Protein AF-A0AA40C5S6-F1 (afdb_monomer)

pLDDT: mean 87.58, std 15.37, range [23.02, 98.88]

Solvent-accessible surface area (backbone atoms only — not comparable to full-atom values): 35603 Å² total; per-residue (Å²): 128,85,75,77,73,53,66,53,82,68,33,88,48,23,55,78,62,57,83,29,47,26,41,39,60,29,72,79,60,17,42,54,42,47,41,54,40,22,45,73,26,55,28,63,34,33,28,29,28,65,39,46,26,80,72,51,50,84,42,46,85,42,76,38,86,86,54,61,26,40,32,32,28,31,64,81,44,90,84,51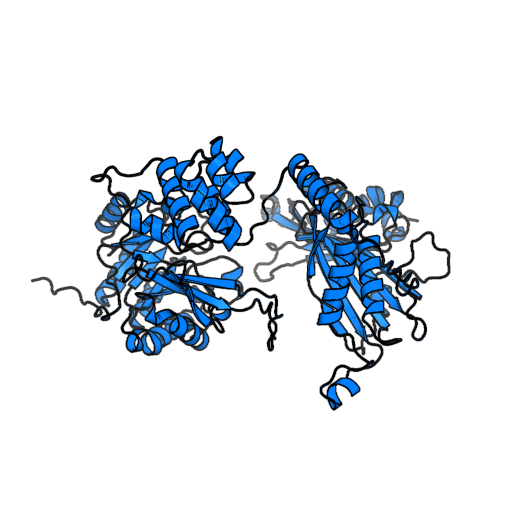,91,81,64,74,77,56,94,85,61,67,62,43,74,75,45,63,42,48,65,75,85,40,54,73,27,30,29,43,28,35,29,48,63,48,37,68,56,37,40,58,28,48,59,74,50,45,89,79,38,12,24,43,28,40,41,29,42,44,71,50,66,89,35,33,77,63,43,9,9,37,44,28,69,79,38,58,65,60,45,39,48,30,46,32,40,32,28,63,67,39,18,62,71,57,25,22,30,32,31,38,35,34,44,40,49,95,46,69,65,58,34,39,54,51,47,60,53,49,52,70,38,60,41,47,34,41,35,38,30,24,44,38,72,87,61,54,91,88,55,80,51,55,58,78,64,48,47,66,44,37,52,55,24,39,72,56,16,25,32,30,27,46,27,57,88,37,62,31,39,61,54,24,51,50,49,20,65,76,59,65,37,30,15,23,34,30,44,72,39,39,56,41,40,34,31,25,32,26,38,63,93,80,66,26,68,61,59,54,69,60,57,50,51,55,37,50,52,43,32,51,59,57,64,52,58,63,75,52,54,55,52,44,48,63,46,36,37,58,81,86,41,71,59,36,63,44,50,70,71,40,85,49,48,42,55,34,30,62,57,70,66,41,70,92,45,40,70,56,20,46,55,35,28,60,73,70,63,52,80,75,84,66,50,81,64,51,50,50,48,54,54,46,52,53,49,62,63,50,66,79,67,82,87,79,90,79,81,78,80,84,77,76,80,44,24,49,68,79,59,90,82,72,61,93,84,53,49,77,34,48,59,69,58,42,59,74,65,46,68,86,86,40,44,70,48,75,47,80,58,52,73,48,78,39,51,51,41,35,35,51,82,64,45,72,85,67,70,39,56,35,34,38,25,38,38,36,30,22,61,42,60,59,65,69,29,65,73,69,80,42,93,48,62,41,54,60,60,65,73,58,34,53,52,39,30,50,49,48,58,48,49,52,69,72,78,42,99,63,71,37,48,55,64,54,54,50,26,40,40,35,27,24,44,54,72,55,34,37,86,35,16,51,36,34,36,37,40,36,48,31,23,53,59,21,30,91,54,28,71,19,20,31,36,37,36,40,40,32,34,35,58,78,75,37,38,59,51,28,36,20,37,31,30,31,38,38,48,29,58,42,67,26,38,52,36,81,50,76,75,36,64,73,50,67,42,59,33,31,40,28,44,35,35,24,51,48,26,79,91,40,48,50,47,45,35,59,54,49,53,54,46,48,61,52,49,60,78,38,78,44,44,47,70,66,63,46,50,51,52,45,49,47,49,45,40,67,75,39,33,62,78,58,17,67,90,28,35,40,39,42,35,45,27,32,42,80,77,41,95,92,38,80,61,48,64,52,75,51,77,46,45,55,49,80,67,70,70,109

Mean predicted aligned error: 16.97 Å

Foldseek 3Di:
DPDDFDAQDAFPLADALFPFEEADADALLQADLLQLLLVVLAGQAYEYHAAELVLQQQWDWDQDPQLRKTFGWDFPQVPPPDDDHDPPTDTDGRGIGNQPSNRLHYEYEYWYQAQVSLLNRCQNCLLRGNEYEAAQADLDPVRVVRNTHVNVLVPLVRVLRNLLSCCVRRCVVSRHFYEYEHEAAPDLVSRLVSLLSNLVSSGQEYEYEQDHSPDDLPDFRPLQSCLSSQVSCSNSNHAYEYETPQQAQVSFVVSCVVSVGRTYYDYLNSLQASSSDNDVVNVGGDDLLVSLLSSLVSCLSNLNDPVSNLVSCCNSDPCVDPLNVQSVPDQFQLSNCVSSVVVVCNVSRVVSCVVNVRDDPDPPVVVVVVVVVVCVVCVVDDDDDDDDDDDDQFQADDAPPNDDQAAEDWPVRLVVVPPPPFDKDKDWFPKDWAQEFAFLVRDNQDIAIKGKIKMFTWPDHCPVCVVVVHDDLQDFDPVQLSVLLVCLRVVVVVPDSDHYYLSNSVRSSRVSRVVRHHQQGTAKMKMWTWGCRRADQFRTWAKIKIFGADRGRNHTRYMKMKTKTWFRWAFAQEAQDPVSNPGTATKGKMKIKIQFHPQCRRVVSVLNVQLRVLRNPDNYHDVVVSQLSSVLSCLVPPCVPRNDFIKMKMKMWGCPPDPPDRTDIDIDIGTSCRRVVD

Radius of gyration: 29.79 Å; Cα contacts (8 Å, |Δi|>4): 1397; chains: 1; bounding box: 87×66×72 Å

Nearest PDB structures (foldseek):
  6eza-assembly2_B  TM=9.393E-01  e=1.534E-30  Homo sapiens
  6ezb-assembly1_A  TM=9.345E-01  e=1.920E-30  Homo sapiens
  6ezc-assembly1_A  TM=9.376E-01  e=1.908E-28  Homo sapiens
  4xp7-assembly1_A  TM=9.208E-01  e=1.705E-28  Homo sapiens
  4wfs-assembly1_A  TM=9.172E-01  e=5.537E-28  Homo sapiens

Secondary structure (DSSP, 8-state):
-PPPPP-PPPPTTS---TTEEEEPP-TTTTSHHHHHHHHHTT-SEEEPPPEEHHHHTT-EEEE-TTT--EEEEE---TT-TT----TTPPPEEEEEE-TTTSTTTEEEEEE-SSHHHHHHHHHHHGGGSSEEEEEE---SHHHHTTT-GGGGGG-HHHHHHHHHHIIIIIIHHHT-EEEEEEE--SSHHHHHHHHHHHGGGT-SEEEEESS-TT--TTSPP-GGGHHHHHHHHHHTT-EEEEESS--SHHHHHHHHHHH--SEEEE-HHHHH-GGGGS-GGGT-SPPHHHHHHHHHHHHHHTT--HHHHHHHHHHHS-TTSHHHHHHHH--SHHHHHHHHT-GGGHHHHHHHHHHHT------HHHHHHHHHHHHHHGGG------PPP----TTPPPPTTS-TTSEEPPHHHHHHHS-TTS-EEEEEEEEEEESBS--TTS-SSS-EEEEEEEEEEESS-THHHHHTTS--TTS--HHHHHHHHHHHHHHHHHH--PPBPHHHHHHHHHHHHHHHSPTT-EEEEEEEEEETTS-SSSSEEEEEEEEEE-TTT--EEEEEEEEEEEEEEEEE---SSGGGGSS-EEEEEEEEEET--TTTTTTHHHHHHHHHHHHHT---SSHHHHHHHHHHHHIIIIIHHHSTT-EEEEEEE-TTSSTT-S--EEEEEE-HHHHHT-

InterPro domains:
  IPR006157 Dihydroneopterin aldolase/epimerase domain [PF02152] (564-668)
  IPR006157 Dihydroneopterin aldolase/epimerase domain [SM00905] (563-670)
  IPR013785 Aldolase-type TIM barrel [G3DSA:3.20.20.70] (15-284)
  IPR018517 tRNA-dihydrouridine synthase, conserved site [PS01136] (132-150)
  IPR035587 DUS-like, FMN-binding domain [PF01207] (91-291)
  IPR035587 DUS-like, FMN-binding domain [cd02801] (20-279)
  IPR043133 GTP cyclohydrolase I, C-terminal/NADPH-dependent 7-cyano-7-deazaguanine reductase [G3DSA:3.30.1130.10] (414-547)
  IPR043133 GTP cyclohydrolase I, C-terminal/NADPH-dependent 7-cyano-7-deazaguanine reductase [G3DSA:3.30.1130.10] (558-674)
  IPR052582 tRNA-dihydrouridine synthase-like [PTHR45936] (8-391)

Structure (mmCIF, N/CA/C/O backbone):
data_AF-A0AA40C5S6-F1
#
_entry.id   AF-A0AA40C5S6-F1
#
loop_
_atom_site.group_PDB
_atom_site.id
_atom_site.type_symbol
_atom_site.label_atom_id
_atom_site.label_alt_id
_atom_site.label_comp_id
_atom_site.label_asym_id
_atom_site.label_entity_id
_atom_site.label_seq_id
_atom_site.pdbx_PDB_ins_code
_atom_site.Cartn_x
_atom_site.Cartn_y
_atom_site.Cartn_z
_atom_site.occupancy
_atom_site.B_iso_or_equiv
_atom_site.auth_seq_id
_atom_site.auth_comp_id
_atom_site.auth_asym_id
_atom_site.auth_atom_id
_atom_site.pdbx_PDB_model_num
ATOM 1 N N . MET A 1 1 ? -45.324 -9.366 22.712 1.00 40.06 1 MET A N 1
ATOM 2 C CA . MET A 1 1 ? -44.163 -9.899 21.968 1.00 40.06 1 MET A CA 1
ATOM 3 C C . MET A 1 1 ? -43.219 -8.736 21.725 1.00 40.06 1 MET A C 1
ATOM 5 O O . MET A 1 1 ? -43.732 -7.704 21.302 1.00 40.06 1 MET A O 1
ATOM 9 N N . PRO A 1 2 ? -41.917 -8.823 22.041 1.00 43.56 2 PRO A N 1
ATOM 10 C CA . PRO A 1 2 ? -40.985 -7.783 21.617 1.00 43.56 2 PRO A CA 1
ATOM 11 C C . PRO A 1 2 ? -41.088 -7.652 20.093 1.00 43.56 2 PRO A C 1
ATOM 13 O O . PRO A 1 2 ? -41.062 -8.657 19.382 1.00 43.56 2 PRO A O 1
ATOM 16 N N . SER A 1 3 ? -41.325 -6.429 19.618 1.00 51.06 3 SER A N 1
ATOM 17 C CA . SER A 1 3 ? -41.355 -6.112 18.189 1.00 51.06 3 SER A CA 1
ATOM 18 C C . SER A 1 3 ? -40.042 -6.603 17.567 1.00 51.06 3 SER A C 1
ATOM 20 O O . SER A 1 3 ? -38.972 -6.401 18.144 1.00 51.06 3 SER A O 1
ATOM 22 N N . ALA A 1 4 ? -40.124 -7.336 16.453 1.00 67.56 4 ALA A N 1
ATOM 23 C CA . ALA A 1 4 ? -38.930 -7.798 15.759 1.00 67.56 4 ALA A CA 1
ATOM 24 C C . ALA A 1 4 ? -38.089 -6.572 15.377 1.00 67.56 4 ALA A C 1
ATOM 26 O O . ALA A 1 4 ? -38.625 -5.634 14.788 1.00 67.56 4 ALA A O 1
ATOM 27 N N . LEU A 1 5 ? -36.798 -6.578 15.733 1.00 70.75 5 LEU A N 1
ATOM 28 C CA . LEU A 1 5 ? -35.884 -5.482 15.403 1.00 70.75 5 LEU A CA 1
ATOM 29 C C . LEU A 1 5 ? -36.018 -5.118 13.914 1.00 70.75 5 LEU A C 1
ATOM 31 O O . LEU A 1 5 ? -36.069 -6.036 13.082 1.00 70.75 5 LEU A O 1
ATOM 35 N N . PRO A 1 6 ? -36.073 -3.818 13.567 1.00 77.25 6 PRO A N 1
ATOM 36 C CA . PRO A 1 6 ? -36.136 -3.399 12.177 1.00 77.25 6 PRO A CA 1
ATOM 37 C C . PRO A 1 6 ? -34.932 -3.963 11.415 1.00 77.25 6 PRO A C 1
ATOM 39 O O . PRO A 1 6 ? -33.853 -4.172 11.969 1.00 77.25 6 PRO A O 1
ATOM 42 N N . ARG A 1 7 ? -35.122 -4.276 10.132 1.00 82.88 7 ARG A N 1
ATOM 43 C CA . ARG A 1 7 ? -34.068 -4.826 9.274 1.00 82.88 7 ARG A CA 1
ATOM 44 C C . ARG A 1 7 ? -34.058 -4.096 7.946 1.00 82.88 7 ARG A C 1
ATOM 46 O O . ARG A 1 7 ? -35.069 -4.092 7.247 1.00 82.88 7 ARG A O 1
ATOM 53 N N . VAL A 1 8 ? -32.902 -3.546 7.579 1.00 87.00 8 VAL A N 1
ATOM 54 C CA . VAL A 1 8 ? -32.657 -3.127 6.198 1.00 87.00 8 VAL A CA 1
ATOM 55 C C . VAL A 1 8 ? -32.760 -4.377 5.313 1.00 87.00 8 VAL A C 1
ATOM 57 O O . VAL A 1 8 ? -32.122 -5.387 5.634 1.00 87.00 8 VAL A O 1
ATOM 60 N N . PRO A 1 9 ? -33.568 -4.356 4.236 1.00 87.88 9 PRO A N 1
ATOM 61 C CA . PRO A 1 9 ? -33.663 -5.476 3.311 1.00 87.88 9 PRO A CA 1
ATOM 62 C C . PRO A 1 9 ? -32.291 -5.821 2.738 1.00 87.88 9 PRO A C 1
ATOM 64 O O . PRO A 1 9 ? -31.572 -4.941 2.266 1.00 87.88 9 PRO A O 1
ATOM 67 N N . ILE A 1 10 ? -31.934 -7.104 2.764 1.00 92.25 10 ILE A N 1
ATOM 68 C CA . ILE A 1 10 ? -30.704 -7.573 2.129 1.00 92.25 10 ILE A CA 1
ATOM 69 C C . ILE A 1 10 ? -30.934 -7.608 0.615 1.00 92.25 10 ILE A C 1
ATOM 71 O O . ILE A 1 10 ? -31.874 -8.274 0.170 1.00 92.25 10 ILE A O 1
ATOM 75 N N . PRO A 1 11 ? -30.121 -6.896 -0.183 1.00 93.44 11 PRO A N 1
ATOM 76 C CA . PRO A 1 11 ? -30.257 -6.904 -1.634 1.00 93.44 11 PRO A CA 1
ATOM 77 C C . PRO A 1 11 ? -30.085 -8.311 -2.220 1.00 93.44 11 PRO A C 1
ATOM 79 O O . PRO A 1 11 ? -29.355 -9.133 -1.670 1.00 93.44 11 PRO A O 1
ATOM 82 N N . LYS A 1 12 ? -30.736 -8.588 -3.354 1.00 96.19 12 LYS A N 1
ATOM 83 C CA . LYS A 1 12 ? -30.817 -9.928 -3.961 1.00 96.19 12 LYS A CA 1
ATOM 84 C C . LYS A 1 12 ? -29.457 -10.578 -4.246 1.00 96.19 12 LYS A C 1
ATOM 86 O O . LYS A 1 12 ? -29.313 -11.782 -4.053 1.00 96.19 12 LYS A O 1
ATOM 91 N N . ASN A 1 13 ? -28.483 -9.798 -4.709 1.00 96.69 13 ASN A N 1
ATOM 92 C CA . ASN A 1 13 ? -27.113 -10.244 -4.982 1.00 96.69 13 ASN A CA 1
ATOM 93 C C . ASN A 1 13 ? -26.155 -9.909 -3.820 1.00 96.69 13 ASN A C 1
ATOM 95 O O . ASN A 1 13 ? -24.950 -10.135 -3.928 1.00 96.69 13 ASN A O 1
ATOM 99 N N . GLY A 1 14 ? -26.681 -9.342 -2.730 1.00 95.31 14 GLY A N 1
ATOM 100 C CA . GLY A 1 14 ? -25.942 -8.933 -1.545 1.00 95.31 14 GLY A CA 1
ATOM 101 C C . GLY A 1 14 ? -25.736 -10.055 -0.526 1.00 95.31 14 GLY A C 1
ATOM 102 O O . GLY A 1 14 ? -26.081 -11.215 -0.750 1.00 95.31 14 GLY A O 1
ATOM 103 N N . VAL A 1 15 ? -25.193 -9.686 0.636 1.00 96.00 15 VAL A N 1
ATOM 104 C CA . VAL A 1 15 ? -24.984 -10.596 1.772 1.00 96.00 15 VAL A CA 1
ATOM 105 C C . VAL A 1 15 ? -25.630 -10.060 3.043 1.00 96.00 15 VAL A C 1
ATOM 107 O O . VAL A 1 15 ? -25.708 -8.850 3.250 1.00 96.00 15 VAL A O 1
ATOM 110 N N . ASP A 1 16 ? -26.051 -10.970 3.922 1.00 95.75 16 ASP A N 1
ATOM 111 C CA . ASP A 1 16 ? -26.372 -10.628 5.307 1.00 95.75 16 ASP A CA 1
ATOM 112 C C . ASP A 1 16 ? -25.110 -10.761 6.163 1.00 95.75 16 ASP A C 1
ATOM 114 O O . ASP A 1 16 ? -24.505 -11.835 6.239 1.00 95.75 16 ASP A O 1
ATOM 118 N N . TYR A 1 17 ? -24.717 -9.666 6.810 1.00 96.75 17 TYR A N 1
ATOM 119 C CA . TYR A 1 17 ? -23.551 -9.633 7.691 1.00 96.75 17 TYR A CA 1
ATOM 120 C C . TYR A 1 17 ? -23.839 -10.207 9.087 1.00 96.75 17 TYR A C 1
ATOM 122 O O . TYR A 1 17 ? -22.914 -10.367 9.882 1.00 96.75 17 TYR A O 1
ATOM 130 N N . ARG A 1 18 ? -25.102 -10.517 9.401 1.00 96.25 18 ARG A N 1
ATOM 131 C CA . ARG A 1 18 ? -25.502 -11.052 10.705 1.00 96.25 18 ARG A CA 1
ATOM 132 C C . ARG A 1 18 ? -25.129 -12.514 10.882 1.00 96.25 18 ARG A C 1
ATOM 134 O O . ARG A 1 18 ? -25.304 -13.339 9.985 1.00 96.25 18 ARG A O 1
ATOM 141 N N . ASN A 1 19 ? -24.706 -12.838 12.095 1.00 96.81 19 ASN A N 1
ATOM 142 C CA . ASN A 1 19 ? -24.196 -14.134 12.515 1.00 96.81 19 ASN A CA 1
ATOM 143 C C . ASN A 1 19 ? -23.003 -14.593 11.663 1.00 96.81 19 ASN A C 1
ATOM 145 O O . ASN A 1 19 ? -22.970 -15.737 11.209 1.00 96.81 19 ASN A O 1
ATOM 149 N N . LYS A 1 20 ? -22.058 -13.681 11.394 1.00 97.94 20 LYS A N 1
ATOM 150 C CA . LYS A 1 20 ? -20.893 -13.934 10.532 1.00 97.94 20 LYS A CA 1
ATOM 151 C C . LYS A 1 20 ? -19.577 -13.680 11.257 1.00 97.94 20 LYS A C 1
ATOM 153 O O . LYS A 1 20 ? -19.405 -12.649 11.911 1.00 97.94 20 LYS A O 1
ATOM 158 N N . ILE A 1 21 ? -18.621 -14.579 11.046 1.00 98.62 21 ILE A N 1
ATOM 159 C CA . ILE A 1 21 ? -17.207 -14.379 11.352 1.00 98.62 21 ILE A CA 1
ATOM 160 C C . ILE A 1 21 ? -16.456 -14.177 10.041 1.00 98.62 21 ILE A C 1
ATOM 162 O O . ILE A 1 21 ? -16.468 -15.031 9.152 1.00 98.62 21 ILE A O 1
ATOM 166 N N . VAL A 1 22 ? -15.799 -13.028 9.906 1.00 98.75 22 VAL A N 1
ATOM 167 C CA . VAL A 1 22 ? -15.336 -12.555 8.597 1.00 98.75 22 VAL A CA 1
ATOM 168 C C . VAL A 1 22 ? -13.856 -12.191 8.571 1.00 98.75 22 VAL A C 1
ATOM 170 O O . VAL A 1 22 ? -13.276 -11.782 9.582 1.00 98.75 22 VAL A O 1
ATOM 173 N N . LEU A 1 23 ? -13.238 -12.301 7.394 1.00 98.81 23 LEU A N 1
ATOM 174 C CA . LEU A 1 23 ? -11.871 -11.832 7.161 1.00 98.81 23 LEU A CA 1
ATOM 175 C C . LEU A 1 23 ? -11.844 -10.320 6.936 1.00 98.81 23 LEU A C 1
ATOM 177 O O . LEU A 1 23 ? -12.551 -9.799 6.077 1.00 98.81 23 LEU A O 1
ATOM 181 N N . ALA A 1 24 ? -10.968 -9.633 7.667 1.00 98.69 24 ALA A N 1
ATOM 182 C CA . ALA A 1 24 ? -10.755 -8.201 7.524 1.00 98.69 24 ALA A CA 1
ATOM 183 C C . ALA A 1 24 ? -9.995 -7.821 6.241 1.00 98.69 24 ALA A C 1
ATOM 185 O O . ALA A 1 24 ? -9.092 -8.550 5.819 1.00 98.69 24 ALA A O 1
ATOM 186 N N . PRO A 1 25 ? -10.240 -6.616 5.700 1.00 98.06 25 PRO A N 1
ATOM 187 C CA . PRO A 1 25 ? -9.426 -6.062 4.629 1.00 98.06 25 PRO A CA 1
ATOM 188 C C . PRO A 1 25 ? -8.016 -5.751 5.142 1.00 98.06 25 PRO A C 1
ATOM 190 O O . PRO A 1 25 ? -7.834 -5.064 6.152 1.00 98.06 25 PRO A O 1
ATOM 193 N N . MET A 1 26 ? -6.997 -6.244 4.437 1.00 96.62 26 MET A N 1
ATOM 194 C CA . MET A 1 26 ? -5.588 -6.031 4.777 1.00 96.62 26 MET A CA 1
ATOM 195 C C . MET A 1 26 ? -4.785 -5.742 3.510 1.00 96.62 26 MET A C 1
ATOM 197 O O . MET A 1 26 ? -4.699 -6.576 2.614 1.00 96.62 26 MET A O 1
ATOM 201 N N . VAL A 1 27 ? -4.177 -4.558 3.419 1.00 91.81 27 VAL A N 1
ATOM 202 C CA . VAL A 1 27 ? -3.348 -4.178 2.262 1.00 91.81 27 VAL A CA 1
ATOM 203 C C . VAL A 1 27 ? -2.190 -5.165 2.105 1.00 91.81 27 VAL A C 1
ATOM 205 O O . VAL A 1 27 ? -1.486 -5.441 3.074 1.00 91.81 27 VAL A O 1
ATOM 208 N N . ARG A 1 28 ? -1.981 -5.672 0.883 1.00 87.44 28 ARG A N 1
ATOM 209 C CA . ARG A 1 28 ? -1.086 -6.793 0.518 1.00 87.44 28 ARG A CA 1
ATOM 210 C C . ARG A 1 28 ? -1.517 -8.162 1.052 1.00 87.44 28 ARG A C 1
ATOM 212 O O . ARG A 1 28 ? -1.443 -9.124 0.302 1.00 87.44 28 ARG A O 1
ATOM 219 N N . SER A 1 29 ? -1.938 -8.282 2.308 1.00 93.12 29 SER A N 1
ATOM 220 C CA . SER A 1 29 ? -2.253 -9.596 2.891 1.00 93.12 29 SER A CA 1
ATOM 221 C C . SER A 1 29 ? -3.622 -10.140 2.486 1.00 93.12 29 SER A C 1
ATOM 223 O O . SER A 1 29 ? -3.815 -11.345 2.531 1.00 93.12 29 SER A O 1
ATOM 225 N N . GLY A 1 30 ? -4.564 -9.292 2.071 1.00 94.12 30 GLY A N 1
ATOM 226 C CA . GLY A 1 30 ? -5.931 -9.661 1.678 1.00 94.12 30 GLY A CA 1
ATOM 227 C C . GLY A 1 30 ? -6.102 -10.065 0.210 1.00 94.12 30 GLY A C 1
ATOM 228 O O . GLY A 1 30 ? -7.230 -10.125 -0.279 1.00 94.12 30 GLY A O 1
ATOM 229 N N . GLU A 1 31 ? -5.008 -10.297 -0.521 1.00 96.94 31 GLU A N 1
ATOM 230 C CA . GLU A 1 31 ? -5.061 -10.756 -1.916 1.00 96.94 31 GLU A C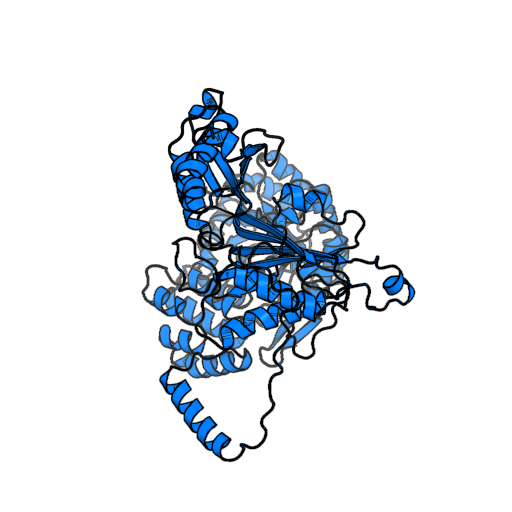A 1
ATOM 231 C C . GLU A 1 31 ? -5.770 -12.114 -2.049 1.00 96.94 31 GLU A C 1
ATOM 233 O O . GLU A 1 31 ? -5.963 -12.834 -1.066 1.00 96.94 31 GLU A O 1
ATOM 238 N N . LEU A 1 32 ? -6.153 -12.472 -3.281 1.00 98.38 32 LEU A N 1
ATOM 239 C CA . LEU A 1 32 ? -7.009 -13.630 -3.563 1.00 98.38 32 LEU A CA 1
ATOM 240 C C . LEU A 1 32 ? -6.596 -14.922 -2.824 1.00 98.38 32 LEU A C 1
ATOM 242 O O . LEU A 1 32 ? -7.467 -15.520 -2.191 1.00 98.38 32 LEU A O 1
ATOM 246 N N . PRO A 1 33 ? -5.319 -15.361 -2.808 1.00 98.31 33 PRO A N 1
ATOM 247 C CA . PRO A 1 33 ? -4.967 -16.613 -2.137 1.00 98.31 33 PRO A CA 1
ATOM 248 C C . PRO A 1 33 ? -5.290 -16.630 -0.640 1.00 98.31 33 PRO A C 1
ATOM 250 O O . PRO A 1 33 ? -5.691 -17.665 -0.117 1.00 98.31 33 PRO A O 1
ATOM 253 N N . SER A 1 34 ? -5.167 -15.495 0.049 1.00 98.25 34 SER A N 1
ATOM 254 C CA . SER A 1 34 ? -5.493 -15.381 1.474 1.00 98.25 34 SER A CA 1
ATOM 255 C C . SER A 1 34 ? -6.989 -15.444 1.726 1.00 98.25 34 SER A C 1
ATOM 257 O O . SER A 1 34 ? -7.426 -16.023 2.716 1.00 98.25 34 SER A O 1
ATOM 259 N N . ARG A 1 35 ? -7.786 -14.865 0.823 1.00 98.75 35 ARG A N 1
ATOM 260 C CA . ARG A 1 35 ? -9.249 -14.924 0.904 1.00 98.75 35 ARG A CA 1
ATOM 261 C C . ARG A 1 35 ? -9.739 -16.346 0.678 1.00 98.75 35 ARG A C 1
ATOM 263 O O . ARG A 1 35 ? -10.527 -16.845 1.474 1.00 98.75 35 ARG A O 1
ATOM 270 N N . LEU A 1 36 ? -9.188 -17.037 -0.321 1.00 98.75 36 LEU A N 1
ATOM 271 C CA . LEU A 1 36 ? -9.448 -18.462 -0.540 1.00 98.75 36 LEU A CA 1
ATOM 272 C C . LEU A 1 36 ? -9.034 -19.309 0.665 1.00 98.75 36 LEU A C 1
ATOM 274 O O . LEU A 1 36 ? -9.776 -20.202 1.059 1.00 98.75 36 LEU A O 1
ATOM 278 N N . LEU A 1 37 ? -7.891 -19.005 1.282 1.00 98.56 37 LEU A N 1
ATOM 279 C CA . LEU A 1 37 ? -7.425 -19.700 2.479 1.00 98.56 37 LEU A CA 1
ATOM 280 C C . LEU A 1 37 ? -8.340 -19.463 3.688 1.00 98.56 37 LEU A C 1
ATOM 282 O O . LEU A 1 37 ? -8.632 -20.397 4.427 1.00 98.56 37 LEU A O 1
ATOM 286 N N . ALA A 1 38 ? -8.831 -18.240 3.886 1.00 98.75 38 ALA A N 1
ATOM 287 C CA . ALA A 1 38 ? -9.795 -17.942 4.940 1.00 98.75 38 ALA A CA 1
ATOM 288 C C . ALA A 1 38 ? -11.131 -18.668 4.712 1.00 98.75 38 ALA A C 1
ATOM 290 O O . ALA A 1 38 ? -11.650 -19.285 5.640 1.00 98.75 38 ALA A O 1
ATOM 291 N N . LEU A 1 39 ? -11.651 -18.661 3.478 1.00 98.75 39 LEU A N 1
ATOM 292 C CA . LEU A 1 39 ? -12.859 -19.406 3.102 1.00 98.75 39 LEU A CA 1
ATOM 293 C C . LEU A 1 39 ? -12.682 -20.917 3.290 1.00 98.75 39 LEU A C 1
ATOM 295 O O . LEU A 1 39 ? -13.585 -21.577 3.794 1.00 98.75 39 LEU A O 1
ATOM 299 N N . HIS A 1 40 ? -11.515 -21.455 2.925 1.00 98.38 40 HIS A N 1
ATOM 300 C CA . HIS A 1 40 ? -11.162 -22.861 3.129 1.00 98.38 40 HIS A CA 1
ATOM 301 C C . HIS A 1 40 ? -11.275 -23.270 4.600 1.00 98.38 40 HIS A C 1
ATOM 303 O O . HIS A 1 40 ? -11.760 -24.355 4.902 1.00 98.38 40 HIS A O 1
ATOM 309 N N . TYR A 1 41 ? -10.870 -22.385 5.512 1.00 98.50 41 TYR A N 1
ATOM 310 C CA . TYR A 1 41 ? -10.949 -22.625 6.949 1.00 98.50 41 TYR A CA 1
ATOM 311 C C . TYR A 1 41 ? -12.267 -22.181 7.595 1.00 98.50 41 TYR A C 1
ATOM 313 O O . TYR A 1 41 ? -12.387 -22.292 8.808 1.00 98.50 41 TYR A O 1
ATOM 321 N N . GLY A 1 42 ? -13.263 -21.729 6.829 1.00 98.00 42 GLY A N 1
ATOM 322 C CA . GLY A 1 42 ? -14.610 -21.470 7.348 1.00 98.00 42 GLY A CA 1
ATOM 323 C C . GLY A 1 42 ? -14.945 -20.008 7.642 1.00 98.00 42 GLY A C 1
ATOM 324 O O . GLY A 1 42 ? -15.910 -19.752 8.356 1.00 98.00 42 GLY A O 1
ATOM 325 N N . ALA A 1 43 ? -14.196 -19.039 7.101 1.00 98.62 43 ALA A N 1
ATOM 326 C CA . ALA A 1 43 ? -14.654 -17.649 7.107 1.00 98.62 43 ALA A CA 1
ATOM 327 C C . ALA A 1 43 ? -15.989 -17.545 6.355 1.00 98.62 43 ALA A C 1
ATOM 329 O O . ALA A 1 43 ? -16.120 -18.064 5.244 1.00 98.62 43 ALA A O 1
ATOM 330 N N . ASP A 1 44 ? -16.968 -16.852 6.933 1.00 98.62 44 ASP A N 1
ATOM 331 C CA . ASP A 1 44 ? -18.285 -16.724 6.312 1.00 98.62 44 ASP A CA 1
ATOM 332 C C .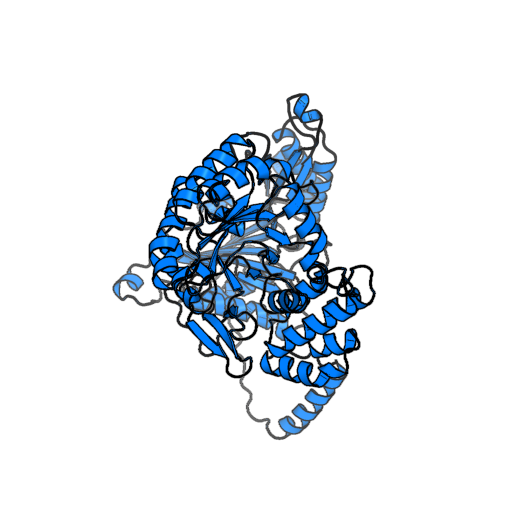 ASP A 1 44 ? -18.261 -15.763 5.114 1.00 98.62 44 ASP A C 1
ATOM 334 O O . ASP A 1 44 ? -18.894 -16.013 4.088 1.00 98.62 44 ASP A O 1
ATOM 338 N N . LEU A 1 45 ? -17.515 -14.664 5.254 1.00 98.75 45 LEU A N 1
ATOM 339 C CA . LEU A 1 45 ? -17.320 -13.617 4.251 1.00 98.75 45 LEU A CA 1
ATOM 340 C C . LEU A 1 45 ? -15.862 -13.148 4.275 1.00 98.75 45 LEU A C 1
ATOM 342 O O . LEU A 1 45 ? -15.180 -13.222 5.305 1.00 98.75 45 LEU A O 1
ATOM 346 N N . VAL A 1 46 ? -15.388 -12.621 3.149 1.00 98.81 46 VAL A N 1
ATOM 347 C CA . VAL A 1 46 ? -14.006 -12.161 2.991 1.00 98.81 46 VAL A CA 1
ATOM 348 C C . VAL A 1 46 ? -13.940 -10.786 2.350 1.00 98.81 46 VAL A C 1
ATOM 350 O O . VAL A 1 46 ? -14.564 -10.536 1.323 1.00 98.81 46 VAL A O 1
ATOM 353 N N . TRP A 1 47 ? -13.146 -9.896 2.942 1.00 98.69 47 TRP A N 1
ATOM 354 C CA . TRP A 1 47 ? -12.862 -8.591 2.360 1.00 98.69 47 TRP A CA 1
ATOM 355 C C . TRP A 1 47 ? -11.587 -8.636 1.515 1.00 98.69 47 TRP A C 1
ATOM 357 O O . TRP A 1 47 ? -10.573 -9.218 1.911 1.00 98.69 47 TRP A O 1
ATOM 367 N N . GLY A 1 48 ? -11.626 -7.967 0.363 1.00 97.62 48 GLY A N 1
ATOM 368 C CA . GLY A 1 48 ? -10.437 -7.617 -0.417 1.00 97.62 48 GLY A CA 1
ATOM 369 C C . GLY A 1 48 ? -9.473 -6.687 0.322 1.00 97.62 48 GLY A C 1
ATOM 370 O O . GLY A 1 48 ? -9.860 -6.063 1.311 1.00 97.62 48 GLY A O 1
ATOM 371 N N . PRO A 1 49 ? -8.227 -6.517 -0.160 1.00 96.75 49 PRO A N 1
ATOM 372 C CA . PRO A 1 49 ? -7.410 -5.400 0.293 1.00 96.75 49 PRO A CA 1
ATOM 373 C C . PRO A 1 49 ? -8.102 -4.078 -0.065 1.00 96.75 49 PRO A C 1
ATOM 375 O O . PRO A 1 49 ? -8.814 -3.995 -1.068 1.00 96.75 49 PRO A O 1
ATOM 378 N N . GLU A 1 50 ? -7.834 -3.033 0.720 1.00 96.81 50 GLU A N 1
ATOM 379 C CA . GLU A 1 50 ? -8.193 -1.668 0.334 1.00 96.81 50 GLU A CA 1
ATOM 380 C C . GLU A 1 50 ? -7.608 -1.361 -1.049 1.00 96.81 50 GLU A C 1
ATOM 382 O O . GLU A 1 50 ? -6.386 -1.352 -1.232 1.00 96.81 50 GLU A O 1
ATOM 387 N N . THR A 1 51 ? -8.491 -1.118 -2.013 1.00 95.88 51 THR A N 1
ATOM 388 C CA . THR A 1 51 ? -8.127 -0.761 -3.381 1.00 95.88 51 THR A CA 1
ATOM 389 C C . THR A 1 51 ? -8.512 0.689 -3.619 1.00 95.88 51 THR A C 1
ATOM 391 O O . THR A 1 51 ? -9.662 1.072 -3.428 1.00 95.88 51 THR A O 1
ATOM 394 N N . ILE A 1 52 ? -7.538 1.510 -4.010 1.00 95.12 52 ILE A N 1
ATOM 395 C CA . ILE A 1 52 ? -7.759 2.936 -4.269 1.00 95.12 52 ILE A CA 1
ATOM 396 C C . ILE A 1 52 ? -8.571 3.086 -5.557 1.00 95.12 52 ILE A C 1
ATOM 398 O O . ILE A 1 52 ? -8.215 2.500 -6.582 1.00 95.12 52 ILE A O 1
ATOM 402 N N . ASP A 1 53 ? -9.613 3.911 -5.532 1.00 94.62 53 ASP A N 1
ATOM 403 C CA . ASP A 1 53 ? -10.473 4.207 -6.681 1.00 94.62 53 ASP A CA 1
ATOM 404 C C . ASP A 1 53 ? -9.689 4.537 -7.964 1.00 94.62 53 ASP A C 1
ATOM 406 O O . ASP A 1 53 ? -9.886 3.899 -8.996 1.00 94.62 53 ASP A O 1
ATOM 410 N N . LYS A 1 54 ? -8.705 5.436 -7.893 1.00 91.38 54 LYS A N 1
ATOM 411 C CA . LYS A 1 54 ? -7.834 5.841 -9.009 1.00 91.38 54 LYS A CA 1
ATOM 412 C C . LYS A 1 54 ? -6.954 4.715 -9.549 1.00 91.38 54 LYS A C 1
ATOM 414 O O . LYS A 1 54 ? -6.462 4.813 -10.675 1.00 91.38 54 LYS A O 1
ATOM 419 N N . ALA A 1 55 ? -6.697 3.669 -8.762 1.00 89.56 55 ALA A N 1
ATOM 420 C CA . ALA A 1 55 ? -5.991 2.485 -9.243 1.00 89.56 55 ALA A CA 1
ATOM 421 C C . ALA A 1 55 ? -6.914 1.611 -10.109 1.00 89.56 55 ALA A C 1
ATOM 423 O O . ALA A 1 55 ? -6.457 1.045 -11.104 1.00 89.56 55 ALA A O 1
ATOM 424 N N . LEU A 1 56 ? -8.201 1.550 -9.758 1.00 92.62 56 LEU A N 1
ATOM 425 C CA . LEU A 1 56 ? -9.214 0.740 -10.428 1.00 92.62 56 LEU A CA 1
ATOM 426 C C . LEU A 1 56 ? -9.831 1.439 -11.649 1.00 92.62 56 LEU A C 1
ATOM 428 O O . LEU A 1 56 ? -10.083 0.790 -12.664 1.00 92.62 56 LEU A O 1
ATOM 432 N N . ILE A 1 57 ? -10.043 2.754 -11.588 1.00 92.00 57 ILE A N 1
ATOM 433 C CA . ILE A 1 57 ? -10.543 3.546 -12.718 1.00 92.00 57 ILE A CA 1
ATOM 434 C C . ILE A 1 57 ? -9.562 3.426 -13.893 1.00 92.00 57 ILE A C 1
ATOM 436 O O . ILE A 1 57 ? -8.353 3.613 -13.741 1.00 92.00 57 ILE A O 1
ATOM 440 N N . GLY A 1 58 ? -10.092 3.080 -15.068 1.00 86.75 58 GLY A N 1
ATOM 441 C CA . GLY A 1 58 ? -9.304 2.804 -16.274 1.00 86.75 58 GLY A CA 1
ATOM 442 C C . GLY A 1 58 ? -8.800 1.362 -16.393 1.00 86.75 58 GLY A C 1
ATOM 443 O O . GLY A 1 58 ? -8.058 1.055 -17.323 1.00 86.75 58 GLY A O 1
ATOM 444 N N . THR A 1 59 ? -9.182 0.466 -15.477 1.00 92.81 59 THR A N 1
ATOM 445 C CA . THR A 1 59 ? -8.938 -0.970 -15.653 1.00 92.81 59 THR A CA 1
ATOM 446 C C . THR A 1 59 ? -9.931 -1.601 -16.624 1.00 92.81 59 THR A C 1
ATOM 448 O O . THR A 1 59 ? -11.070 -1.160 -16.773 1.00 92.81 59 THR A O 1
ATOM 451 N N . ARG A 1 60 ? -9.496 -2.682 -17.268 1.00 93.06 60 ARG A N 1
ATOM 452 C CA . ARG A 1 60 ? -10.324 -3.581 -18.062 1.00 93.06 60 ARG A CA 1
ATOM 453 C C . ARG A 1 60 ? -10.567 -4.864 -17.283 1.00 93.06 60 ARG A C 1
ATOM 455 O O . ARG A 1 60 ? -9.631 -5.457 -16.746 1.00 93.06 60 ARG A O 1
ATOM 462 N N . ARG A 1 61 ? -11.821 -5.310 -17.280 1.00 96.31 61 ARG A N 1
ATOM 463 C CA . ARG A 1 61 ? -12.229 -6.613 -16.754 1.00 96.31 61 ARG A CA 1
ATOM 464 C C . ARG A 1 61 ? -11.873 -7.711 -17.757 1.00 96.31 61 ARG A C 1
ATOM 466 O O . ARG A 1 61 ? -12.322 -7.676 -18.901 1.00 96.31 61 ARG A O 1
ATOM 473 N N . ILE A 1 62 ? -11.088 -8.694 -17.330 1.00 95.62 62 ILE A N 1
ATOM 474 C CA . ILE A 1 62 ? -10.609 -9.808 -18.156 1.00 95.62 62 ILE A CA 1
ATOM 475 C C . ILE A 1 62 ? -10.894 -11.113 -17.424 1.00 95.62 62 ILE A C 1
ATOM 477 O O . ILE A 1 62 ? -10.523 -11.266 -16.266 1.00 95.62 62 ILE A O 1
ATOM 481 N N . VAL A 1 63 ? -11.512 -12.078 -18.101 1.00 96.38 63 VAL A N 1
ATOM 482 C CA . VAL A 1 63 ? -11.595 -13.452 -17.592 1.00 96.38 63 VAL A CA 1
ATOM 483 C C . VAL A 1 63 ? -10.349 -14.194 -18.060 1.00 96.38 63 VAL A C 1
ATOM 485 O O . VAL A 1 63 ? -10.123 -14.328 -19.262 1.00 96.38 63 VAL A O 1
ATOM 488 N N . ASN A 1 64 ? -9.517 -14.644 -17.126 1.00 93.38 64 ASN A N 1
ATOM 489 C CA . ASN A 1 64 ? -8.316 -15.406 -17.437 1.00 93.38 64 ASN A CA 1
ATOM 490 C C . ASN A 1 64 ? -8.703 -16.878 -17.691 1.00 93.38 64 ASN A C 1
ATOM 492 O O . ASN A 1 64 ? -9.149 -17.546 -16.758 1.00 93.38 64 ASN A O 1
ATOM 496 N N . PRO A 1 65 ? -8.537 -17.414 -18.915 1.00 91.88 65 PRO A N 1
ATOM 497 C CA . PRO A 1 65 ? -8.978 -18.771 -19.240 1.00 91.88 65 PRO A CA 1
ATOM 498 C C . PRO A 1 65 ? -8.159 -19.861 -18.534 1.00 91.88 65 PRO A C 1
ATOM 500 O O . PRO A 1 65 ? -8.649 -20.974 -18.370 1.00 91.88 65 PRO A O 1
ATOM 503 N N . GLN A 1 66 ? -6.928 -19.557 -18.111 1.00 89.69 66 GLN A N 1
ATOM 504 C CA . GLN A 1 66 ? -6.039 -20.525 -17.463 1.00 89.69 66 GLN A CA 1
ATOM 505 C C . GLN A 1 66 ? -6.366 -20.671 -15.978 1.00 89.69 66 GLN A C 1
ATOM 507 O O . GLN A 1 66 ? -6.606 -21.774 -15.496 1.00 89.69 66 GLN A O 1
ATOM 512 N N . THR A 1 67 ? -6.411 -19.552 -15.257 1.00 94.50 67 THR A N 1
ATOM 513 C CA . THR A 1 67 ? -6.669 -19.533 -13.808 1.00 94.50 67 THR A CA 1
ATOM 514 C C . THR A 1 67 ? -8.160 -19.506 -13.473 1.00 94.50 67 THR A C 1
ATOM 516 O O . THR A 1 67 ? -8.520 -19.654 -12.309 1.00 94.50 67 THR A O 1
ATOM 519 N N . LYS A 1 68 ? -9.028 -19.284 -14.473 1.00 96.44 68 LYS A N 1
ATOM 520 C CA . LYS A 1 68 ? -10.480 -19.057 -14.337 1.00 96.44 68 LYS A CA 1
ATOM 521 C C . LYS A 1 68 ? -10.845 -17.863 -13.444 1.00 96.44 68 LYS A C 1
ATOM 523 O O . LYS A 1 68 ? -11.990 -17.726 -13.024 1.00 96.44 68 LYS A O 1
ATOM 528 N N . THR A 1 69 ? -9.889 -16.975 -13.174 1.00 97.94 69 THR A N 1
ATOM 529 C CA . THR A 1 69 ? -10.106 -15.777 -12.357 1.00 97.94 69 THR A CA 1
ATOM 530 C C . THR A 1 69 ? -10.571 -14.601 -13.204 1.00 97.94 69 THR A C 1
ATOM 532 O O . THR A 1 69 ? -10.181 -14.464 -14.365 1.00 97.94 69 THR A O 1
ATOM 535 N N . ILE A 1 70 ? -11.336 -13.699 -12.599 1.00 98.38 70 ILE A N 1
ATOM 536 C CA . ILE A 1 70 ? -11.613 -12.376 -13.158 1.00 98.38 70 ILE A CA 1
ATOM 537 C C . ILE A 1 70 ? -10.514 -11.429 -12.685 1.00 98.38 70 ILE A C 1
ATOM 539 O O . ILE A 1 70 ? -10.184 -11.381 -11.501 1.00 98.38 70 ILE A O 1
ATOM 543 N N . GLU A 1 71 ? -9.930 -10.683 -13.611 1.00 97.25 71 GLU A N 1
ATOM 544 C CA . GLU A 1 71 ? -8.820 -9.778 -13.358 1.00 97.25 71 GLU A CA 1
ATOM 545 C C . GLU A 1 71 ? -9.131 -8.383 -13.887 1.00 97.25 71 GLU A C 1
ATOM 547 O O . GLU A 1 71 ? -9.493 -8.201 -15.048 1.00 97.25 71 GLU A O 1
ATOM 552 N N . TYR A 1 72 ? -8.939 -7.396 -13.022 1.00 96.50 72 TYR A N 1
ATOM 553 C CA . TYR A 1 72 ? -9.008 -5.983 -13.355 1.00 96.50 72 TYR A CA 1
ATOM 554 C C . TYR A 1 72 ? -7.600 -5.517 -13.673 1.00 96.50 72 TYR A C 1
ATOM 556 O O . TYR A 1 72 ? -6.759 -5.383 -12.778 1.00 96.50 72 TYR A O 1
ATOM 564 N N . ARG A 1 73 ? -7.319 -5.336 -14.962 1.00 92.75 73 ARG A N 1
ATOM 565 C CA . ARG A 1 73 ? -5.976 -5.048 -15.461 1.00 92.75 73 ARG A CA 1
ATOM 566 C C . ARG A 1 73 ? -5.877 -3.654 -16.048 1.00 92.75 73 ARG A C 1
ATOM 568 O O . ARG A 1 73 ? -6.826 -3.156 -16.640 1.00 92.75 73 ARG A O 1
ATOM 575 N N . ARG A 1 74 ? -4.706 -3.041 -15.931 1.00 86.50 74 ARG A N 1
ATOM 576 C CA . ARG A 1 74 ? -4.361 -1.808 -16.648 1.00 86.50 74 ARG A CA 1
ATOM 577 C C . ARG A 1 74 ? -2.892 -1.803 -17.003 1.00 86.50 74 ARG A C 1
ATOM 579 O O . ARG A 1 74 ? -2.076 -2.374 -16.278 1.00 86.50 74 ARG A O 1
ATOM 586 N N . PHE A 1 75 ? -2.536 -1.094 -18.060 1.00 79.69 75 PHE A N 1
ATOM 587 C CA . PHE A 1 75 ? -1.141 -0.752 -18.280 1.00 79.69 75 PHE A CA 1
ATOM 588 C C . PHE A 1 75 ? -0.656 0.185 -17.173 1.00 79.69 75 PHE A C 1
ATOM 590 O O . PHE A 1 75 ? -1.399 1.030 -16.655 1.00 79.69 75 PHE A O 1
ATOM 597 N N . ALA A 1 76 ? 0.588 -0.016 -16.750 1.00 64.75 76 ALA A N 1
ATOM 598 C CA . ALA A 1 76 ? 1.214 0.858 -15.775 1.00 64.75 76 ALA A CA 1
ATOM 599 C C . ALA A 1 76 ? 1.420 2.235 -16.418 1.00 64.75 76 ALA A C 1
ATOM 601 O O . ALA A 1 76 ? 2.374 2.451 -17.153 1.00 64.75 76 ALA A O 1
ATOM 602 N N . ASN A 1 77 ? 0.510 3.167 -16.151 1.00 55.75 77 ASN A N 1
ATOM 603 C CA . ASN A 1 77 ? 0.583 4.502 -16.735 1.00 55.75 77 ASN A CA 1
ATOM 604 C C . ASN A 1 77 ? 1.537 5.442 -15.981 1.00 55.75 77 ASN A C 1
ATOM 606 O O . ASN A 1 77 ? 1.753 6.549 -16.451 1.00 55.75 77 ASN A O 1
ATOM 610 N N . ASN A 1 78 ? 2.075 5.042 -14.817 1.00 51.28 78 ASN A N 1
ATOM 611 C CA . ASN A 1 78 ? 2.981 5.832 -13.966 1.00 51.28 78 ASN A CA 1
ATOM 612 C C . ASN A 1 78 ? 2.584 7.324 -13.815 1.00 51.28 78 ASN A C 1
ATOM 614 O O . ASN A 1 78 ? 3.448 8.181 -13.673 1.00 51.28 78 ASN A O 1
ATOM 618 N N . GLY A 1 79 ? 1.281 7.643 -13.854 1.00 46.03 79 GLY A N 1
ATOM 619 C CA . GLY A 1 79 ? 0.766 9.018 -13.758 1.00 46.03 79 GLY A CA 1
ATOM 620 C C . GLY A 1 79 ? 0.618 9.799 -15.077 1.00 46.03 79 GLY A C 1
ATOM 621 O O . GLY A 1 79 ? 0.188 10.948 -15.044 1.00 46.03 79 GLY A O 1
ATOM 622 N N . GLN A 1 80 ? 0.911 9.206 -16.236 1.00 40.78 80 GLN A N 1
ATOM 623 C CA . GLN A 1 80 ? 0.696 9.810 -17.557 1.00 40.78 80 GLN A CA 1
ATOM 624 C C . GLN A 1 80 ? -0.803 9.873 -17.908 1.00 40.78 80 GLN A C 1
ATOM 626 O O . GLN A 1 80 ? -1.504 8.863 -17.816 1.00 40.78 80 GLN A O 1
ATOM 631 N N . LYS A 1 81 ? -1.296 11.046 -18.341 1.00 35.75 81 LYS A N 1
ATOM 632 C CA . LYS A 1 81 ? -2.708 11.258 -18.730 1.00 35.75 81 LYS A CA 1
ATOM 633 C C . LYS A 1 81 ? -3.082 10.591 -20.066 1.00 35.75 81 LYS A C 1
ATOM 635 O O . LYS A 1 81 ? -4.195 10.096 -20.177 1.00 35.75 81 LYS A O 1
ATOM 640 N N . ASN A 1 82 ? -2.137 10.496 -21.008 1.00 43.97 82 ASN A N 1
ATOM 641 C CA . ASN A 1 82 ? -2.316 9.907 -22.346 1.00 43.97 82 ASN A CA 1
ATOM 642 C C . ASN A 1 82 ? -1.300 8.778 -22.582 1.00 43.97 82 ASN A C 1
ATOM 644 O O . ASN A 1 82 ? -0.467 8.833 -23.482 1.00 43.97 82 ASN A O 1
ATOM 648 N N . HIS A 1 83 ? -1.309 7.784 -21.696 1.00 53.31 83 HIS A N 1
ATOM 649 C CA . HIS A 1 83 ? -0.397 6.650 -21.781 1.00 53.31 83 HIS A CA 1
ATOM 650 C C . HIS A 1 83 ? -0.715 5.786 -23.009 1.00 53.31 83 HIS A C 1
ATOM 652 O O . HIS A 1 83 ? -1.753 5.126 -23.043 1.00 53.31 83 HIS A O 1
ATOM 658 N N . VAL A 1 84 ? 0.191 5.768 -23.988 1.00 58.38 84 VAL A N 1
ATOM 659 C CA . VAL A 1 84 ? 0.207 4.751 -25.045 1.00 58.38 84 VAL A CA 1
ATOM 660 C C . VAL A 1 84 ? 1.036 3.578 -24.517 1.00 58.38 84 VAL A C 1
ATOM 662 O O . VAL A 1 84 ? 2.226 3.772 -24.252 1.00 58.38 84 VAL A O 1
ATOM 665 N N . PRO A 1 85 ? 0.436 2.394 -24.305 1.00 54.28 85 PRO A N 1
ATOM 666 C CA . PRO A 1 85 ? 1.174 1.231 -23.836 1.00 54.28 85 PRO A CA 1
ATOM 667 C C . PRO A 1 85 ? 2.289 0.864 -24.813 1.00 54.28 85 PRO A C 1
ATOM 669 O O . PRO A 1 85 ? 2.057 0.793 -26.020 1.00 54.28 85 PRO A O 1
ATOM 672 N N . ASP A 1 86 ? 3.489 0.618 -24.296 1.00 59.41 86 ASP A N 1
ATOM 673 C CA . ASP A 1 86 ? 4.567 0.023 -25.091 1.00 59.41 86 ASP A CA 1
ATOM 674 C C . ASP A 1 86 ? 4.124 -1.391 -25.547 1.00 59.41 86 ASP A C 1
ATOM 676 O O . ASP A 1 86 ? 3.497 -2.099 -24.749 1.00 59.41 86 ASP A O 1
ATOM 680 N N . PRO A 1 87 ? 4.395 -1.814 -26.801 1.00 53.56 87 PRO A N 1
ATOM 681 C CA . PRO A 1 87 ? 4.042 -3.146 -27.303 1.00 53.56 87 PRO A CA 1
ATOM 682 C C . PRO A 1 87 ? 4.441 -4.311 -26.383 1.00 53.56 87 PRO A C 1
ATOM 684 O O . PRO A 1 87 ? 3.723 -5.310 -26.319 1.00 53.56 87 PRO A O 1
ATOM 687 N N . ASP A 1 88 ? 5.541 -4.174 -25.636 1.00 62.19 88 ASP A N 1
ATOM 688 C CA . ASP A 1 88 ? 6.047 -5.195 -24.711 1.00 62.19 88 ASP A CA 1
ATOM 689 C C . ASP A 1 88 ? 5.605 -4.976 -23.250 1.00 62.19 88 ASP A C 1
ATOM 691 O O . ASP A 1 88 ? 5.892 -5.790 -22.357 1.00 62.19 88 ASP A O 1
ATOM 695 N N . GLN A 1 89 ? 4.888 -3.884 -22.970 1.00 66.56 89 GLN A N 1
ATOM 696 C CA . GLN A 1 89 ? 4.419 -3.560 -21.632 1.00 66.56 89 GLN A CA 1
ATOM 697 C C . GLN A 1 89 ? 3.334 -4.531 -21.190 1.00 66.56 89 GLN A C 1
ATOM 699 O O . GLN A 1 89 ? 2.278 -4.671 -21.800 1.00 66.56 89 GLN A O 1
ATOM 704 N N . ARG A 1 90 ? 3.558 -5.174 -20.044 1.00 72.94 90 ARG A N 1
ATOM 705 C CA . ARG A 1 90 ? 2.544 -6.043 -19.450 1.00 72.94 90 ARG A CA 1
ATOM 706 C C . ARG A 1 90 ? 1.542 -5.223 -18.660 1.00 72.94 90 ARG A C 1
ATOM 708 O O . ARG A 1 90 ? 1.912 -4.383 -17.836 1.00 72.94 90 ARG A O 1
ATOM 715 N N . GLU A 1 91 ? 0.267 -5.527 -18.859 1.00 82.38 91 GLU A N 1
ATOM 716 C CA . GLU A 1 91 ? -0.772 -5.038 -17.968 1.00 82.38 91 GLU A CA 1
ATOM 717 C C . GLU A 1 91 ? -0.513 -5.543 -16.538 1.00 82.38 91 GLU A C 1
ATOM 719 O O . GLU A 1 91 ? -0.188 -6.709 -16.302 1.00 82.38 91 GLU A O 1
ATOM 724 N N . SER A 1 92 ? -0.670 -4.652 -15.567 1.00 86.31 92 SER A N 1
ATOM 725 C CA . SER A 1 92 ? -0.661 -4.990 -14.151 1.00 86.31 92 SER A CA 1
ATOM 726 C C . SER A 1 92 ? -2.059 -5.403 -13.712 1.00 86.31 92 SER A C 1
ATOM 728 O O . SER A 1 92 ? -3.036 -4.717 -14.013 1.00 86.31 92 SER A O 1
ATOM 730 N N . VAL A 1 93 ? -2.146 -6.504 -12.967 1.00 91.12 93 VAL A N 1
ATOM 731 C CA . VAL A 1 93 ? -3.376 -6.921 -12.284 1.00 91.12 93 VAL A CA 1
ATOM 732 C C . VAL A 1 93 ? -3.534 -6.062 -11.031 1.00 91.12 93 VAL A C 1
ATOM 734 O O . VAL A 1 93 ? -2.702 -6.133 -10.129 1.00 91.12 93 VAL A O 1
ATOM 737 N N . ILE A 1 94 ? -4.573 -5.230 -11.001 1.00 93.62 94 ILE A N 1
ATOM 738 C CA . ILE A 1 94 ? -4.910 -4.360 -9.865 1.00 93.62 94 ILE A CA 1
ATOM 739 C C . ILE A 1 94 ? -5.743 -5.118 -8.841 1.00 93.62 94 ILE A C 1
ATOM 741 O O . ILE A 1 94 ? -5.538 -4.961 -7.643 1.00 93.62 94 ILE A O 1
ATOM 745 N N . TYR A 1 95 ? -6.669 -5.945 -9.321 1.00 97.19 95 TYR A N 1
ATOM 746 C CA . TYR A 1 95 ? -7.525 -6.757 -8.474 1.00 97.19 95 TYR A CA 1
ATOM 747 C C . TYR A 1 95 ? -7.865 -8.073 -9.169 1.00 97.19 95 TYR A C 1
ATOM 749 O O . TYR A 1 95 ? -8.041 -8.110 -10.391 1.00 97.19 95 TYR A O 1
ATOM 757 N N . ARG A 1 96 ? -7.952 -9.155 -8.396 1.00 97.75 96 ARG A N 1
ATOM 758 C CA . ARG A 1 96 ? -8.246 -10.504 -8.890 1.00 97.75 96 ARG A CA 1
ATOM 759 C C . ARG A 1 96 ? -9.318 -11.161 -8.027 1.00 97.75 96 ARG A C 1
ATOM 761 O O . ARG A 1 96 ? -9.237 -11.107 -6.798 1.00 97.75 96 ARG A O 1
ATOM 768 N N . ILE A 1 97 ? -10.278 -11.798 -8.688 1.00 98.50 97 ILE A N 1
ATOM 769 C CA . ILE A 1 97 ? -11.437 -12.472 -8.095 1.00 98.50 97 ILE A CA 1
ATOM 770 C C . ILE A 1 97 ? -11.483 -13.904 -8.606 1.00 98.50 97 ILE A C 1
ATOM 772 O O . ILE A 1 97 ? -11.276 -14.147 -9.797 1.00 98.50 97 ILE A O 1
ATOM 776 N N . ASP A 1 98 ? -11.789 -14.844 -7.722 1.00 98.38 98 ASP A N 1
ATOM 777 C CA . ASP A 1 98 ? -12.207 -16.181 -8.127 1.00 98.38 98 ASP A CA 1
ATOM 778 C C . ASP A 1 98 ? -13.743 -16.272 -8.110 1.00 98.38 98 ASP A C 1
ATOM 780 O O . ASP A 1 98 ? -14.340 -16.382 -7.034 1.00 98.38 98 ASP A O 1
ATOM 784 N N . PRO A 1 99 ? -14.406 -16.210 -9.281 1.00 97.25 99 PRO A N 1
ATOM 785 C CA . PRO A 1 99 ? -15.862 -16.105 -9.354 1.00 97.25 99 PRO A CA 1
ATOM 786 C C . PRO A 1 99 ? -16.601 -17.368 -8.909 1.00 97.25 99 PRO A C 1
ATOM 788 O O . PRO A 1 99 ? -17.815 -17.317 -8.725 1.00 97.25 99 PRO A O 1
ATOM 791 N N . GLU A 1 100 ? -15.914 -18.502 -8.769 1.00 96.88 100 GLU A N 1
ATOM 792 C CA . GLU A 1 100 ? -16.513 -19.753 -8.313 1.00 96.88 100 GLU A CA 1
ATOM 793 C C . GLU A 1 100 ? -16.387 -19.871 -6.794 1.00 96.88 100 GLU A C 1
ATOM 795 O O . GLU A 1 100 ? -17.381 -20.033 -6.083 1.00 96.88 100 GLU A O 1
ATOM 800 N N . ARG A 1 101 ? -15.164 -19.733 -6.279 1.00 97.62 101 ARG A N 1
ATOM 801 C CA . ARG A 1 101 ? -14.866 -19.978 -4.865 1.00 97.62 101 ARG A CA 1
ATOM 802 C C . ARG A 1 101 ? -15.312 -18.831 -3.966 1.00 97.62 101 ARG A C 1
ATOM 804 O O . ARG A 1 101 ? -15.757 -19.086 -2.847 1.00 97.62 101 ARG A O 1
ATOM 811 N N . GLU A 1 102 ? -15.264 -17.591 -4.448 1.00 98.00 102 GLU A N 1
ATOM 812 C CA . GLU A 1 102 ? -15.655 -16.405 -3.675 1.00 98.00 102 GLU A CA 1
ATOM 813 C C . GLU A 1 102 ? -17.105 -15.956 -3.909 1.00 98.00 102 GLU A C 1
ATOM 815 O O . GLU A 1 102 ? -17.555 -14.972 -3.311 1.00 98.00 102 GLU A O 1
ATOM 820 N N . LYS A 1 103 ? -17.852 -16.670 -4.762 1.00 96.62 103 LYS A N 1
ATOM 821 C CA . LYS A 1 103 ? -19.231 -16.328 -5.120 1.00 96.62 103 LYS A CA 1
ATOM 822 C C . LYS A 1 103 ? -20.092 -16.109 -3.878 1.00 96.62 103 LYS A C 1
ATOM 824 O O . LYS A 1 103 ? -20.141 -16.964 -2.993 1.00 96.62 103 LYS A O 1
ATOM 829 N N . GLY A 1 104 ? -20.772 -14.962 -3.831 1.00 97.62 104 GLY A N 1
ATOM 830 C CA . GLY A 1 104 ? -21.657 -14.587 -2.725 1.00 97.62 104 GLY A CA 1
ATOM 831 C C . GLY A 1 104 ? -20.946 -14.331 -1.391 1.00 97.62 104 GLY A C 1
ATOM 832 O O . GLY A 1 104 ? -21.614 -14.276 -0.365 1.00 97.62 104 GLY A O 1
ATOM 833 N N . ARG A 1 105 ? -19.607 -14.229 -1.373 1.00 98.50 105 ARG A N 1
ATOM 834 C CA . ARG A 1 105 ? -18.812 -14.104 -0.137 1.00 98.50 105 ARG A CA 1
ATOM 835 C C . ARG A 1 105 ? -17.765 -12.991 -0.158 1.00 98.50 105 ARG A C 1
ATOM 837 O O . ARG A 1 105 ? -17.281 -12.609 0.906 1.00 98.50 105 ARG A O 1
ATOM 844 N N . LEU A 1 106 ? -17.412 -12.474 -1.337 1.00 98.75 106 LEU A N 1
ATOM 845 C CA . LEU A 1 106 ? -16.433 -11.398 -1.489 1.00 98.75 106 LEU A CA 1
ATOM 846 C C . LEU A 1 106 ? -17.052 -10.013 -1.302 1.00 98.75 106 LEU A C 1
ATOM 848 O O . LEU A 1 106 ? -17.957 -9.633 -2.045 1.00 98.75 106 LEU A O 1
ATOM 852 N N . ILE A 1 107 ? -16.473 -9.234 -0.392 1.00 98.88 107 ILE A N 1
ATOM 853 C CA . ILE A 1 107 ? -16.744 -7.806 -0.221 1.00 98.88 107 ILE A CA 1
ATOM 854 C C . ILE A 1 107 ? -15.535 -7.010 -0.711 1.00 98.88 107 ILE A C 1
ATOM 856 O O . ILE A 1 107 ? -14.401 -7.210 -0.262 1.00 98.88 107 ILE A O 1
ATOM 860 N N . PHE A 1 108 ? -15.755 -6.107 -1.661 1.00 98.81 108 PHE A N 1
ATOM 861 C CA . PHE A 1 108 ? -14.693 -5.273 -2.213 1.00 98.81 108 PHE A CA 1
ATOM 862 C C . PHE A 1 108 ? -14.527 -4.007 -1.378 1.00 98.81 108 PHE A C 1
ATOM 864 O O . PHE A 1 108 ? -15.454 -3.204 -1.304 1.00 98.81 108 PHE A O 1
ATOM 871 N N . GLN A 1 109 ? -13.349 -3.803 -0.778 1.00 98.75 109 GLN A N 1
ATOM 872 C CA . GLN A 1 109 ? -13.081 -2.580 -0.025 1.00 98.75 109 GLN A CA 1
ATOM 873 C C . GLN A 1 109 ? -12.443 -1.495 -0.899 1.00 98.75 109 GLN A C 1
ATOM 875 O O . GLN A 1 109 ? -11.331 -1.655 -1.410 1.00 98.75 109 GLN A O 1
ATOM 880 N N . LEU A 1 110 ? -13.122 -0.356 -0.984 1.00 98.31 110 LEU A N 1
ATOM 881 C CA . LEU A 1 110 ? -12.720 0.825 -1.729 1.00 98.31 110 LEU A CA 1
ATOM 882 C C . LEU A 1 110 ? -12.115 1.890 -0.801 1.00 98.31 110 LEU A C 1
ATOM 884 O O . LEU A 1 110 ? -12.702 2.258 0.219 1.00 98.31 110 LEU A O 1
ATOM 888 N N . GLY A 1 111 ? -10.952 2.416 -1.185 1.00 98.00 111 GLY A N 1
ATOM 889 C CA . GLY A 1 111 ? -10.428 3.685 -0.682 1.00 98.00 111 GLY A CA 1
ATOM 890 C C . GLY A 1 111 ? -10.770 4.793 -1.676 1.00 98.00 111 GLY A C 1
ATOM 891 O O . GLY A 1 111 ? -10.359 4.718 -2.834 1.00 98.00 111 GLY A O 1
ATOM 892 N N . THR A 1 112 ? -11.543 5.792 -1.250 1.00 97.75 112 THR A N 1
ATOM 893 C CA . THR A 1 112 ? -12.034 6.862 -2.133 1.00 97.75 112 THR A CA 1
ATOM 894 C C . THR A 1 112 ? -12.249 8.178 -1.375 1.00 97.75 112 THR A C 1
ATOM 896 O O . THR A 1 112 ? -12.597 8.126 -0.191 1.00 97.75 112 THR A O 1
ATOM 899 N N . PRO A 1 113 ? -11.998 9.355 -1.988 1.00 95.81 113 PRO A N 1
ATOM 900 C CA . PRO A 1 113 ? -12.127 10.639 -1.309 1.00 95.81 113 PRO A CA 1
ATOM 901 C C . PRO A 1 113 ? -13.351 11.464 -1.724 1.00 95.81 113 PRO A C 1
ATOM 903 O O . PRO A 1 113 ? -13.531 12.542 -1.165 1.00 95.81 113 PRO A O 1
ATOM 906 N N . ASN A 1 114 ? -14.150 11.044 -2.710 1.00 97.19 114 ASN A N 1
ATOM 907 C CA . ASN A 1 114 ? -15.350 11.769 -3.144 1.00 97.19 114 ASN A CA 1
ATOM 908 C C . ASN A 1 114 ? -16.397 10.826 -3.772 1.00 97.19 114 ASN A C 1
ATOM 910 O O . ASN A 1 114 ? -16.047 9.709 -4.158 1.00 97.19 114 ASN A O 1
ATOM 914 N N . PRO A 1 115 ? -17.675 11.245 -3.847 1.00 98.44 115 PRO A N 1
ATOM 915 C CA . PRO A 1 115 ? -18.757 10.408 -4.366 1.00 98.44 115 PRO A CA 1
ATOM 916 C C . PRO A 1 115 ? -18.562 9.967 -5.822 1.00 98.44 115 PRO A C 1
ATOM 918 O O . PRO A 1 115 ? -18.806 8.807 -6.155 1.00 98.44 115 PRO A O 1
ATOM 921 N N . GLU A 1 116 ? -18.086 10.861 -6.688 1.00 97.88 116 GLU A N 1
ATOM 922 C CA . GLU A 1 116 ? -18.008 10.628 -8.130 1.00 97.88 116 GLU A CA 1
ATOM 923 C C . GLU A 1 116 ? -17.015 9.510 -8.461 1.00 97.88 116 GLU A C 1
ATOM 925 O O . GLU A 1 116 ? -17.344 8.554 -9.172 1.00 97.88 116 GLU A O 1
ATOM 930 N N . SER A 1 117 ? -15.800 9.583 -7.909 1.00 96.88 117 SER A N 1
ATOM 931 C CA . SER A 1 117 ? -14.794 8.541 -8.113 1.00 96.88 117 SER A CA 1
ATOM 932 C C . SER A 1 117 ? -15.154 7.247 -7.385 1.00 96.88 117 SER A C 1
ATOM 934 O O . SER A 1 117 ? -14.814 6.167 -7.878 1.00 96.88 117 SER A O 1
ATOM 936 N N . ALA A 1 118 ? -15.900 7.329 -6.276 1.00 98.50 118 ALA A N 1
ATOM 937 C CA . ALA A 1 118 ? -16.412 6.158 -5.577 1.00 98.50 118 ALA A CA 1
ATOM 938 C C . ALA A 1 118 ? -17.362 5.340 -6.460 1.00 98.50 118 ALA A C 1
ATOM 940 O O . ALA A 1 118 ? -17.136 4.145 -6.672 1.00 98.50 118 ALA A O 1
ATOM 941 N N . VAL A 1 119 ? -18.392 5.988 -7.015 1.00 98.75 119 VAL A N 1
ATOM 942 C CA . VAL A 1 119 ? -19.378 5.354 -7.902 1.00 98.75 119 VAL A CA 1
ATOM 943 C C . VAL A 1 119 ? -18.707 4.818 -9.160 1.00 98.75 119 VAL A C 1
ATOM 945 O O . VAL A 1 119 ? -18.970 3.677 -9.552 1.00 98.75 119 VAL A O 1
ATOM 948 N N . GLN A 1 120 ? -17.800 5.592 -9.766 1.00 98.06 120 GLN A N 1
ATOM 949 C CA . GLN A 1 120 ? -17.081 5.171 -10.967 1.00 98.06 120 GLN A CA 1
ATOM 950 C C . GLN A 1 120 ? -16.263 3.897 -10.722 1.00 98.06 120 GLN A C 1
ATOM 952 O O . GLN A 1 120 ? -16.353 2.950 -11.503 1.00 98.06 120 GLN A O 1
ATOM 957 N N . ALA A 1 121 ? -15.481 3.853 -9.641 1.00 97.88 121 ALA A N 1
ATOM 958 C CA . ALA A 1 121 ? -14.650 2.702 -9.311 1.00 97.88 121 ALA A CA 1
ATOM 959 C C . ALA A 1 121 ? -15.497 1.485 -8.910 1.00 97.88 121 ALA A C 1
ATOM 961 O O . ALA A 1 121 ? -15.315 0.400 -9.461 1.00 97.88 121 ALA A O 1
ATOM 962 N N . ALA A 1 122 ? -16.453 1.655 -7.993 1.00 98.62 122 ALA A N 1
ATOM 963 C CA . ALA A 1 122 ? -17.292 0.561 -7.510 1.00 98.62 122 ALA A CA 1
ATOM 964 C C . ALA A 1 122 ? -18.125 -0.074 -8.636 1.00 98.62 122 ALA A C 1
ATOM 966 O O . ALA A 1 122 ? -18.238 -1.298 -8.698 1.00 98.62 122 ALA A O 1
ATOM 967 N N . SER A 1 123 ? -18.630 0.728 -9.580 1.00 98.44 123 SER A N 1
ATOM 968 C CA . SER A 1 123 ? -19.395 0.236 -10.735 1.00 98.44 123 SER A CA 1
ATOM 969 C C . SER A 1 123 ? -18.610 -0.723 -11.633 1.00 98.44 123 SER A C 1
ATOM 971 O O . SER A 1 123 ? -19.227 -1.542 -12.311 1.00 98.44 123 SER A O 1
ATOM 973 N N . LEU A 1 124 ? -17.272 -0.645 -11.650 1.00 97.94 124 LEU A N 1
ATOM 974 C CA . LEU A 1 124 ? -16.440 -1.555 -12.443 1.00 97.94 124 LEU A CA 1
ATOM 975 C C . LEU A 1 124 ? -16.484 -2.984 -11.898 1.00 97.94 124 LEU A C 1
ATOM 977 O O . LEU A 1 124 ? -16.471 -3.918 -12.691 1.00 97.94 124 LEU A O 1
ATOM 981 N N . VAL A 1 125 ? -16.539 -3.139 -10.571 1.00 97.81 125 VAL A N 1
ATOM 982 C CA . VAL A 1 125 ? -16.408 -4.431 -9.871 1.00 97.81 125 VAL A CA 1
ATOM 983 C C . VAL A 1 125 ? -17.725 -4.985 -9.337 1.00 97.81 125 VAL A C 1
ATOM 985 O O . VAL A 1 125 ? -17.802 -6.175 -9.047 1.00 97.81 125 VAL A O 1
ATOM 988 N N . ALA A 1 126 ? -18.762 -4.151 -9.218 1.00 98.12 126 ALA A N 1
ATOM 989 C CA . ALA A 1 126 ? -20.015 -4.476 -8.535 1.00 98.12 126 ALA A CA 1
ATOM 990 C C . ALA A 1 126 ? -20.713 -5.751 -9.042 1.00 98.12 126 ALA A C 1
ATOM 992 O O . ALA A 1 126 ? -21.341 -6.449 -8.257 1.00 98.12 126 ALA A O 1
ATOM 993 N N . ALA A 1 127 ? -20.577 -6.090 -10.327 1.00 97.44 127 ALA A N 1
ATOM 994 C CA . ALA A 1 127 ? -21.178 -7.299 -10.895 1.00 97.44 127 ALA A CA 1
ATOM 995 C C . ALA A 1 127 ? -20.485 -8.612 -10.474 1.00 97.44 127 ALA A C 1
ATOM 997 O O . ALA A 1 127 ? -21.064 -9.684 -10.641 1.00 97.44 127 ALA A O 1
ATOM 998 N N . ASP A 1 128 ? -19.257 -8.546 -9.951 1.00 98.25 128 ASP A N 1
ATOM 999 C CA . ASP A 1 128 ? -18.437 -9.720 -9.618 1.00 98.25 128 ASP A CA 1
ATOM 1000 C C . ASP A 1 128 ? -18.256 -9.930 -8.107 1.00 98.25 128 ASP A C 1
ATOM 1002 O O . ASP A 1 128 ? -17.534 -10.836 -7.686 1.00 98.25 128 ASP A O 1
ATOM 1006 N N . VAL A 1 129 ? -18.875 -9.084 -7.284 1.00 98.62 129 VAL A N 1
ATOM 1007 C CA . VAL A 1 129 ? -18.716 -9.074 -5.824 1.00 98.62 129 VAL A CA 1
ATOM 1008 C C . VAL A 1 129 ? -20.080 -9.085 -5.146 1.00 98.62 129 VAL A C 1
ATOM 1010 O O . VAL A 1 129 ? -21.091 -8.753 -5.754 1.00 98.62 129 VAL A O 1
ATOM 1013 N N . ALA A 1 130 ? -20.117 -9.475 -3.875 1.00 98.56 130 ALA A N 1
ATOM 1014 C CA . ALA A 1 130 ? -21.353 -9.588 -3.101 1.00 98.56 130 ALA A CA 1
ATOM 1015 C C . ALA A 1 130 ? -21.642 -8.337 -2.243 1.00 98.56 130 ALA A C 1
ATOM 1017 O O . ALA A 1 130 ? -22.665 -8.247 -1.567 1.00 98.56 130 ALA A O 1
ATOM 1018 N N . GLY A 1 131 ? -20.738 -7.357 -2.261 1.00 98.69 131 GLY A N 1
ATOM 1019 C CA . GLY A 1 131 ? -20.896 -6.080 -1.576 1.00 98.69 131 GLY A CA 1
ATOM 1020 C C . GLY A 1 131 ? -19.718 -5.140 -1.818 1.00 98.69 131 GLY A C 1
ATOM 1021 O O . GLY A 1 131 ? -18.624 -5.574 -2.194 1.00 98.69 131 GLY A O 1
ATOM 1022 N N . ILE A 1 132 ? -19.951 -3.851 -1.580 1.00 98.88 132 ILE A N 1
ATOM 1023 C CA . ILE A 1 132 ? -18.927 -2.799 -1.600 1.00 98.88 132 ILE A CA 1
ATOM 1024 C C . ILE A 1 132 ? -18.770 -2.254 -0.184 1.00 98.88 132 ILE A C 1
ATOM 1026 O O . ILE A 1 132 ? -19.757 -1.896 0.451 1.00 98.88 132 ILE A O 1
ATOM 1030 N N . ASP A 1 133 ? -17.534 -2.149 0.288 1.00 98.88 133 ASP A N 1
ATOM 1031 C CA . ASP A 1 133 ? -17.191 -1.556 1.576 1.00 98.88 133 ASP A CA 1
ATOM 1032 C C . ASP A 1 133 ? -16.352 -0.292 1.381 1.00 98.88 133 ASP A C 1
ATOM 1034 O O . ASP A 1 133 ? -15.411 -0.290 0.589 1.00 98.88 133 ASP A O 1
ATOM 1038 N N . VAL A 1 134 ? -16.641 0.775 2.122 1.00 98.81 134 VAL A N 1
ATOM 1039 C CA . VAL A 1 134 ? -15.795 1.978 2.138 1.00 98.81 134 VAL A CA 1
ATOM 1040 C C . VAL A 1 134 ? -14.827 1.922 3.317 1.00 98.81 134 VAL A C 1
ATOM 1042 O O . VAL A 1 134 ? -15.233 1.783 4.476 1.00 98.81 134 VAL A O 1
ATOM 1045 N N . ASN A 1 135 ? -13.529 2.075 3.038 1.00 98.50 135 ASN A N 1
ATOM 1046 C CA . ASN A 1 135 ? -12.525 2.235 4.083 1.00 98.50 135 ASN A CA 1
ATOM 1047 C C . ASN A 1 135 ? -12.556 3.663 4.637 1.00 98.50 135 ASN A C 1
ATOM 1049 O O . ASN A 1 135 ? -12.152 4.619 3.972 1.00 98.50 135 ASN A O 1
ATOM 1053 N N . SER A 1 136 ? -12.951 3.792 5.899 1.00 97.44 136 SER A N 1
ATOM 1054 C CA . SER A 1 136 ? -12.925 5.054 6.642 1.00 97.44 136 SER A CA 1
ATOM 1055 C C . SER A 1 136 ? -12.133 4.925 7.946 1.00 97.44 136 SER A C 1
ATOM 1057 O O . SER A 1 136 ? -12.352 5.665 8.896 1.00 97.44 136 SER A O 1
ATOM 1059 N N . GLY A 1 137 ? -11.211 3.959 8.033 1.00 92.88 137 GLY A N 1
ATOM 1060 C CA . GLY A 1 137 ? -10.487 3.643 9.271 1.00 92.88 137 GLY A CA 1
ATOM 1061 C C . GLY A 1 137 ? -8.969 3.536 9.132 1.00 92.88 137 GLY A C 1
ATOM 1062 O O . GLY A 1 137 ? -8.278 3.417 10.148 1.00 92.88 137 GLY A O 1
ATOM 1063 N N . CYS A 1 138 ? -8.425 3.541 7.911 1.00 92.50 138 CYS A N 1
ATOM 1064 C CA . CYS A 1 138 ? -6.989 3.408 7.666 1.00 92.50 138 CYS A CA 1
ATOM 1065 C C . CYS A 1 138 ? -6.228 4.688 8.071 1.00 92.50 138 CYS A C 1
ATOM 1067 O O . CYS A 1 138 ? -6.458 5.739 7.475 1.00 92.50 138 CYS A O 1
ATOM 1069 N N . PRO A 1 139 ? -5.295 4.632 9.046 1.00 90.12 139 PRO A N 1
ATOM 1070 C CA . PRO A 1 139 ? -4.525 5.802 9.478 1.00 90.12 139 PRO A CA 1
ATOM 1071 C C . PRO A 1 139 ? -3.268 6.044 8.624 1.00 90.12 139 PRO A C 1
ATOM 1073 O O . PRO A 1 139 ? -2.499 6.961 8.904 1.00 90.12 139 PRO A O 1
ATOM 1076 N N . LYS A 1 140 ? -2.979 5.177 7.642 1.00 86.38 140 LYS A N 1
ATOM 1077 C CA . LYS A 1 140 ? -1.694 5.186 6.933 1.00 86.38 140 LYS A CA 1
ATOM 1078 C C . LYS A 1 140 ? -1.620 6.335 5.914 1.00 86.38 140 LYS A C 1
ATOM 1080 O O . LYS A 1 140 ? -2.593 6.547 5.189 1.00 86.38 140 LYS A O 1
ATOM 1085 N N . PRO A 1 141 ? -0.439 6.971 5.755 1.00 82.62 141 PRO A N 1
ATOM 1086 C CA . PRO A 1 141 ? -0.205 8.071 4.820 1.00 82.62 141 PRO A CA 1
ATOM 1087 C C . PRO A 1 141 ? -0.747 7.869 3.405 1.00 82.62 141 PRO A C 1
ATOM 1089 O O . PRO A 1 141 ? -1.361 8.784 2.870 1.00 82.62 141 PRO A O 1
ATOM 1092 N N . PHE A 1 142 ? -0.561 6.687 2.806 1.00 80.75 142 PHE A N 1
ATOM 1093 C CA . PHE A 1 142 ? -0.999 6.437 1.426 1.00 80.75 142 PHE A CA 1
ATOM 1094 C C . PHE A 1 142 ? -2.521 6.600 1.237 1.00 80.75 142 PHE A C 1
ATOM 1096 O O . PHE A 1 142 ? -2.968 6.869 0.128 1.00 80.75 142 PHE A O 1
ATOM 1103 N N . SER A 1 143 ? -3.299 6.433 2.313 1.00 84.44 143 SER A N 1
ATOM 1104 C CA . SER A 1 143 ? -4.747 6.635 2.329 1.00 84.44 143 SER A CA 1
ATOM 1105 C C . SER A 1 143 ? -5.090 8.064 2.753 1.00 84.44 143 SER A C 1
ATOM 1107 O O . SER A 1 143 ? -5.813 8.771 2.054 1.00 84.44 143 SER A O 1
ATOM 1109 N N . THR A 1 144 ? -4.543 8.522 3.882 1.00 87.06 144 THR A N 1
ATOM 1110 C CA . THR A 1 144 ? -4.940 9.799 4.495 1.00 87.06 144 THR A CA 1
ATOM 1111 C C . THR A 1 144 ? -4.533 11.025 3.677 1.00 87.06 144 THR A C 1
ATOM 1113 O O . THR A 1 144 ? -5.324 11.959 3.591 1.00 87.06 144 THR A O 1
ATOM 1116 N N . HIS A 1 145 ? -3.370 11.017 3.009 1.00 85.31 145 HIS A N 1
ATOM 1117 C CA . HIS A 1 145 ? -2.954 12.126 2.130 1.00 85.31 145 HIS A CA 1
ATOM 1118 C C . HIS A 1 145 ? -3.872 12.285 0.914 1.00 85.31 145 HIS A C 1
ATOM 1120 O O . HIS A 1 145 ? -4.005 13.379 0.378 1.00 85.31 145 HIS A O 1
ATOM 1126 N N . GLY A 1 146 ? -4.520 11.201 0.481 1.00 81.00 146 GLY A N 1
ATOM 1127 C CA . GLY A 1 146 ? -5.500 11.240 -0.598 1.00 81.00 146 GLY A CA 1
ATOM 1128 C C . GLY A 1 146 ? -6.889 11.699 -0.159 1.00 81.00 146 GLY A C 1
ATOM 1129 O O . GLY A 1 146 ? -7.776 11.719 -1.001 1.00 81.00 146 GLY A O 1
ATOM 1130 N N . GLY A 1 147 ? -7.101 12.028 1.124 1.00 89.69 147 GLY A N 1
ATOM 1131 C CA . GLY A 1 147 ? -8.422 12.336 1.683 1.00 89.69 147 GLY A CA 1
ATOM 1132 C C . GLY A 1 147 ? -9.287 11.102 1.972 1.00 89.69 147 GLY A C 1
ATOM 1133 O O . GLY A 1 147 ? -10.496 11.233 2.116 1.00 89.69 147 GLY A O 1
ATOM 1134 N N . MET A 1 148 ? -8.683 9.910 2.046 1.00 94.00 148 MET A N 1
ATOM 1135 C CA . MET A 1 148 ? -9.364 8.617 2.213 1.00 94.00 148 MET A CA 1
ATOM 1136 C C . MET A 1 148 ? -9.084 8.013 3.599 1.00 94.00 148 MET A C 1
ATOM 1138 O O . MET A 1 148 ? -8.221 8.490 4.347 1.00 94.00 148 MET A O 1
ATOM 1142 N N . GLY A 1 149 ? -9.747 6.908 3.946 1.00 95.06 149 GLY A N 1
ATOM 1143 C CA . GLY A 1 149 ? -9.497 6.204 5.205 1.00 95.06 149 GLY A CA 1
ATOM 1144 C C . GLY A 1 149 ? -9.871 7.064 6.410 1.00 95.06 149 GLY A C 1
ATOM 1145 O O . GLY A 1 149 ? -10.918 7.706 6.422 1.00 95.06 149 GLY A O 1
ATOM 1146 N N . ALA A 1 150 ? -9.012 7.119 7.429 1.00 94.50 150 ALA A N 1
ATOM 1147 C CA . ALA A 1 150 ? -9.297 7.859 8.661 1.00 94.50 150 ALA A CA 1
ATOM 1148 C C . ALA A 1 150 ? -9.442 9.384 8.462 1.00 94.50 150 ALA A C 1
ATOM 1150 O O . ALA A 1 150 ? -9.940 10.061 9.358 1.00 94.50 150 ALA A O 1
ATOM 1151 N N . ALA A 1 151 ? -9.038 9.934 7.308 1.00 95.00 151 ALA A N 1
ATOM 1152 C CA . ALA A 1 151 ? -9.301 11.334 6.970 1.00 95.00 151 ALA A CA 1
ATOM 1153 C C . ALA A 1 151 ? -10.809 11.621 6.835 1.00 95.00 151 ALA A C 1
ATOM 1155 O O . ALA A 1 151 ? -11.257 12.684 7.255 1.00 95.00 151 ALA A O 1
ATOM 1156 N N . LEU A 1 152 ? -11.596 10.650 6.352 1.00 97.31 152 LEU A N 1
ATOM 1157 C CA . LEU A 1 152 ? -13.053 10.769 6.208 1.00 97.31 152 LEU A CA 1
ATOM 1158 C C . LEU A 1 152 ? -13.775 10.882 7.557 1.00 97.31 152 LEU A C 1
ATOM 1160 O O . LEU A 1 152 ? -14.849 11.464 7.631 1.00 97.31 152 LEU A O 1
ATOM 1164 N N . LEU A 1 153 ? -13.175 10.390 8.646 1.00 96.44 153 LEU A N 1
ATOM 1165 C CA . LEU A 1 153 ? -13.747 10.532 9.991 1.00 96.44 153 LEU A CA 1
ATOM 1166 C C . LEU A 1 153 ? -13.766 11.987 10.479 1.00 96.44 153 LEU A C 1
ATOM 1168 O O . LEU A 1 153 ? -14.532 12.314 11.381 1.00 96.44 153 LEU A O 1
ATOM 1172 N N . LYS A 1 154 ? -12.924 12.850 9.896 1.00 94.69 154 LYS A N 1
ATOM 1173 C CA . LYS A 1 154 ? -12.885 14.291 10.185 1.00 94.69 154 LYS A CA 1
ATOM 1174 C C . LYS A 1 154 ? -13.874 15.095 9.335 1.00 94.69 154 LYS A C 1
ATOM 1176 O O . LYS A 1 154 ? -14.101 16.258 9.641 1.00 94.69 154 LYS A O 1
ATOM 1181 N N . ASP A 1 155 ? -14.447 14.486 8.296 1.00 96.62 155 ASP A N 1
ATOM 1182 C CA . ASP A 1 155 ? -15.425 15.098 7.391 1.00 96.62 155 ASP A CA 1
ATOM 1183 C C . ASP A 1 155 ? -16.629 14.147 7.198 1.00 96.62 155 ASP A C 1
ATOM 1185 O O . ASP A 1 155 ? -16.744 13.457 6.176 1.00 96.62 155 ASP A O 1
ATOM 1189 N N . PRO A 1 156 ? -17.524 14.051 8.205 1.00 97.31 156 PRO A N 1
ATOM 1190 C CA . PRO A 1 156 ? -18.672 13.151 8.143 1.00 97.31 156 PRO A CA 1
ATOM 1191 C C . PRO A 1 156 ? -19.658 13.480 7.017 1.00 97.31 156 PRO A C 1
ATOM 1193 O O . PRO A 1 156 ? -20.356 12.577 6.559 1.00 97.31 156 PRO A O 1
ATOM 1196 N N . ASP A 1 157 ? -19.732 14.741 6.574 1.00 98.12 157 ASP A N 1
ATOM 1197 C CA . ASP A 1 157 ? -20.590 15.173 5.462 1.00 98.12 157 ASP A CA 1
ATOM 1198 C C . ASP A 1 157 ? -20.149 14.493 4.168 1.00 98.12 157 ASP A C 1
ATOM 1200 O O . ASP A 1 157 ? -20.946 13.824 3.507 1.00 98.12 157 ASP A O 1
ATOM 1204 N N . ARG A 1 158 ? -18.849 14.555 3.871 1.00 98.31 158 ARG A N 1
ATOM 1205 C CA . ARG A 1 158 ? -18.257 13.869 2.722 1.00 98.31 158 ARG A CA 1
ATOM 1206 C C . ARG A 1 158 ? -18.421 12.358 2.793 1.00 98.31 158 ARG A C 1
ATOM 1208 O O . ARG A 1 158 ? -18.748 11.739 1.784 1.00 98.31 158 ARG A O 1
ATOM 1215 N N . LEU A 1 159 ? -18.210 11.754 3.965 1.00 98.62 159 LEU A N 1
ATOM 1216 C CA . LEU A 1 159 ? -18.405 10.313 4.130 1.00 98.62 159 LEU A CA 1
ATOM 1217 C C . LEU A 1 159 ? -19.864 9.908 3.869 1.00 98.62 159 LEU A C 1
ATOM 1219 O O . LEU A 1 159 ? -20.100 8.936 3.156 1.00 98.62 159 LEU A O 1
ATOM 1223 N N . CYS A 1 160 ? -20.839 10.660 4.389 1.00 98.75 160 CYS A N 1
ATOM 1224 C CA . CYS A 1 160 ? -22.254 10.394 4.118 1.00 98.75 160 CYS A CA 1
ATOM 1225 C C . CYS A 1 160 ? -22.568 10.526 2.622 1.00 98.75 160 CYS A C 1
ATOM 1227 O O . CYS A 1 160 ? -23.177 9.619 2.065 1.00 98.75 160 CYS A O 1
ATOM 1229 N N . ALA A 1 161 ? -22.071 11.576 1.960 1.00 98.75 161 ALA A N 1
ATOM 1230 C CA . ALA A 1 161 ? -22.270 11.781 0.525 1.00 98.75 161 ALA A CA 1
ATOM 1231 C C . ALA A 1 161 ? -21.709 10.624 -0.323 1.00 98.75 161 ALA A C 1
ATOM 1233 O O . ALA A 1 161 ? -22.361 10.170 -1.262 1.00 98.75 161 ALA A O 1
ATOM 1234 N N . ILE A 1 162 ? -20.527 10.099 0.027 1.00 98.88 162 ILE A N 1
ATOM 1235 C CA . ILE A 1 162 ? -19.939 8.924 -0.639 1.00 98.88 162 ILE A CA 1
ATOM 1236 C C . ILE A 1 162 ? -20.850 7.701 -0.482 1.00 98.88 162 ILE A C 1
ATOM 1238 O O . ILE A 1 162 ? -21.118 6.998 -1.457 1.00 98.88 162 ILE A O 1
ATOM 1242 N N . LEU A 1 163 ? -21.321 7.434 0.739 1.00 98.88 163 LEU A N 1
ATOM 1243 C CA . LEU A 1 163 ? -22.161 6.270 1.025 1.00 98.88 163 LEU A CA 1
ATOM 1244 C C . LEU A 1 163 ? -23.525 6.370 0.341 1.00 98.88 163 LEU A C 1
ATOM 1246 O O . LEU A 1 163 ? -23.966 5.392 -0.253 1.00 98.88 163 LEU A O 1
ATOM 1250 N N . GLU A 1 164 ? -24.165 7.537 0.370 1.00 98.88 164 GLU A N 1
ATOM 1251 C CA . GLU A 1 164 ? -25.446 7.778 -0.298 1.00 98.88 164 GLU A CA 1
ATOM 1252 C C . GLU A 1 164 ? -25.337 7.583 -1.814 1.00 98.88 164 GLU A C 1
ATOM 1254 O O . GLU A 1 164 ? -26.175 6.896 -2.403 1.00 98.88 164 GLU A O 1
ATOM 1259 N N . ALA A 1 165 ? -24.286 8.114 -2.448 1.00 98.81 165 ALA A N 1
ATOM 1260 C CA . ALA A 1 165 ? -24.043 7.920 -3.876 1.00 98.81 165 ALA A CA 1
ATOM 1261 C C . ALA A 1 165 ? -23.830 6.437 -4.215 1.00 98.81 165 ALA A C 1
ATOM 1263 O O . ALA A 1 165 ? -24.477 5.897 -5.112 1.00 98.81 165 ALA A O 1
ATOM 1264 N N . LEU A 1 166 ? -23.002 5.727 -3.441 1.00 98.88 166 LEU A N 1
ATOM 1265 C CA . LEU A 1 166 ? -22.790 4.289 -3.622 1.00 98.88 166 LEU A CA 1
ATOM 1266 C C . LEU A 1 166 ? -24.079 3.480 -3.429 1.00 98.88 166 LEU A C 1
ATOM 1268 O O . LEU A 1 166 ? -24.357 2.584 -4.226 1.00 98.88 166 LEU A O 1
ATOM 1272 N N . VAL A 1 167 ? -24.885 3.781 -2.408 1.00 98.69 167 VAL A N 1
ATOM 1273 C CA . VAL A 1 167 ? -26.166 3.098 -2.160 1.00 98.69 167 VAL A CA 1
ATOM 1274 C C . VAL A 1 167 ? -27.118 3.313 -3.334 1.00 98.69 167 VAL A C 1
ATOM 1276 O O . VAL A 1 167 ? -27.699 2.348 -3.838 1.00 98.69 167 VAL A O 1
ATOM 1279 N N . ASN A 1 168 ? -27.259 4.556 -3.796 1.00 98.44 168 ASN A N 1
ATOM 1280 C CA . ASN A 1 168 ? -28.222 4.923 -4.829 1.00 98.44 168 ASN A CA 1
ATOM 1281 C C . ASN A 1 168 ? -27.812 4.455 -6.230 1.00 98.44 168 ASN A C 1
ATOM 1283 O O . ASN A 1 168 ? -28.661 3.959 -6.970 1.00 98.44 168 ASN A O 1
ATOM 1287 N N . GLU A 1 169 ? -26.538 4.589 -6.593 1.00 98.62 169 GLU A N 1
ATOM 1288 C CA . GLU A 1 169 ? -26.069 4.404 -7.973 1.00 98.62 169 GLU A CA 1
ATOM 1289 C C . GLU A 1 169 ? -25.437 3.031 -8.223 1.00 98.62 169 GLU A C 1
ATOM 1291 O O . GLU A 1 169 ? -25.461 2.534 -9.352 1.00 98.62 169 GLU A O 1
ATOM 1296 N N . VAL A 1 170 ? -24.912 2.383 -7.178 1.00 98.62 170 VAL A N 1
ATOM 1297 C CA . VAL A 1 170 ? -24.268 1.063 -7.274 1.00 98.62 170 VAL A CA 1
ATOM 1298 C C . VAL A 1 170 ? -25.109 0.001 -6.574 1.00 98.62 170 VAL A C 1
ATOM 1300 O O . VAL A 1 170 ? -25.536 -0.958 -7.215 1.00 98.62 170 VAL A O 1
ATOM 1303 N N . GLY A 1 171 ? -25.412 0.182 -5.288 1.00 98.25 171 GLY A N 1
ATOM 1304 C CA . GLY A 1 171 ? -26.127 -0.808 -4.479 1.00 98.25 171 GLY A CA 1
ATOM 1305 C C . GLY A 1 171 ? -27.486 -1.182 -5.069 1.00 98.25 171 GLY A C 1
ATOM 1306 O O . GLY A 1 171 ? -27.760 -2.359 -5.298 1.00 98.25 171 GLY A O 1
ATOM 1307 N N . ARG A 1 172 ? -28.311 -0.183 -5.417 1.00 97.50 172 ARG A N 1
ATOM 1308 C CA . ARG A 1 172 ? -29.611 -0.409 -6.078 1.00 97.50 172 ARG A CA 1
ATOM 1309 C C . ARG A 1 172 ? -29.474 -1.010 -7.476 1.00 97.50 172 ARG A C 1
ATOM 1311 O O . ARG A 1 172 ? -30.239 -1.900 -7.824 1.00 97.50 172 ARG A O 1
ATOM 1318 N N . LYS A 1 173 ? -28.507 -0.540 -8.269 1.00 98.19 173 LYS A N 1
ATOM 1319 C CA . LYS A 1 173 ? -28.317 -0.964 -9.666 1.00 98.19 173 LYS A CA 1
ATOM 1320 C C . LYS A 1 173 ? -27.878 -2.423 -9.787 1.00 98.19 173 LYS A C 1
ATOM 1322 O O . LYS A 1 173 ? -28.349 -3.127 -10.673 1.00 98.19 173 LYS A O 1
ATOM 1327 N N . PHE A 1 174 ? -26.963 -2.857 -8.926 1.00 98.31 174 PHE A N 1
ATOM 1328 C CA . PHE A 1 174 ? -26.404 -4.212 -8.946 1.00 98.31 174 PHE A CA 1
ATOM 1329 C C . PHE A 1 174 ? -27.069 -5.146 -7.924 1.00 98.31 174 PHE A C 1
ATOM 1331 O O . PHE A 1 174 ? -26.726 -6.324 -7.854 1.00 98.31 174 PHE A O 1
ATOM 1338 N N . GLU A 1 175 ? -28.035 -4.632 -7.158 1.00 98.19 175 GLU A N 1
ATOM 1339 C CA . GLU A 1 175 ? -28.716 -5.331 -6.067 1.00 98.19 175 GLU A CA 1
ATOM 1340 C C . GLU A 1 175 ? -27.729 -5.925 -5.046 1.00 98.19 175 GLU A C 1
ATOM 1342 O O . GLU A 1 175 ? -27.897 -7.063 -4.611 1.00 98.19 175 GLU A O 1
ATOM 1347 N N . ILE A 1 176 ? -26.706 -5.158 -4.652 1.00 98.44 176 ILE A N 1
ATOM 1348 C CA . ILE A 1 176 ? -25.704 -5.526 -3.634 1.00 98.44 176 ILE A CA 1
ATOM 1349 C C . ILE A 1 176 ? -25.720 -4.546 -2.456 1.00 98.44 176 ILE A C 1
ATOM 1351 O O . ILE A 1 176 ? -26.152 -3.400 -2.582 1.00 98.44 176 ILE A O 1
ATOM 1355 N N . GLY A 1 177 ? -25.242 -4.991 -1.294 1.00 98.12 177 GLY A N 1
ATOM 1356 C CA . GLY A 1 177 ? -25.154 -4.151 -0.098 1.00 98.12 177 GLY A CA 1
ATOM 1357 C C . GLY A 1 177 ? -23.938 -3.223 -0.113 1.00 98.12 177 GLY A C 1
ATOM 1358 O O . GLY A 1 177 ? -22.855 -3.614 -0.554 1.00 98.12 177 GLY A O 1
ATOM 1359 N N . ILE A 1 178 ? -24.106 -2.011 0.423 1.00 98.75 178 ILE A N 1
ATOM 1360 C CA . ILE A 1 178 ? -22.994 -1.108 0.754 1.00 98.75 178 ILE A CA 1
ATOM 1361 C C . ILE A 1 178 ? -22.708 -1.210 2.252 1.00 98.75 178 ILE A C 1
ATOM 1363 O O . ILE A 1 178 ? -23.642 -1.195 3.058 1.00 98.75 178 ILE A O 1
ATOM 1367 N N . SER A 1 179 ? -21.441 -1.322 2.632 1.00 98.81 179 SER A N 1
ATOM 1368 C CA . SER A 1 179 ? -20.978 -1.271 4.017 1.00 98.81 179 SER A CA 1
ATOM 1369 C C . SER A 1 179 ? -19.884 -0.224 4.207 1.00 98.81 179 SER A C 1
ATOM 1371 O O . SER A 1 179 ? -19.333 0.326 3.251 1.00 98.81 179 SER A O 1
ATOM 1373 N N . VAL A 1 180 ? -19.575 0.085 5.463 1.00 98.81 180 VAL A N 1
ATOM 1374 C CA . VAL A 1 180 ? -18.465 0.976 5.811 1.00 98.81 180 VAL A CA 1
ATOM 1375 C C . VAL A 1 180 ? -17.705 0.437 7.013 1.00 98.81 180 VAL A C 1
ATOM 1377 O O . VAL A 1 180 ? -18.296 -0.059 7.979 1.00 98.81 180 VAL A O 1
ATOM 1380 N N . LYS A 1 181 ? -16.377 0.565 6.976 1.00 98.75 181 LYS A N 1
ATOM 1381 C CA . LYS A 1 181 ? -15.496 0.219 8.091 1.00 98.75 181 LYS A CA 1
ATOM 1382 C C . LYS A 1 181 ? -14.865 1.469 8.695 1.00 98.75 181 LYS A C 1
ATOM 1384 O O . LYS A 1 181 ? -14.067 2.142 8.043 1.00 98.75 181 LYS A O 1
ATOM 1389 N N . ILE A 1 182 ? -15.147 1.725 9.971 1.00 98.50 182 ILE A N 1
ATOM 1390 C CA . ILE A 1 182 ? -14.659 2.897 10.716 1.00 98.50 182 ILE A CA 1
ATOM 1391 C C . ILE A 1 182 ? -13.735 2.507 11.879 1.00 98.50 182 ILE A C 1
ATOM 1393 O O . ILE A 1 182 ? -13.591 1.333 12.236 1.00 98.50 182 ILE A O 1
ATOM 1397 N N . ARG A 1 183 ? -13.118 3.521 12.487 1.00 97.81 183 ARG A N 1
ATOM 1398 C CA . ARG A 1 183 ? -12.560 3.475 13.844 1.00 97.81 183 ARG A CA 1
ATOM 1399 C C . ARG A 1 183 ? -13.468 4.252 14.794 1.00 97.81 183 ARG A C 1
ATOM 1401 O O . ARG A 1 183 ? -14.182 5.146 14.349 1.00 97.81 183 ARG A O 1
ATOM 1408 N N . ILE A 1 184 ? -13.415 3.929 16.084 1.00 97.12 184 ILE A N 1
ATOM 1409 C CA . ILE A 1 184 ? -14.011 4.788 17.118 1.00 97.12 184 ILE A CA 1
ATOM 1410 C C . ILE A 1 184 ? -13.286 6.143 17.166 1.00 97.12 184 ILE A C 1
ATOM 1412 O O . ILE A 1 184 ? -12.100 6.234 16.834 1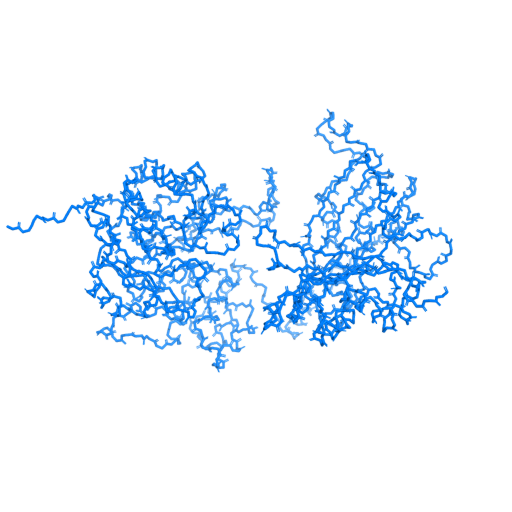.00 97.12 184 ILE A O 1
ATOM 1416 N N . LEU A 1 185 ? -14.003 7.189 17.560 1.00 96.44 185 LEU A N 1
ATOM 1417 C CA . LEU A 1 185 ? -13.457 8.522 17.809 1.00 96.44 185 LEU A CA 1
ATOM 1418 C C . LEU A 1 185 ? -13.030 8.659 19.273 1.00 96.44 185 LEU A C 1
ATOM 1420 O O . LEU A 1 185 ? -13.291 7.780 20.092 1.00 96.44 185 LEU A O 1
ATOM 1424 N N . ASP A 1 186 ? -12.353 9.760 19.595 1.00 92.25 186 ASP A N 1
ATOM 1425 C CA . ASP A 1 186 ? -11.806 9.982 20.937 1.00 92.25 186 ASP A CA 1
ATOM 1426 C C . ASP A 1 186 ? -12.902 10.041 22.008 1.00 92.25 186 ASP A C 1
ATOM 1428 O O . ASP A 1 186 ? -12.717 9.517 23.108 1.00 92.25 186 ASP A O 1
ATOM 1432 N N . LYS A 1 187 ? -14.059 10.631 21.677 1.00 93.44 187 LYS A N 1
ATOM 1433 C CA . LYS A 1 187 ? -15.237 10.646 22.547 1.00 93.44 187 LYS A CA 1
ATOM 1434 C C . LYS A 1 187 ? -16.282 9.628 22.078 1.00 93.44 187 LYS A C 1
ATOM 1436 O O . LYS A 1 187 ? -16.588 9.566 20.877 1.00 93.44 187 LYS A O 1
ATOM 1441 N N . PRO A 1 188 ? -16.874 8.850 23.001 1.00 93.62 188 PRO A N 1
ATOM 1442 C CA . PRO A 1 188 ? -17.948 7.926 22.663 1.00 93.62 188 PRO A CA 1
ATOM 1443 C C . PRO A 1 188 ? -19.140 8.611 21.971 1.00 93.62 188 PRO A C 1
ATOM 1445 O O . PRO A 1 188 ? -19.672 8.106 20.981 1.00 93.62 188 PRO A O 1
ATOM 1448 N N . GLU A 1 189 ? -19.514 9.802 22.429 1.00 95.19 189 GLU A N 1
ATOM 1449 C CA . GLU A 1 189 ? -20.646 10.581 21.922 1.00 95.19 189 GLU A CA 1
ATOM 1450 C C . GLU A 1 189 ? -20.443 10.985 20.459 1.00 95.19 189 GLU A C 1
ATOM 1452 O O . GLU A 1 189 ? -21.365 10.855 19.655 1.00 95.19 189 GLU A O 1
ATOM 1457 N N . ASP A 1 190 ? -19.221 11.383 20.094 1.00 96.31 190 ASP A N 1
ATOM 1458 C CA . ASP A 1 190 ? -18.865 11.733 18.716 1.00 96.31 190 ASP A CA 1
ATOM 1459 C C . ASP A 1 190 ? -18.972 10.504 17.806 1.00 96.31 190 ASP A C 1
ATOM 1461 O O . ASP A 1 190 ? -19.472 10.582 16.682 1.00 96.31 190 ASP A O 1
ATOM 1465 N N . THR A 1 191 ? -18.562 9.335 18.310 1.00 97.31 191 THR A N 1
ATOM 1466 C CA . THR A 1 191 ? -18.708 8.070 17.578 1.00 97.31 191 THR A CA 1
ATOM 1467 C C . THR A 1 191 ? -20.185 7.735 17.364 1.00 97.31 191 THR A C 1
ATOM 1469 O O . THR A 1 191 ? -20.584 7.402 16.248 1.00 97.31 191 THR A O 1
ATOM 1472 N N . LYS A 1 192 ? -21.023 7.863 18.401 1.00 96.81 192 LYS A N 1
ATOM 1473 C CA . LYS A 1 192 ? -22.474 7.641 18.307 1.00 96.81 192 LYS A CA 1
ATOM 1474 C C . LYS A 1 192 ? -23.134 8.617 17.328 1.00 96.81 192 LYS A C 1
ATOM 1476 O O . LYS A 1 192 ? -23.976 8.202 16.528 1.00 96.81 192 LYS A O 1
ATOM 1481 N N . ALA A 1 193 ? -22.746 9.891 17.360 1.00 97.50 193 ALA A N 1
ATOM 1482 C CA . ALA A 1 193 ? -23.242 10.919 16.449 1.00 97.50 193 ALA A CA 1
ATOM 1483 C C . ALA A 1 193 ? -22.867 10.611 14.993 1.00 97.50 193 ALA A C 1
ATOM 1485 O O . ALA A 1 193 ? -23.738 10.644 14.122 1.00 97.50 193 ALA A O 1
ATOM 1486 N N . LEU A 1 194 ? -21.610 10.232 14.736 1.00 98.25 194 LEU A N 1
ATOM 1487 C CA . LEU A 1 194 ? -21.155 9.789 13.419 1.00 98.25 194 LEU A CA 1
ATOM 1488 C C . LEU A 1 194 ? -21.983 8.596 12.932 1.00 98.25 194 LEU A C 1
ATOM 1490 O O . LEU A 1 194 ? -22.588 8.671 11.867 1.00 98.25 194 LEU A O 1
ATOM 1494 N N . VAL A 1 195 ? -22.077 7.526 13.725 1.00 98.19 195 VAL A N 1
ATOM 1495 C CA . VAL A 1 195 ? -22.826 6.313 13.353 1.00 98.19 195 VAL A CA 1
ATOM 1496 C C . VAL A 1 195 ? -24.287 6.630 13.049 1.00 98.19 195 VAL A C 1
ATOM 1498 O O . VAL A 1 195 ? -24.809 6.158 12.043 1.00 98.19 195 VAL A O 1
ATOM 1501 N N . SER A 1 196 ? -24.926 7.479 13.856 1.00 98.00 196 SER A N 1
ATOM 1502 C CA . SER A 1 196 ? -26.317 7.900 13.640 1.00 98.00 196 SER A CA 1
ATOM 1503 C C . SER A 1 196 ? -26.524 8.550 12.272 1.00 98.00 196 SER A C 1
ATOM 1505 O O . SER A 1 196 ? -27.605 8.461 11.696 1.00 98.00 196 SER A O 1
ATOM 1507 N N . ARG A 1 197 ? -25.503 9.221 11.734 1.00 98.50 197 ARG A N 1
ATOM 1508 C CA . ARG A 1 197 ? -25.530 9.757 10.372 1.00 98.50 197 ARG A CA 1
ATOM 1509 C C . ARG A 1 197 ? -25.295 8.661 9.336 1.00 98.50 197 ARG A C 1
ATOM 1511 O O . ARG A 1 197 ? -26.078 8.554 8.401 1.00 98.50 197 ARG A O 1
ATOM 1518 N N . LEU A 1 198 ? -24.282 7.814 9.539 1.00 98.50 198 LEU A N 1
ATOM 1519 C CA . LEU A 1 198 ? -23.927 6.747 8.597 1.00 98.50 198 LEU A CA 1
ATOM 1520 C C . LEU A 1 198 ? -25.091 5.784 8.345 1.00 98.50 198 LEU A C 1
ATOM 1522 O O . LEU A 1 198 ? -25.368 5.464 7.195 1.00 98.50 198 LEU A O 1
ATOM 1526 N N . VAL A 1 199 ? -25.822 5.362 9.379 1.00 98.00 199 VAL A N 1
ATOM 1527 C CA . VAL A 1 199 ? -26.938 4.411 9.213 1.00 98.00 199 VAL A CA 1
ATOM 1528 C C . VAL A 1 199 ? -28.103 4.974 8.388 1.00 98.00 199 VAL A C 1
ATOM 1530 O O . VAL A 1 199 ? -28.840 4.209 7.775 1.00 98.00 199 VAL A O 1
ATOM 1533 N N . ARG A 1 200 ? -28.252 6.306 8.305 1.00 97.69 200 ARG A N 1
ATOM 1534 C CA . ARG A 1 200 ? -29.302 6.965 7.503 1.00 97.69 200 ARG A CA 1
ATOM 1535 C C . ARG A 1 200 ? -29.001 6.991 6.006 1.00 97.69 200 ARG A C 1
ATOM 1537 O O . ARG A 1 200 ? -29.914 7.205 5.219 1.00 97.69 200 ARG A O 1
ATOM 1544 N N . THR A 1 201 ? -27.755 6.728 5.614 1.00 98.25 201 THR A N 1
ATOM 1545 C CA . THR A 1 201 ? -27.332 6.703 4.201 1.00 98.25 201 THR A CA 1
ATOM 1546 C C . THR A 1 201 ? -27.882 5.494 3.431 1.00 98.25 201 THR A C 1
ATOM 1548 O O . THR A 1 201 ? -27.834 5.467 2.204 1.00 98.25 201 THR A O 1
ATOM 1551 N N . GLY A 1 202 ? -28.411 4.486 4.139 1.00 96.44 202 GLY A N 1
ATOM 1552 C CA . GLY A 1 202 ? -28.918 3.244 3.551 1.00 96.44 202 GLY A CA 1
ATOM 1553 C C . GLY A 1 202 ? -27.880 2.122 3.440 1.00 96.44 202 GLY A C 1
ATOM 1554 O O . GLY A 1 202 ? -28.114 1.147 2.725 1.00 96.44 202 GLY A O 1
ATOM 1555 N N . ILE A 1 203 ? -26.742 2.231 4.137 1.00 98.25 203 ILE A N 1
ATOM 1556 C CA . ILE A 1 203 ? -25.801 1.113 4.288 1.00 98.25 203 ILE A CA 1
ATOM 1557 C C . ILE A 1 203 ? -26.477 -0.113 4.917 1.00 98.25 203 ILE A C 1
ATOM 1559 O O . ILE A 1 203 ? -27.403 -0.019 5.713 1.00 98.25 203 ILE A O 1
ATOM 1563 N N . THR A 1 204 ? -25.959 -1.285 4.579 1.00 98.00 204 THR A N 1
ATOM 1564 C CA . THR A 1 204 ? -26.442 -2.595 5.047 1.00 98.00 204 THR A CA 1
ATOM 1565 C C . THR A 1 204 ? -25.601 -3.159 6.195 1.00 98.00 204 THR A C 1
ATOM 1567 O O . THR A 1 204 ? -26.089 -3.979 6.975 1.00 98.00 204 THR A O 1
ATOM 1570 N N . GLY A 1 205 ? -24.356 -2.691 6.341 1.00 98.00 205 GLY A N 1
ATOM 1571 C CA . GLY A 1 205 ? -23.452 -3.109 7.408 1.00 98.00 205 GLY A CA 1
ATOM 1572 C C . GLY A 1 205 ? -22.467 -2.020 7.832 1.00 98.00 205 GLY A C 1
ATOM 1573 O O . GLY A 1 205 ? -21.989 -1.234 7.015 1.00 98.00 205 GLY A O 1
ATOM 1574 N N . LEU A 1 206 ? -22.134 -2.010 9.118 1.00 98.56 206 LEU A N 1
ATOM 1575 C CA . LEU A 1 206 ? -21.109 -1.175 9.731 1.00 98.56 206 LEU A CA 1
ATOM 1576 C C . LEU A 1 206 ? -20.108 -2.078 10.450 1.00 98.56 206 LEU A C 1
ATOM 1578 O O . LEU A 1 206 ? -20.488 -2.843 11.331 1.00 98.56 206 LEU A O 1
ATOM 1582 N N . THR A 1 207 ? -18.820 -1.953 10.133 1.00 98.69 207 THR A N 1
ATOM 1583 C CA . THR A 1 207 ? -17.756 -2.588 10.923 1.00 98.69 207 THR A CA 1
ATOM 1584 C C . THR A 1 207 ? -16.997 -1.544 11.732 1.00 98.69 207 THR A C 1
ATOM 1586 O O . THR A 1 207 ? -16.443 -0.595 11.175 1.00 98.69 207 THR A O 1
ATOM 1589 N N . VAL A 1 208 ? -16.886 -1.749 13.043 1.00 98.25 208 VAL A N 1
ATOM 1590 C CA . VAL A 1 208 ? -16.187 -0.827 13.945 1.00 98.25 208 VAL A CA 1
ATOM 1591 C C . VAL A 1 208 ? -14.893 -1.454 14.430 1.00 98.25 208 VAL A C 1
ATOM 1593 O O . VAL A 1 208 ? -14.891 -2.445 15.157 1.00 98.25 208 VAL A O 1
ATOM 1596 N N . HIS A 1 209 ? -13.762 -0.852 14.066 1.00 98.00 209 HIS A N 1
ATOM 1597 C CA . HIS A 1 209 ? -12.504 -1.140 14.742 1.00 98.00 209 HIS A CA 1
ATOM 1598 C C . HIS A 1 209 ? -12.473 -0.380 16.067 1.00 98.00 209 HIS A C 1
ATOM 1600 O O . HIS A 1 209 ? -12.365 0.844 16.083 1.00 98.00 209 HIS A O 1
ATOM 1606 N N . CYS A 1 210 ? -12.531 -1.113 17.179 1.00 97.06 210 CYS A N 1
ATOM 1607 C CA . CYS A 1 210 ? -12.539 -0.590 18.546 1.00 97.06 210 CYS A CA 1
ATOM 1608 C C . CYS A 1 210 ? -11.170 -0.030 18.988 1.00 97.06 210 CYS A C 1
ATOM 1610 O O . CYS A 1 210 ? -10.645 -0.383 20.038 1.00 97.06 210 CYS A O 1
ATOM 1612 N N . ARG A 1 211 ? -10.541 0.805 18.164 1.00 96.56 211 ARG A N 1
ATOM 1613 C CA . ARG A 1 211 ? -9.352 1.604 18.475 1.00 96.56 211 ARG A CA 1
ATOM 1614 C C . ARG A 1 211 ? -9.518 2.973 17.839 1.00 96.56 211 ARG A C 1
ATOM 1616 O O . ARG A 1 211 ? -9.958 3.038 16.694 1.00 96.56 211 ARG A O 1
ATOM 1623 N N . THR A 1 212 ? -9.096 4.032 18.519 1.00 95.75 212 THR A N 1
ATOM 1624 C CA . THR A 1 212 ? -9.029 5.358 17.896 1.00 95.75 212 THR A CA 1
ATOM 1625 C C . THR A 1 212 ? -7.906 5.403 16.859 1.00 95.75 212 THR A C 1
ATOM 1627 O O . THR A 1 212 ? -7.018 4.543 16.827 1.00 95.75 212 THR A O 1
ATOM 1630 N N . THR A 1 213 ? -7.943 6.372 15.947 1.00 92.44 213 THR A N 1
ATOM 1631 C CA . THR A 1 213 ? -6.913 6.568 14.909 1.00 92.44 213 THR A CA 1
ATOM 1632 C C . THR A 1 213 ? -5.471 6.615 15.455 1.00 92.44 213 THR A C 1
ATOM 1634 O O . THR A 1 213 ? -4.632 5.913 14.882 1.00 92.44 213 THR A O 1
ATOM 1637 N N . PRO A 1 214 ? -5.150 7.350 16.544 1.00 91.69 214 PRO A N 1
ATOM 1638 C CA . PRO A 1 214 ? -3.780 7.430 17.069 1.00 91.69 214 PRO A CA 1
ATOM 1639 C C . PRO A 1 214 ? -3.296 6.177 17.823 1.00 91.69 214 PRO A C 1
ATOM 1641 O O . PRO A 1 214 ? -2.087 6.020 18.010 1.00 91.69 214 PRO A O 1
ATOM 1644 N N . MET A 1 215 ? -4.191 5.271 18.239 1.00 90.94 215 MET A N 1
ATOM 1645 C CA . MET A 1 215 ? -3.805 4.065 18.983 1.00 90.94 215 MET A CA 1
ATOM 1646 C C . MET A 1 215 ? -2.932 3.122 18.149 1.00 90.94 215 MET A C 1
ATOM 1648 O O . MET A 1 215 ? -3.258 2.745 17.013 1.00 90.94 215 MET A O 1
ATOM 1652 N N . ARG A 1 216 ? -1.845 2.651 18.761 1.00 85.94 216 ARG A N 1
ATOM 1653 C CA . ARG A 1 216 ? -0.917 1.674 18.189 1.00 85.94 216 ARG A CA 1
ATOM 1654 C C . ARG A 1 216 ? -1.497 0.256 18.258 1.00 85.94 216 ARG A C 1
ATOM 1656 O O . ARG A 1 216 ? -2.244 -0.063 19.180 1.00 85.94 216 ARG A O 1
ATOM 1663 N N . PRO A 1 217 ? -1.075 -0.664 17.367 1.00 80.69 217 PRO A N 1
ATOM 1664 C CA . PRO A 1 217 ? -1.557 -2.051 17.375 1.00 80.69 217 PRO A CA 1
ATOM 1665 C C . PRO A 1 217 ? -1.356 -2.811 18.697 1.00 80.69 217 PRO A C 1
ATOM 1667 O O . PRO A 1 217 ? -2.115 -3.726 18.985 1.00 80.69 217 PRO A O 1
ATOM 1670 N N . ARG A 1 218 ? -0.346 -2.439 19.497 1.00 85.50 218 ARG A N 1
ATOM 1671 C CA . ARG A 1 218 ? -0.061 -3.053 20.808 1.00 85.50 218 ARG A CA 1
ATOM 1672 C C . ARG A 1 218 ? -1.038 -2.647 21.916 1.00 85.50 218 ARG A C 1
ATOM 1674 O O . ARG A 1 218 ? -1.075 -3.294 22.955 1.00 85.50 218 ARG A O 1
ATOM 1681 N N . GLU A 1 219 ? -1.763 -1.548 21.738 1.00 91.38 219 GLU A N 1
ATOM 1682 C CA . GLU A 1 219 ? -2.734 -1.056 22.717 1.00 91.38 219 GLU A CA 1
ATOM 1683 C C . GLU A 1 219 ? -4.035 -1.834 22.552 1.00 91.38 219 GLU A C 1
ATOM 1685 O O . GLU A 1 219 ? -4.476 -2.028 21.422 1.00 91.38 219 GLU A O 1
ATOM 1690 N N . ARG A 1 220 ? -4.640 -2.310 23.644 1.00 93.81 220 ARG A N 1
ATOM 1691 C CA . ARG A 1 220 ? -5.837 -3.167 23.597 1.00 93.81 220 ARG A CA 1
ATOM 1692 C C . ARG A 1 220 ? -7.032 -2.449 22.971 1.00 93.81 220 ARG A C 1
ATOM 1694 O O . ARG A 1 220 ? -7.186 -1.242 23.128 1.00 93.81 220 ARG A O 1
ATOM 1701 N N . ALA A 1 221 ? -7.876 -3.197 22.266 1.00 95.38 221 ALA A N 1
ATOM 1702 C CA . ALA A 1 221 ? -9.119 -2.663 21.719 1.00 95.38 221 ALA A CA 1
ATOM 1703 C C . ALA A 1 221 ? -10.122 -2.258 22.828 1.00 95.38 221 ALA A C 1
ATOM 1705 O O . ALA A 1 221 ? -10.337 -2.995 23.788 1.00 95.38 221 ALA A O 1
ATOM 1706 N N . ILE A 1 222 ? -10.770 -1.103 22.668 1.00 95.50 222 ILE A N 1
ATOM 1707 C CA . ILE A 1 222 ? -11.762 -0.506 23.575 1.00 95.50 222 ILE A CA 1
ATOM 1708 C C . ILE A 1 222 ? -13.171 -0.989 23.185 1.00 95.50 222 ILE A C 1
ATOM 1710 O O . ILE A 1 222 ? -13.966 -0.258 22.598 1.00 95.50 222 ILE A O 1
ATOM 1714 N N . ARG A 1 223 ? -13.470 -2.267 23.436 1.00 94.88 223 ARG A N 1
ATOM 1715 C CA . ARG A 1 223 ? -14.673 -2.931 22.891 1.00 94.88 223 ARG A CA 1
ATOM 1716 C C . ARG A 1 223 ? -15.997 -2.475 23.497 1.00 94.88 223 ARG A C 1
ATOM 1718 O O . ARG A 1 223 ? -16.986 -2.420 22.781 1.00 94.88 223 ARG A O 1
ATOM 1725 N N . HIS A 1 224 ? -16.011 -2.087 24.772 1.00 91.81 224 HIS A N 1
ATOM 1726 C CA . HIS A 1 224 ? -17.239 -1.693 25.478 1.00 91.81 224 HIS A CA 1
ATOM 1727 C C . HIS A 1 224 ? -17.978 -0.512 24.827 1.00 91.81 224 HIS A C 1
ATOM 1729 O O . HIS A 1 224 ? -19.193 -0.402 24.959 1.00 91.81 224 HIS A O 1
ATOM 1735 N N . GLN A 1 225 ? -17.274 0.344 24.075 1.00 88.25 225 GLN A N 1
ATOM 1736 C CA . GLN A 1 225 ? -17.903 1.434 23.324 1.00 88.25 225 GLN A CA 1
ATOM 1737 C C . GLN A 1 225 ? -18.796 0.940 22.179 1.00 88.25 225 GLN A C 1
ATOM 1739 O O . GLN A 1 225 ? -19.612 1.704 21.677 1.00 88.25 225 GLN A O 1
ATOM 1744 N N . VAL A 1 226 ? -18.690 -0.322 21.751 1.00 91.31 226 VAL A N 1
ATOM 1745 C CA . VAL A 1 226 ? -19.540 -0.843 20.674 1.00 91.31 226 VAL A CA 1
ATOM 1746 C C . VAL A 1 226 ? -21.010 -0.953 21.094 1.00 91.31 226 VAL A C 1
ATOM 1748 O O . VAL A 1 226 ? -21.874 -0.897 20.229 1.00 91.31 226 VAL A O 1
ATOM 1751 N N . ASN A 1 227 ? -21.314 -1.021 22.397 1.00 88.94 227 ASN A N 1
ATOM 1752 C CA . ASN A 1 227 ? -22.685 -1.166 22.902 1.00 88.94 227 ASN A CA 1
ATOM 1753 C C . ASN A 1 227 ? -23.595 -0.016 22.440 1.00 88.94 227 ASN A C 1
ATOM 1755 O O . ASN A 1 227 ? -24.654 -0.256 21.870 1.00 88.94 227 ASN A O 1
ATOM 1759 N N . MET A 1 228 ? -23.140 1.234 22.582 1.00 88.69 228 MET A N 1
ATOM 1760 C CA . MET A 1 228 ? -23.912 2.408 22.144 1.00 88.69 228 MET A CA 1
ATOM 1761 C C . MET A 1 228 ? -24.042 2.498 20.612 1.00 88.69 228 MET A C 1
ATOM 1763 O O . MET A 1 228 ? -24.956 3.138 20.101 1.00 88.69 228 MET A O 1
ATOM 1767 N N . ILE A 1 229 ? -23.089 1.914 19.878 1.00 92.62 229 ILE A N 1
ATOM 1768 C CA . ILE A 1 229 ? -23.049 1.918 18.410 1.00 92.62 229 ILE A CA 1
ATOM 1769 C C . ILE A 1 229 ? -24.018 0.871 17.869 1.00 92.62 229 ILE A C 1
ATOM 1771 O O . ILE A 1 229 ? -24.757 1.136 16.921 1.00 92.62 229 ILE A O 1
ATOM 1775 N N . ARG A 1 230 ? -24.030 -0.303 18.504 1.00 94.38 230 ARG A N 1
ATOM 1776 C CA . ARG A 1 230 ? -24.921 -1.415 18.197 1.00 94.38 230 ARG A CA 1
ATOM 1777 C C . ARG A 1 230 ? -26.380 -0.983 18.279 1.00 94.38 230 ARG A C 1
ATOM 1779 O O . ARG A 1 230 ? -27.106 -1.251 17.333 1.00 94.38 230 ARG A O 1
ATOM 1786 N N . GLU A 1 231 ? -26.793 -0.304 19.350 1.00 92.94 231 GLU A N 1
ATOM 1787 C CA . GLU A 1 231 ? -28.175 0.186 19.504 1.00 92.94 231 GLU A CA 1
ATOM 1788 C C . GLU A 1 231 ? -28.609 1.028 18.297 1.00 92.94 231 GLU A C 1
ATOM 1790 O O . GLU A 1 231 ? -29.603 0.717 17.649 1.00 92.94 231 GLU A O 1
ATOM 1795 N N . VAL A 1 232 ? -27.793 2.015 17.908 1.00 95.88 232 VAL A N 1
ATOM 1796 C CA . VAL A 1 232 ? -28.072 2.883 16.751 1.00 95.88 232 VAL A CA 1
ATOM 1797 C C . VAL A 1 232 ? -28.151 2.091 15.441 1.00 95.88 232 VAL A C 1
ATOM 1799 O O . VAL A 1 232 ? -28.978 2.391 14.580 1.00 95.88 232 VAL A O 1
ATOM 1802 N N . CYS A 1 233 ? -27.302 1.077 15.272 1.00 96.75 233 CYS A N 1
ATOM 1803 C CA . CYS A 1 233 ? -27.352 0.206 14.099 1.00 96.75 233 CYS A CA 1
ATOM 1804 C C . CYS A 1 233 ? -28.619 -0.656 14.088 1.00 96.75 233 CYS A C 1
ATOM 1806 O O . CYS A 1 233 ? -29.274 -0.751 13.053 1.00 96.75 233 CYS A O 1
ATOM 1808 N N . HIS A 1 234 ? -28.986 -1.248 15.227 1.00 95.06 234 HIS A N 1
ATOM 1809 C CA . HIS A 1 234 ? -30.164 -2.105 15.378 1.00 95.06 234 HIS A CA 1
ATOM 1810 C C . HIS A 1 234 ? -31.462 -1.328 15.174 1.00 95.06 234 HIS A C 1
ATOM 1812 O O . HIS A 1 234 ? -32.327 -1.823 14.457 1.00 95.06 234 HIS A O 1
ATOM 1818 N N . ASP A 1 235 ? -31.561 -0.098 15.681 1.00 94.50 235 ASP A N 1
ATOM 1819 C CA . ASP A 1 235 ? -32.704 0.799 15.452 1.00 94.50 235 ASP A CA 1
ATOM 1820 C C . ASP A 1 235 ? -32.884 1.148 13.968 1.00 94.50 235 ASP A C 1
ATOM 1822 O O . ASP A 1 235 ? -34.006 1.278 13.478 1.00 94.50 235 ASP A O 1
ATOM 1826 N N . ALA A 1 236 ? -31.779 1.265 13.229 1.00 95.12 236 ALA A N 1
ATOM 1827 C CA . ALA A 1 236 ? -31.791 1.488 11.785 1.00 95.12 236 ALA A CA 1
ATOM 1828 C C . ALA A 1 236 ? -31.867 0.187 10.964 1.00 95.12 236 ALA A C 1
ATOM 1830 O O . ALA A 1 236 ? -31.969 0.236 9.741 1.00 95.12 236 ALA A O 1
ATOM 1831 N N . GLY A 1 237 ? -31.795 -0.980 11.608 1.00 95.31 237 GLY A N 1
ATOM 1832 C CA . GLY A 1 237 ? -31.740 -2.287 10.959 1.00 95.31 237 GLY A CA 1
ATOM 1833 C C . GLY A 1 237 ? -30.460 -2.582 10.173 1.00 95.31 237 GLY A C 1
ATOM 1834 O O . GLY A 1 237 ? -30.474 -3.463 9.308 1.00 95.31 237 GLY A O 1
ATOM 1835 N N . VAL A 1 238 ? -29.366 -1.879 10.463 1.00 97.56 238 VAL A N 1
ATOM 1836 C CA . VAL A 1 238 ? -28.019 -2.081 9.904 1.00 97.56 238 VAL A CA 1
ATOM 1837 C C . VAL A 1 238 ? -27.273 -3.124 10.740 1.00 97.56 238 VAL A C 1
ATOM 1839 O O . VAL A 1 238 ? -27.339 -3.096 11.966 1.00 97.56 238 VAL A O 1
ATOM 1842 N N . ALA A 1 239 ? -26.555 -4.050 10.101 1.00 97.62 239 ALA A N 1
ATOM 1843 C CA . ALA A 1 239 ? -25.741 -5.027 10.828 1.00 97.62 239 ALA A CA 1
ATOM 1844 C C . ALA A 1 239 ? -24.476 -4.372 11.415 1.00 97.62 239 ALA A C 1
ATOM 1846 O O . ALA A 1 239 ? -23.759 -3.668 10.704 1.00 97.62 239 ALA A O 1
ATOM 1847 N N . CYS A 1 240 ? -24.171 -4.622 12.687 1.00 97.94 240 CYS A N 1
ATOM 1848 C CA . CYS A 1 240 ? -23.010 -4.074 13.386 1.00 97.94 240 CYS A CA 1
ATOM 1849 C C . CYS A 1 240 ? -21.964 -5.162 13.651 1.00 97.94 240 CYS A C 1
ATOM 1851 O O . CYS A 1 240 ? -22.223 -6.111 14.387 1.00 97.94 240 CYS A O 1
ATOM 1853 N N . LEU A 1 241 ? -20.766 -5.015 13.085 1.00 98.56 241 LEU A N 1
ATOM 1854 C CA . LEU A 1 241 ? -19.655 -5.953 13.241 1.00 98.56 241 LEU A CA 1
ATOM 1855 C C . LEU A 1 241 ? -18.563 -5.362 14.131 1.00 98.56 241 LEU A C 1
ATOM 1857 O O . LEU A 1 241 ? -18.105 -4.235 13.916 1.00 98.56 241 LEU A O 1
ATOM 1861 N N . ILE A 1 242 ? -18.083 -6.152 15.090 1.00 98.25 242 ILE A N 1
ATOM 1862 C CA . ILE A 1 242 ? -16.953 -5.773 15.941 1.00 98.25 242 ILE A CA 1
ATOM 1863 C C . ILE A 1 242 ? -15.620 -6.172 15.304 1.00 98.25 242 ILE A C 1
ATOM 1865 O O . ILE A 1 242 ? -15.449 -7.263 14.759 1.00 98.25 242 ILE A O 1
ATOM 1869 N N . ASN A 1 243 ? -14.630 -5.290 15.398 1.00 98.38 243 ASN A N 1
ATOM 1870 C CA . ASN A 1 243 ? -13.256 -5.557 14.999 1.00 98.38 243 ASN A CA 1
ATOM 1871 C C . ASN A 1 243 ? -12.274 -5.028 16.053 1.00 98.38 243 ASN A C 1
ATOM 1873 O O . ASN A 1 243 ? -12.488 -3.988 16.674 1.00 98.38 243 ASN A O 1
ATOM 1877 N N . GLY A 1 244 ? -11.141 -5.712 16.207 1.00 95.06 244 GLY A N 1
ATOM 1878 C CA . GLY A 1 244 ? -10.101 -5.360 17.175 1.00 95.06 244 GLY A CA 1
ATOM 1879 C C . GLY A 1 244 ? -9.866 -6.474 18.192 1.00 95.06 244 GLY A C 1
ATOM 1880 O O . GLY A 1 244 ? -10.684 -6.725 19.075 1.00 95.06 244 GLY A O 1
ATOM 1881 N N . ASP A 1 245 ? -8.702 -7.112 18.076 1.00 95.62 245 ASP A N 1
ATOM 1882 C CA . ASP A 1 245 ? -8.232 -8.190 18.958 1.00 95.62 245 ASP A CA 1
ATOM 1883 C C . ASP A 1 245 ? -9.128 -9.447 18.956 1.00 95.62 245 ASP A C 1
ATOM 1885 O O . ASP A 1 245 ? -9.181 -10.173 19.941 1.00 95.62 245 ASP A O 1
ATOM 1889 N N . VAL A 1 246 ? -9.854 -9.701 17.864 1.00 97.69 246 VAL A N 1
ATOM 1890 C CA . VAL A 1 246 ? -10.584 -10.963 17.669 1.00 97.69 246 VAL A CA 1
ATOM 1891 C C . VAL A 1 246 ? -9.571 -12.035 17.261 1.00 97.69 246 VAL A C 1
ATOM 1893 O O . VAL A 1 246 ? -8.902 -11.881 16.236 1.00 97.69 246 VAL A O 1
ATOM 1896 N N . ASP A 1 247 ? -9.418 -13.071 18.085 1.00 96.94 247 ASP A N 1
ATOM 1897 C CA . ASP A 1 247 ? -8.303 -14.024 17.966 1.00 96.94 247 ASP A CA 1
ATOM 1898 C C . ASP A 1 247 ? -8.629 -15.241 17.090 1.00 96.94 247 ASP A C 1
ATOM 1900 O O . ASP A 1 247 ? -7.769 -15.706 16.342 1.00 96.94 247 ASP A O 1
ATOM 1904 N N . ASP A 1 248 ? -9.855 -15.755 17.176 1.00 98.31 248 ASP A N 1
ATOM 1905 C CA . ASP A 1 248 ? -10.336 -16.918 16.428 1.00 98.31 248 ASP A CA 1
ATOM 1906 C C . ASP A 1 248 ? -11.869 -16.914 16.299 1.00 98.31 248 ASP A C 1
ATOM 1908 O O . ASP A 1 248 ? -12.537 -16.005 16.800 1.00 98.31 248 ASP A O 1
ATOM 1912 N N . TYR A 1 249 ? -12.415 -17.894 15.574 1.00 98.25 249 TYR A N 1
ATOM 1913 C CA . TYR A 1 249 ? -13.847 -18.022 15.298 1.00 98.25 249 TYR A CA 1
ATOM 1914 C C . TYR A 1 249 ? -14.679 -18.069 16.581 1.00 98.25 249 TYR A C 1
ATOM 1916 O O . TYR A 1 249 ? -15.645 -17.321 16.721 1.00 98.25 249 TYR A O 1
ATOM 1924 N N . ASP A 1 250 ? -14.286 -18.912 17.537 1.00 98.25 250 ASP A N 1
ATOM 1925 C CA . ASP A 1 250 ? -15.017 -19.097 18.790 1.00 98.25 250 ASP A CA 1
ATOM 1926 C C . ASP A 1 250 ? -14.931 -17.854 19.688 1.00 98.25 250 ASP A C 1
ATOM 1928 O O . ASP A 1 250 ? -15.932 -17.462 20.283 1.00 98.25 250 ASP A O 1
ATOM 1932 N N . HIS A 1 251 ? -13.777 -17.179 19.752 1.00 98.25 251 HIS A N 1
ATOM 1933 C CA . HIS A 1 251 ? -13.654 -15.876 20.414 1.00 98.25 251 HIS A CA 1
ATOM 1934 C C . HIS A 1 251 ? -14.536 -14.829 19.718 1.00 98.25 251 HIS A C 1
ATOM 1936 O O . HIS A 1 251 ? -15.166 -14.018 20.387 1.00 98.25 251 HIS A O 1
ATOM 1942 N N . GLY A 1 252 ? -14.653 -14.867 18.390 1.00 98.12 252 GLY A N 1
ATOM 1943 C CA . GLY A 1 252 ? -15.600 -14.036 17.650 1.00 98.12 252 GLY A CA 1
ATOM 1944 C C . GLY A 1 252 ? -17.049 -14.244 18.101 1.00 98.12 252 GLY A C 1
ATOM 1945 O O . GLY A 1 252 ? -17.725 -13.264 18.400 1.00 98.12 252 GLY A O 1
ATOM 1946 N N . LEU A 1 253 ? -17.494 -15.499 18.234 1.00 98.25 253 LEU A N 1
ATOM 1947 C CA . LEU A 1 253 ? -18.825 -15.828 18.764 1.00 98.25 253 LEU A CA 1
ATOM 1948 C C . LEU A 1 253 ? -19.014 -15.352 20.210 1.00 98.25 253 LEU A C 1
ATOM 1950 O O . LEU A 1 253 ? -20.069 -14.826 20.546 1.00 98.25 253 LEU A O 1
ATOM 1954 N N . GLN A 1 254 ? -17.989 -15.493 21.055 1.00 98.19 254 GLN A N 1
ATOM 1955 C CA . GLN A 1 254 ? -18.027 -15.000 22.435 1.00 98.19 254 GLN A CA 1
ATOM 1956 C C . GLN A 1 254 ? -18.197 -13.480 22.489 1.00 98.19 254 GLN A C 1
ATOM 1958 O O . GLN A 1 254 ? -19.024 -12.993 23.248 1.00 98.19 254 GLN A O 1
ATOM 1963 N N . LEU A 1 255 ? -17.470 -12.727 21.657 1.00 97.88 255 LEU A N 1
ATOM 1964 C CA . LEU A 1 255 ? -17.627 -11.271 21.584 1.00 97.88 255 LEU A CA 1
ATOM 1965 C C . LEU A 1 255 ? -18.990 -10.871 21.015 1.00 97.88 255 LEU A C 1
ATOM 1967 O O . LEU A 1 255 ? -19.548 -9.851 21.414 1.00 97.88 255 LEU A O 1
ATOM 1971 N N . MET A 1 256 ? -19.528 -11.653 20.080 1.00 97.62 256 MET A N 1
ATOM 1972 C CA . MET A 1 256 ? -20.886 -11.436 19.594 1.00 97.62 256 MET A CA 1
ATOM 1973 C C . MET A 1 256 ? -21.907 -11.606 20.711 1.00 97.62 256 MET A C 1
ATOM 1975 O O . MET A 1 256 ? -22.787 -10.769 20.804 1.00 97.62 256 MET A O 1
ATOM 1979 N N . ASP A 1 257 ? -21.778 -12.610 21.577 1.00 97.50 257 ASP A N 1
ATOM 1980 C CA . ASP A 1 257 ? -22.666 -12.788 22.734 1.00 97.50 257 ASP A CA 1
ATOM 1981 C C . ASP A 1 257 ? -22.467 -11.678 23.785 1.00 97.50 257 ASP A C 1
ATOM 1983 O O . ASP A 1 257 ? -23.419 -11.007 24.178 1.00 97.50 257 ASP A O 1
ATOM 1987 N N . GLU A 1 258 ? -21.211 -11.397 24.153 1.00 97.06 258 GLU A N 1
ATOM 1988 C CA . GLU A 1 258 ? -20.834 -10.420 25.185 1.00 97.06 258 GLU A CA 1
ATOM 1989 C C . GLU A 1 258 ? -21.304 -8.994 24.859 1.00 97.06 258 GLU A C 1
ATOM 1991 O O . GLU A 1 258 ? -21.826 -8.291 25.725 1.00 97.06 258 GLU A O 1
ATOM 1996 N N . PHE A 1 259 ? -21.131 -8.553 23.610 1.00 96.75 259 PHE A N 1
ATOM 1997 C CA . PHE A 1 259 ? -21.491 -7.198 23.175 1.00 96.75 259 PHE A CA 1
ATOM 1998 C C . PHE A 1 259 ? -22.828 -7.159 22.405 1.00 96.75 259 PHE A C 1
ATOM 2000 O O . PHE A 1 259 ? -23.331 -6.085 22.065 1.00 96.75 259 PHE A O 1
ATOM 2007 N N . GLY A 1 260 ? -23.413 -8.328 22.113 1.00 95.69 260 GLY A N 1
ATOM 2008 C CA . GLY A 1 260 ? -24.602 -8.538 21.275 1.00 95.69 260 GLY A CA 1
ATOM 2009 C C . GLY A 1 260 ? -24.538 -7.879 19.892 1.00 95.69 260 GLY A C 1
ATOM 2010 O O . GLY A 1 260 ? -25.551 -7.441 19.349 1.00 95.69 260 GLY A O 1
ATOM 2011 N N . VAL A 1 261 ? -23.335 -7.772 19.334 1.00 97.06 261 VAL A N 1
ATOM 2012 C CA . VAL A 1 261 ? -23.110 -7.350 17.946 1.00 97.06 261 VAL A CA 1
ATOM 2013 C C . VAL A 1 261 ? -23.469 -8.479 16.978 1.00 97.06 261 VAL A C 1
ATOM 2015 O O . VAL A 1 261 ? -23.523 -9.648 17.347 1.00 97.06 261 VAL A O 1
ATOM 2018 N N . ASP A 1 262 ? -23.686 -8.140 15.712 1.00 97.25 262 ASP A N 1
ATOM 2019 C CA . ASP A 1 262 ? -24.169 -9.085 14.706 1.00 97.25 262 ASP A CA 1
ATOM 2020 C C . ASP A 1 262 ? -23.067 -9.970 14.114 1.00 97.25 262 ASP A C 1
ATOM 2022 O O . ASP A 1 262 ? -23.358 -11.003 13.520 1.00 97.25 262 ASP A O 1
ATOM 2026 N N . GLY A 1 263 ? -21.802 -9.583 14.241 1.00 98.19 263 GLY A N 1
ATOM 2027 C CA . GLY A 1 263 ? -20.689 -10.354 13.703 1.00 98.19 263 GLY A CA 1
ATOM 2028 C C . GLY A 1 263 ? -19.342 -9.885 14.229 1.00 98.19 263 GLY A C 1
ATOM 2029 O O . GLY A 1 263 ? -19.230 -8.827 14.854 1.00 98.19 263 GLY A O 1
ATOM 2030 N N . ALA A 1 264 ? -18.300 -10.659 13.941 1.00 98.56 264 ALA A N 1
ATOM 2031 C CA . ALA A 1 264 ? -16.932 -10.327 14.319 1.00 98.56 264 ALA A CA 1
ATOM 2032 C C . ALA A 1 264 ? -15.981 -10.443 13.125 1.00 98.56 264 ALA A C 1
ATOM 2034 O O . ALA A 1 264 ? -16.069 -11.355 12.305 1.00 98.56 264 ALA A O 1
ATOM 2035 N N . MET A 1 265 ? -15.036 -9.512 13.038 1.00 98.81 265 MET A N 1
ATOM 2036 C CA . MET A 1 265 ? -14.059 -9.446 11.957 1.00 98.81 265 MET A CA 1
ATOM 2037 C C . MET A 1 265 ? -12.643 -9.701 12.483 1.00 98.81 265 MET A C 1
ATOM 2039 O O . MET A 1 265 ? -12.158 -8.988 13.369 1.00 98.81 265 MET A O 1
ATOM 2043 N N . ILE A 1 266 ? -11.944 -10.663 11.874 1.00 98.62 266 ILE A N 1
ATOM 2044 C CA . ILE A 1 266 ? -10.595 -11.109 12.246 1.00 98.62 266 ILE A CA 1
ATOM 2045 C C . ILE A 1 266 ? -9.567 -10.577 11.235 1.00 98.62 266 ILE A C 1
ATOM 2047 O O . ILE A 1 266 ? -9.720 -10.752 10.029 1.00 98.62 266 ILE A O 1
ATOM 2051 N N . ALA A 1 267 ? -8.501 -9.935 11.729 1.00 96.75 267 ALA A N 1
ATOM 2052 C CA . ALA A 1 267 ? -7.424 -9.364 10.906 1.00 96.75 267 ALA A CA 1
ATOM 2053 C C . ALA A 1 267 ? -6.069 -10.039 11.187 1.00 96.75 267 ALA A C 1
ATOM 2055 O O . ALA A 1 267 ? -5.726 -11.055 10.592 1.00 96.75 267 ALA A O 1
ATOM 2056 N N . THR A 1 268 ? -5.308 -9.512 12.149 1.00 95.38 268 THR A N 1
ATOM 2057 C CA . THR A 1 268 ? -3.925 -9.930 12.435 1.00 95.38 268 THR A CA 1
ATOM 2058 C C . THR A 1 268 ? -3.796 -11.404 12.825 1.00 95.38 268 THR A C 1
ATOM 2060 O O . THR A 1 268 ? -2.771 -12.021 12.543 1.00 95.38 268 THR A O 1
ATOM 2063 N N . ALA A 1 269 ? -4.811 -11.996 13.460 1.00 97.12 269 ALA A N 1
ATOM 2064 C CA . ALA A 1 269 ? -4.786 -13.424 13.763 1.00 97.12 269 ALA A CA 1
ATOM 2065 C C . ALA A 1 269 ? -4.860 -14.277 12.483 1.00 97.12 269 ALA A C 1
ATOM 2067 O O . ALA A 1 269 ? -4.073 -15.212 12.337 1.00 97.12 269 ALA A O 1
ATOM 2068 N N . ALA A 1 270 ? -5.708 -13.886 11.524 1.00 97.75 270 ALA A N 1
ATOM 2069 C CA . ALA A 1 270 ? -5.843 -14.549 10.229 1.00 97.75 270 ALA A CA 1
ATOM 2070 C C . ALA A 1 270 ? -4.618 -14.352 9.323 1.00 97.75 270 ALA A C 1
ATOM 2072 O O . ALA A 1 270 ? -4.254 -15.270 8.591 1.00 97.75 270 ALA A O 1
ATOM 2073 N N . GLU A 1 271 ? -3.955 -13.192 9.405 1.00 96.31 271 GLU A N 1
ATOM 2074 C CA . GLU A 1 271 ? -2.691 -12.912 8.704 1.00 96.31 271 GLU A CA 1
ATOM 2075 C C . GLU A 1 271 ? -1.544 -13.808 9.192 1.00 96.31 271 GLU A C 1
ATOM 2077 O O . GLU A 1 271 ? -0.718 -14.251 8.398 1.00 96.31 271 GLU A O 1
ATOM 2082 N N . LYS A 1 272 ? -1.509 -14.108 10.496 1.00 96.19 272 LYS A N 1
ATOM 2083 C CA . LYS A 1 272 ? -0.521 -15.026 11.081 1.00 96.19 272 LYS A CA 1
ATOM 2084 C C . LYS A 1 272 ? -0.850 -16.486 10.802 1.00 96.19 272 LYS A C 1
ATOM 2086 O O . LYS A 1 272 ? 0.056 -17.305 10.703 1.00 96.19 272 LYS A O 1
ATOM 2091 N N . ASN A 1 273 ? -2.133 -16.837 10.771 1.00 97.56 273 ASN A N 1
ATOM 2092 C CA . ASN A 1 273 ? -2.601 -18.183 10.469 1.00 97.56 273 ASN A CA 1
ATOM 2093 C C . ASN A 1 273 ? -4.105 -18.140 10.155 1.00 97.56 273 ASN A C 1
ATOM 2095 O O . ASN A 1 273 ? -4.917 -17.951 11.055 1.00 97.56 273 ASN A O 1
ATOM 2099 N N . SER A 1 274 ? -4.494 -18.362 8.900 1.00 97.00 274 SER A N 1
ATOM 2100 C CA . SER A 1 274 ? -5.902 -18.256 8.493 1.00 97.00 274 SER A CA 1
ATOM 2101 C C . SER A 1 274 ? -6.796 -19.392 9.003 1.00 97.00 274 SER A C 1
ATOM 2103 O O . SER A 1 274 ? -8.011 -19.251 8.963 1.00 97.00 274 SER A O 1
ATOM 2105 N N . SER A 1 275 ? -6.246 -20.467 9.576 1.00 98.38 275 SER A N 1
ATOM 2106 C CA . SER A 1 275 ? -7.063 -21.501 10.235 1.00 98.38 275 SER A CA 1
ATOM 2107 C C . SER A 1 275 ? -7.729 -21.039 11.532 1.00 98.38 275 SER A C 1
ATOM 2109 O O . SER A 1 275 ? -8.478 -21.795 12.134 1.00 98.38 275 SER A O 1
ATOM 2111 N N . VAL A 1 276 ? -7.530 -19.787 11.951 1.00 98.44 276 VAL A N 1
ATOM 2112 C CA . VAL A 1 276 ? -8.312 -19.163 13.032 1.00 98.44 276 VAL A CA 1
ATOM 2113 C C . VAL A 1 276 ? -9.815 -19.109 12.740 1.00 98.44 276 VAL A C 1
ATOM 2115 O O . VAL A 1 276 ? -10.591 -18.928 13.671 1.00 98.44 276 VAL A O 1
ATOM 2118 N N . PHE A 1 277 ? -10.237 -19.275 11.482 1.00 98.56 277 PHE A N 1
ATOM 2119 C CA . PHE A 1 277 ? -11.653 -19.411 11.130 1.00 98.56 277 PHE A CA 1
ATOM 2120 C C . PHE A 1 277 ? -12.211 -20.822 11.365 1.00 98.56 277 PHE A C 1
ATOM 2122 O O . PHE A 1 277 ? -13.426 -20.993 11.404 1.00 98.56 277 PHE A O 1
ATOM 2129 N N . ARG A 1 278 ? -11.350 -21.827 11.562 1.00 98.06 278 ARG A N 1
ATOM 2130 C CA . ARG A 1 278 ? -11.778 -23.200 11.827 1.00 98.06 278 ARG A CA 1
ATOM 2131 C C . ARG A 1 278 ? -12.227 -23.298 13.279 1.00 98.06 278 ARG A C 1
ATOM 2133 O O . ARG A 1 278 ? -11.445 -23.021 14.190 1.00 98.06 278 ARG A O 1
ATOM 2140 N N . ARG A 1 279 ? -13.480 -23.701 13.496 1.00 95.56 279 ARG A N 1
ATOM 2141 C CA . ARG A 1 279 ? -14.060 -23.837 14.840 1.00 95.56 279 ARG A CA 1
ATOM 2142 C C . ARG A 1 279 ? -13.268 -24.841 15.669 1.00 95.56 279 ARG A C 1
ATOM 2144 O O . ARG A 1 279 ? -12.789 -25.850 15.145 1.00 95.56 279 ARG A O 1
ATOM 2151 N N . LYS A 1 280 ? -13.198 -24.633 16.985 1.00 95.25 280 LYS A N 1
ATOM 2152 C CA . LYS A 1 280 ? -12.600 -25.599 17.926 1.00 95.25 280 LYS A CA 1
ATOM 2153 C C . LYS A 1 280 ? -13.242 -26.981 17.826 1.00 95.25 280 LYS A C 1
ATOM 2155 O O . LYS A 1 280 ? -12.520 -27.972 17.864 1.00 95.25 280 LYS A O 1
ATOM 2160 N N . ALA A 1 281 ? -14.560 -27.041 17.627 1.00 94.94 281 ALA A N 1
ATOM 2161 C CA . ALA A 1 281 ? -15.291 -28.294 17.423 1.00 94.94 281 ALA A CA 1
ATOM 2162 C C . ALA A 1 281 ? -14.821 -29.072 16.178 1.00 94.94 281 ALA A C 1
ATOM 2164 O O . ALA A 1 281 ? -14.805 -30.298 16.196 1.00 94.94 281 ALA A O 1
ATOM 2165 N N . ASP A 1 282 ? -14.348 -28.367 15.148 1.00 94.25 282 ASP A N 1
ATOM 2166 C CA . ASP A 1 282 ? -13.828 -28.955 13.910 1.00 94.25 282 ASP A CA 1
ATOM 2167 C C . ASP A 1 282 ? -12.304 -29.187 13.981 1.00 94.25 282 ASP A C 1
ATOM 2169 O O . ASP A 1 282 ? -11.645 -29.445 12.975 1.00 94.25 282 ASP A O 1
ATOM 2173 N N . GLY A 1 283 ? -11.708 -29.079 15.175 1.00 92.50 283 GLY A N 1
ATOM 2174 C CA . GLY A 1 283 ? -10.286 -29.287 15.470 1.00 92.50 283 GLY A CA 1
ATOM 2175 C C . GLY A 1 283 ? -9.437 -28.013 15.541 1.00 92.50 283 GLY A C 1
ATOM 2176 O O . GLY A 1 283 ? -8.224 -28.105 15.723 1.00 92.50 283 GLY A O 1
ATOM 2177 N N . GLY A 1 284 ? -10.060 -26.834 15.456 1.00 92.69 284 GLY A N 1
ATOM 2178 C CA . GLY A 1 284 ? -9.436 -25.548 15.761 1.00 92.69 284 GLY A CA 1
ATOM 2179 C C . GLY A 1 284 ? -8.254 -25.180 14.864 1.00 92.69 284 GLY A C 1
ATOM 2180 O O . GLY A 1 284 ? -8.163 -25.572 13.701 1.00 92.69 284 GLY A O 1
ATOM 2181 N N . LYS A 1 285 ? -7.336 -24.384 15.419 1.00 95.50 285 LYS A N 1
ATOM 2182 C CA . LYS A 1 285 ? -6.194 -23.835 14.687 1.00 95.50 285 LYS A CA 1
ATOM 2183 C C . LYS A 1 285 ? -5.249 -24.941 14.203 1.00 95.50 285 LYS A C 1
ATOM 2185 O O . LYS A 1 285 ? -4.646 -25.650 15.005 1.00 95.50 285 LYS A O 1
ATOM 2190 N N . ALA A 1 286 ? -5.063 -25.017 12.891 1.00 97.31 286 ALA A N 1
ATOM 2191 C CA . ALA A 1 286 ? -4.164 -25.950 12.232 1.00 97.31 286 ALA A CA 1
ATOM 2192 C C . ALA A 1 286 ? -2.680 -25.554 12.400 1.00 97.31 286 ALA A C 1
ATOM 2194 O O . ALA A 1 286 ? -2.358 -24.359 12.535 1.00 97.31 286 ALA A O 1
ATOM 2195 N N . PRO A 1 287 ? -1.749 -26.529 12.344 1.00 97.31 287 PRO A N 1
ATOM 2196 C CA . PRO A 1 287 ? -0.316 -26.262 12.270 1.00 97.31 287 PRO A CA 1
ATOM 2197 C C . PRO A 1 287 ? 0.025 -25.345 11.092 1.00 97.31 287 PRO A C 1
ATOM 2199 O O . PRO A 1 287 ? -0.556 -25.448 10.012 1.00 97.31 287 PRO A O 1
ATOM 2202 N N . TRP A 1 288 ? 0.999 -24.451 11.275 1.00 96.62 288 TRP A N 1
ATOM 2203 C CA . TRP A 1 288 ? 1.345 -23.466 10.246 1.00 96.62 288 TRP A CA 1
ATOM 2204 C C . TRP A 1 288 ? 1.822 -24.124 8.942 1.00 96.62 288 TRP A C 1
ATOM 2206 O O . TRP A 1 288 ? 1.622 -23.554 7.876 1.00 96.62 288 TRP A O 1
ATOM 2216 N N . GLN A 1 289 ? 2.410 -25.322 9.005 1.00 97.19 289 GLN A N 1
ATOM 2217 C CA . GLN A 1 289 ? 2.877 -26.075 7.840 1.00 97.19 289 GLN A CA 1
ATOM 2218 C C . GLN A 1 289 ? 1.725 -26.451 6.903 1.00 97.19 289 GLN A C 1
ATOM 2220 O O . GLN A 1 289 ? 1.852 -26.299 5.691 1.00 97.19 289 GLN A O 1
ATOM 2225 N N . GLU A 1 290 ? 0.597 -26.897 7.464 1.00 97.44 290 GLU A N 1
ATOM 2226 C CA . GLU A 1 290 ? -0.614 -27.232 6.708 1.00 97.44 290 GLU A CA 1
ATOM 2227 C C . GLU A 1 290 ? -1.165 -25.983 6.014 1.00 97.44 290 GLU A C 1
ATOM 2229 O O . GLU A 1 290 ? -1.370 -25.965 4.801 1.00 97.44 290 GLU A O 1
ATOM 2234 N N . VAL A 1 291 ? -1.291 -24.899 6.782 1.00 98.19 291 VAL A N 1
ATOM 2235 C CA . VAL A 1 291 ? -1.794 -23.602 6.316 1.00 98.19 291 VAL A CA 1
ATOM 2236 C C . VAL A 1 291 ? -0.911 -23.045 5.199 1.00 98.19 291 VAL A C 1
ATOM 2238 O O . VAL A 1 291 ? -1.413 -22.559 4.187 1.00 98.19 291 VAL A O 1
ATOM 2241 N N . VAL A 1 292 ? 0.413 -23.142 5.350 1.00 98.38 292 VAL A N 1
ATOM 2242 C CA . VAL A 1 292 ? 1.388 -22.701 4.347 1.00 98.38 292 VAL A CA 1
ATOM 2243 C C . VAL A 1 292 ? 1.325 -23.566 3.096 1.00 98.38 292 VAL A C 1
ATOM 2245 O O . VAL A 1 292 ? 1.322 -23.010 1.999 1.00 98.38 292 VAL A O 1
ATOM 2248 N N . LYS A 1 293 ? 1.224 -24.894 3.221 1.00 98.38 293 LYS A N 1
ATOM 2249 C CA . LYS A 1 293 ? 1.077 -25.775 2.056 1.00 98.38 293 LYS A CA 1
ATOM 2250 C C . LYS A 1 293 ? -0.193 -25.434 1.275 1.00 98.38 293 LYS A C 1
ATOM 2252 O O . LYS A 1 293 ? -0.126 -25.233 0.062 1.00 98.38 293 LYS A O 1
ATOM 2257 N N . GLN A 1 294 ? -1.323 -25.269 1.963 1.00 98.56 294 GLN A N 1
ATOM 2258 C CA . GLN A 1 294 ? -2.591 -24.903 1.332 1.00 98.56 294 GLN A CA 1
ATOM 2259 C C . GLN A 1 294 ? -2.542 -23.510 0.685 1.00 98.56 294 GLN A C 1
ATOM 2261 O O . GLN A 1 294 ? -3.044 -23.320 -0.425 1.00 98.56 294 GLN A O 1
ATOM 2266 N N . TYR A 1 295 ? -1.886 -22.540 1.328 1.00 98.56 295 TYR A N 1
ATOM 2267 C CA . TYR A 1 295 ? -1.651 -21.220 0.747 1.00 98.56 295 TYR A CA 1
ATOM 2268 C C . TYR A 1 295 ? -0.832 -21.299 -0.549 1.00 98.56 295 TYR A C 1
ATOM 2270 O O . TYR A 1 295 ? -1.210 -20.696 -1.555 1.00 98.56 295 TYR A O 1
ATOM 2278 N N . VAL A 1 296 ? 0.260 -22.075 -0.552 1.00 98.44 296 VAL A N 1
ATOM 2279 C CA . VAL A 1 296 ? 1.105 -22.280 -1.738 1.00 98.44 296 VAL A CA 1
ATOM 2280 C C . VAL A 1 296 ? 0.294 -22.902 -2.875 1.00 98.44 296 VAL A C 1
ATOM 2282 O O . VAL A 1 296 ? 0.353 -22.393 -3.993 1.00 98.44 296 VAL A O 1
ATOM 2285 N N . ILE A 1 297 ? -0.542 -23.908 -2.601 1.00 98.56 297 ILE A N 1
ATOM 2286 C CA . ILE A 1 297 ? -1.440 -24.497 -3.609 1.00 98.56 297 ILE A CA 1
ATOM 2287 C C . ILE A 1 297 ? -2.307 -23.417 -4.262 1.00 98.56 297 ILE A C 1
ATOM 2289 O O . ILE A 1 297 ? -2.337 -23.316 -5.490 1.00 98.56 297 ILE A O 1
ATOM 2293 N N . TYR A 1 298 ? -2.965 -22.566 -3.468 1.00 98.50 298 TYR A N 1
ATOM 2294 C CA . TYR A 1 298 ? -3.781 -21.487 -4.026 1.00 98.50 298 TYR A CA 1
ATOM 2295 C C . TYR A 1 298 ? -2.952 -20.495 -4.837 1.00 98.50 298 TYR A C 1
ATOM 2297 O O . TYR A 1 298 ? -3.376 -20.104 -5.923 1.00 98.50 298 TYR A O 1
ATOM 2305 N N . THR A 1 299 ? -1.752 -20.132 -4.379 1.00 98.06 299 THR A N 1
ATOM 2306 C CA . THR A 1 299 ? -0.884 -19.208 -5.125 1.00 98.06 299 THR A CA 1
ATOM 2307 C C . THR A 1 299 ? -0.457 -19.758 -6.489 1.00 98.06 299 THR A C 1
ATOM 2309 O O . THR A 1 299 ? -0.397 -18.987 -7.445 1.00 98.06 299 THR A O 1
ATOM 2312 N N . LEU A 1 300 ? -0.223 -21.072 -6.592 1.00 97.69 300 LEU A N 1
ATOM 2313 C CA . LEU A 1 300 ? 0.139 -21.759 -7.834 1.00 97.69 300 LEU A CA 1
ATOM 2314 C C . LEU A 1 300 ? -1.051 -21.869 -8.792 1.00 97.69 300 LEU A C 1
ATOM 2316 O O . LEU A 1 300 ? -0.900 -21.636 -9.987 1.00 97.69 300 LEU A O 1
ATOM 2320 N N . GLN A 1 301 ? -2.241 -22.184 -8.272 1.00 96.62 301 GLN A N 1
ATOM 2321 C CA . GLN A 1 301 ? -3.468 -22.316 -9.069 1.00 96.62 301 GLN A CA 1
ATOM 2322 C C . GLN A 1 301 ? -3.903 -21.008 -9.736 1.00 96.62 301 GLN A C 1
ATOM 2324 O O . GLN A 1 301 ? -4.498 -21.038 -10.809 1.00 96.62 301 GLN A O 1
ATOM 2329 N N . ILE A 1 302 ? -3.650 -19.871 -9.086 1.00 95.81 302 ILE A N 1
ATOM 2330 C CA . ILE A 1 302 ? -4.117 -18.561 -9.554 1.00 95.81 302 ILE A CA 1
ATOM 2331 C C . ILE A 1 302 ? -2.999 -17.687 -10.127 1.00 95.81 302 ILE A C 1
ATOM 2333 O O . ILE A 1 302 ? -3.224 -16.500 -10.359 1.00 95.81 302 ILE A O 1
ATOM 2337 N N . ASP A 1 303 ? -1.791 -18.232 -10.294 1.00 94.75 303 ASP A N 1
ATOM 2338 C CA . ASP A 1 303 ? -0.601 -17.496 -10.726 1.00 94.75 303 ASP A CA 1
ATOM 2339 C C . ASP A 1 303 ? -0.419 -16.191 -9.926 1.00 94.75 303 ASP A C 1
ATOM 2341 O O . ASP A 1 303 ? -0.430 -15.071 -10.455 1.00 94.75 303 ASP A O 1
ATOM 2345 N N . ASN A 1 304 ? -0.348 -16.311 -8.595 1.00 95.81 304 ASN A N 1
ATOM 2346 C CA . ASN A 1 304 ? -0.177 -15.149 -7.727 1.00 95.81 304 ASN A CA 1
ATOM 2347 C C . ASN A 1 304 ? 1.189 -14.489 -7.952 1.00 95.81 304 ASN A C 1
ATOM 2349 O O . ASN A 1 304 ? 2.193 -15.154 -8.222 1.00 95.81 304 ASN A O 1
ATOM 2353 N N . ARG A 1 305 ? 1.262 -13.168 -7.768 1.00 92.25 305 ARG A N 1
ATOM 2354 C CA . ARG A 1 305 ? 2.527 -12.440 -7.898 1.00 92.25 305 ARG A CA 1
ATOM 2355 C C . ARG A 1 305 ? 3.522 -12.925 -6.843 1.00 92.25 305 ARG A C 1
ATOM 2357 O O . ARG A 1 305 ? 3.289 -12.747 -5.650 1.00 92.25 305 ARG A O 1
ATOM 2364 N N . TRP A 1 306 ? 4.685 -13.405 -7.285 1.00 93.06 306 TRP A N 1
ATOM 2365 C CA . TRP A 1 306 ? 5.751 -13.917 -6.414 1.00 93.06 306 TRP A CA 1
ATOM 2366 C C . TRP A 1 306 ? 6.076 -13.008 -5.218 1.00 93.06 306 TRP A C 1
ATOM 2368 O O . TRP A 1 306 ? 6.115 -13.460 -4.076 1.00 93.06 306 TRP A O 1
ATOM 2378 N N . GLY A 1 307 ? 6.252 -11.703 -5.459 1.00 90.56 307 GLY A N 1
ATOM 2379 C CA . GLY A 1 307 ? 6.563 -10.748 -4.391 1.00 90.56 307 GLY A CA 1
ATOM 2380 C C . GLY A 1 307 ? 5.481 -10.661 -3.305 1.00 90.56 307 GLY A C 1
ATOM 2381 O O . GLY A 1 307 ? 5.809 -10.498 -2.132 1.00 90.56 307 GLY A O 1
ATOM 2382 N N . ASN A 1 308 ? 4.206 -10.811 -3.678 1.00 94.12 308 ASN A N 1
ATOM 2383 C CA . ASN A 1 308 ? 3.101 -10.865 -2.724 1.00 94.12 308 ASN A CA 1
ATOM 2384 C C . ASN A 1 308 ? 3.063 -12.214 -1.988 1.00 94.12 308 ASN A C 1
ATOM 2386 O O . ASN A 1 308 ? 2.973 -12.231 -0.763 1.00 94.12 308 ASN A O 1
ATOM 2390 N N . THR A 1 309 ? 3.227 -13.327 -2.711 1.00 96.44 309 THR A N 1
ATOM 2391 C CA . THR A 1 309 ? 3.326 -14.667 -2.115 1.00 96.44 309 THR A CA 1
ATOM 2392 C C . THR A 1 309 ? 4.411 -14.716 -1.044 1.00 96.44 309 THR A C 1
ATOM 2394 O O . THR A 1 309 ? 4.139 -15.100 0.092 1.00 96.44 309 THR A O 1
ATOM 2397 N N . LYS A 1 310 ? 5.621 -14.246 -1.366 1.00 95.12 310 LYS A N 1
ATOM 2398 C CA . LYS A 1 310 ? 6.751 -14.189 -0.433 1.00 95.12 310 LYS A CA 1
ATOM 2399 C C . LYS A 1 310 ? 6.456 -13.313 0.786 1.00 95.12 310 LYS A C 1
ATOM 2401 O O . LYS A 1 310 ? 6.797 -13.684 1.907 1.00 95.12 310 LYS A O 1
ATOM 2406 N N . TYR A 1 311 ? 5.799 -12.170 0.580 1.00 95.00 311 TYR A N 1
ATOM 2407 C CA . TYR A 1 311 ? 5.388 -11.301 1.679 1.00 95.00 311 TYR A CA 1
ATOM 2408 C C . TYR A 1 311 ? 4.444 -12.021 2.648 1.00 95.00 311 TYR A C 1
ATOM 2410 O O . TYR A 1 311 ? 4.728 -12.026 3.845 1.00 95.00 311 TYR A O 1
ATOM 2418 N N . LEU A 1 312 ? 3.382 -12.680 2.176 1.00 96.00 312 LEU A N 1
ATOM 2419 C CA . LEU A 1 312 ? 2.466 -13.350 3.103 1.00 96.00 312 LEU A CA 1
ATOM 2420 C C . LEU A 1 312 ? 3.087 -14.591 3.755 1.00 96.00 312 LEU A C 1
ATOM 2422 O O . LEU A 1 312 ? 2.872 -14.827 4.940 1.00 96.00 312 LEU A O 1
ATOM 2426 N N . LEU A 1 313 ? 3.930 -15.343 3.044 1.00 97.19 313 LEU A N 1
ATOM 2427 C CA . LEU A 1 313 ? 4.677 -16.448 3.654 1.00 97.19 313 LEU A CA 1
ATOM 2428 C C . LEU A 1 313 ? 5.555 -15.974 4.820 1.00 97.19 313 LEU A C 1
ATOM 2430 O O . LEU A 1 313 ? 5.706 -16.701 5.798 1.00 97.19 313 LEU A O 1
ATOM 2434 N N . SER A 1 314 ? 6.082 -14.745 4.765 1.00 95.31 314 SER A N 1
ATOM 2435 C CA . SER A 1 314 ? 6.809 -14.150 5.896 1.00 95.31 314 SER A CA 1
ATOM 2436 C C . SER A 1 314 ? 5.926 -13.836 7.114 1.00 95.31 314 SER A C 1
ATOM 2438 O O . SER A 1 314 ? 6.450 -13.662 8.211 1.00 95.31 314 SER A O 1
ATOM 2440 N N . GLN A 1 315 ? 4.604 -13.767 6.939 1.00 95.12 315 GLN A N 1
ATOM 2441 C CA . GLN A 1 315 ? 3.642 -13.608 8.033 1.00 95.12 315 GLN A CA 1
ATOM 2442 C C . GLN A 1 315 ? 3.156 -14.962 8.573 1.00 95.12 315 GLN A C 1
ATOM 2444 O O . GLN A 1 315 ? 2.992 -15.110 9.784 1.00 95.12 315 GLN A O 1
ATOM 2449 N N . LEU A 1 316 ? 2.960 -15.949 7.688 1.00 95.81 316 LEU A N 1
ATOM 2450 C CA . LEU A 1 316 ? 2.451 -17.283 8.029 1.00 95.81 316 LEU A CA 1
ATOM 2451 C C . LEU A 1 316 ? 3.510 -18.195 8.666 1.00 95.81 316 LEU A C 1
ATOM 2453 O O . LEU A 1 316 ? 3.197 -18.969 9.571 1.00 95.81 316 LEU A O 1
ATOM 2457 N N . ILE A 1 317 ? 4.761 -18.131 8.195 1.00 96.81 317 ILE A N 1
ATOM 2458 C CA . ILE A 1 317 ? 5.850 -18.958 8.726 1.00 96.81 317 ILE A CA 1
ATOM 2459 C C . ILE A 1 317 ? 6.430 -18.276 9.975 1.00 96.81 317 ILE A C 1
ATOM 2461 O O . ILE A 1 317 ? 6.882 -17.130 9.887 1.00 96.81 317 ILE A O 1
ATOM 2465 N N . PRO A 1 318 ? 6.505 -18.960 11.132 1.00 94.44 318 PRO A N 1
ATOM 2466 C CA . PRO A 1 318 ? 7.101 -18.387 12.333 1.00 94.44 318 PRO A CA 1
ATOM 2467 C C . PRO A 1 318 ? 8.554 -17.949 12.099 1.00 94.44 318 PRO A C 1
ATOM 2469 O O . PRO A 1 318 ? 9.396 -18.748 11.702 1.00 94.44 318 PRO A O 1
ATOM 2472 N N . GLY A 1 319 ? 8.887 -16.695 12.417 1.00 90.19 319 GLY A N 1
ATOM 2473 C CA . GLY A 1 319 ? 10.207 -16.122 12.103 1.00 90.19 319 GLY A CA 1
ATOM 2474 C C . GLY A 1 319 ? 11.417 -16.816 12.751 1.00 90.19 319 GLY A C 1
ATOM 2475 O O . GLY A 1 319 ? 12.542 -16.662 12.276 1.00 90.19 319 GLY A O 1
ATOM 2476 N N . LYS A 1 320 ? 11.205 -17.585 13.829 1.00 91.00 320 LYS A N 1
ATOM 2477 C CA . LYS A 1 320 ? 12.250 -18.393 14.487 1.00 91.00 320 LYS A CA 1
ATOM 2478 C C . LYS A 1 320 ? 12.477 -19.753 13.814 1.00 91.00 320 LYS A C 1
ATOM 2480 O O . LYS A 1 320 ? 13.484 -20.393 14.101 1.00 91.00 320 LYS A O 1
ATOM 2485 N N . ASP A 1 321 ? 11.566 -20.188 12.947 1.00 95.06 321 ASP A N 1
ATOM 2486 C CA . ASP A 1 321 ? 11.643 -21.480 12.272 1.00 95.06 321 ASP A CA 1
ATOM 2487 C C . ASP A 1 321 ? 12.713 -21.469 11.165 1.00 95.06 321 ASP A C 1
ATOM 2489 O O . ASP A 1 321 ? 12.934 -20.465 10.480 1.00 95.06 321 ASP A O 1
ATOM 2493 N N . ASN A 1 322 ? 13.389 -22.598 10.955 1.00 92.75 322 ASN A N 1
ATOM 2494 C CA . ASN A 1 322 ? 14.388 -22.720 9.894 1.00 92.75 322 ASN A CA 1
ATOM 2495 C C . ASN A 1 322 ? 13.770 -22.582 8.492 1.00 92.75 322 ASN A C 1
ATOM 2497 O O . ASN A 1 322 ? 14.430 -22.053 7.591 1.00 92.75 322 ASN A O 1
ATOM 2501 N N . ALA A 1 323 ? 12.511 -22.987 8.307 1.00 94.12 323 ALA A N 1
ATOM 2502 C CA . ALA A 1 323 ? 11.771 -22.813 7.061 1.00 94.12 323 ALA A CA 1
ATOM 2503 C C . ALA A 1 323 ? 11.645 -21.335 6.666 1.00 94.12 323 ALA A C 1
ATOM 2505 O O . ALA A 1 323 ? 11.758 -21.011 5.486 1.00 94.12 323 ALA A O 1
ATOM 2506 N N . TYR A 1 324 ? 11.524 -20.420 7.636 1.00 94.12 324 TYR A N 1
ATOM 2507 C CA . TYR A 1 324 ? 11.466 -18.977 7.378 1.00 94.12 324 TYR A CA 1
ATOM 2508 C C . TYR A 1 324 ? 12.743 -18.474 6.693 1.00 94.12 324 TYR A C 1
ATOM 2510 O O . TYR A 1 324 ? 12.698 -17.736 5.706 1.00 94.12 324 TYR A O 1
ATOM 2518 N N . LYS A 1 325 ? 13.910 -18.912 7.188 1.00 92.88 325 LYS A N 1
ATOM 2519 C CA . LYS A 1 325 ? 15.216 -18.558 6.610 1.00 92.88 325 LYS A CA 1
ATOM 2520 C C . LYS A 1 325 ? 15.393 -19.137 5.208 1.00 92.88 325 LYS A C 1
ATOM 2522 O O . LYS A 1 325 ? 15.983 -18.467 4.364 1.00 92.88 325 LYS A O 1
ATOM 2527 N N . LYS A 1 326 ? 14.911 -20.362 4.969 1.00 93.94 326 LYS A N 1
ATOM 2528 C CA . LYS A 1 326 ? 14.955 -21.006 3.649 1.00 93.94 326 LYS A CA 1
ATOM 2529 C C . LYS A 1 326 ? 14.052 -20.270 2.651 1.00 93.94 326 LYS A C 1
ATOM 2531 O O . LYS A 1 326 ? 14.561 -19.778 1.652 1.00 93.94 326 LYS A O 1
ATOM 2536 N N . MET A 1 327 ? 12.775 -20.074 2.988 1.00 95.19 327 MET A N 1
ATOM 2537 C CA . MET A 1 327 ? 11.788 -19.351 2.171 1.00 95.19 327 MET A CA 1
ATOM 2538 C C . MET A 1 327 ? 12.264 -17.941 1.787 1.00 95.19 327 MET A C 1
ATOM 2540 O O . MET A 1 327 ? 12.148 -17.527 0.634 1.00 95.19 327 MET A O 1
ATOM 2544 N N . ASN A 1 328 ? 12.884 -17.204 2.716 1.00 91.25 328 ASN A N 1
ATOM 2545 C CA . ASN A 1 328 ? 13.387 -15.858 2.428 1.00 91.25 328 ASN A CA 1
ATOM 2546 C C . ASN A 1 328 ? 14.523 -15.813 1.396 1.00 91.25 328 ASN A C 1
ATOM 2548 O O . ASN A 1 328 ? 14.726 -14.765 0.776 1.00 91.25 328 ASN A O 1
ATOM 2552 N N . LYS A 1 329 ? 15.250 -16.915 1.185 1.00 92.12 329 LYS A N 1
ATOM 2553 C CA . LYS A 1 329 ? 16.301 -17.012 0.162 1.00 92.12 329 LYS A CA 1
ATOM 2554 C C . LYS A 1 329 ? 15.761 -17.376 -1.219 1.00 92.12 329 LYS A C 1
ATOM 2556 O O . LYS A 1 329 ? 16.472 -17.150 -2.190 1.00 92.12 329 LYS A O 1
ATOM 2561 N N . CYS A 1 330 ? 14.534 -17.881 -1.309 1.00 92.31 330 CYS A N 1
ATOM 2562 C CA . CYS A 1 330 ? 13.916 -18.249 -2.577 1.00 92.31 330 CYS A CA 1
ATOM 2563 C C . CYS A 1 330 ? 13.612 -17.006 -3.430 1.00 92.31 330 CYS A C 1
ATOM 2565 O O . CYS A 1 330 ? 13.320 -15.914 -2.911 1.00 92.31 330 CYS A O 1
ATOM 2567 N N . HIS A 1 331 ? 13.637 -17.186 -4.745 1.00 91.44 331 HIS A N 1
ATOM 2568 C CA . HIS A 1 331 ? 13.358 -16.179 -5.766 1.00 91.44 331 HIS A CA 1
ATOM 2569 C C . HIS A 1 331 ? 12.262 -16.600 -6.757 1.00 91.44 331 HIS A C 1
ATOM 2571 O O . HIS A 1 331 ? 11.800 -15.745 -7.512 1.00 91.44 331 HIS A O 1
ATOM 2577 N N . CYS A 1 332 ? 11.824 -17.859 -6.721 1.00 93.88 332 CYS A N 1
ATOM 2578 C CA . CYS A 1 332 ? 10.742 -18.402 -7.539 1.00 93.88 332 CYS A CA 1
ATOM 2579 C C . CYS A 1 332 ? 9.954 -19.494 -6.786 1.00 93.88 332 CYS A C 1
ATOM 2581 O O . CYS A 1 332 ? 10.327 -19.887 -5.673 1.00 93.88 332 CYS A O 1
ATOM 2583 N N . TYR A 1 333 ? 8.856 -19.976 -7.375 1.00 96.56 333 TYR A N 1
ATOM 2584 C CA . TYR A 1 333 ? 8.010 -21.011 -6.777 1.00 96.56 333 TYR A CA 1
ATOM 2585 C C . TYR A 1 333 ? 8.692 -22.376 -6.719 1.00 96.56 333 TYR A C 1
ATOM 2587 O O . TYR A 1 333 ? 8.494 -23.101 -5.747 1.00 96.56 333 TYR A O 1
ATOM 2595 N N . THR A 1 334 ? 9.504 -22.719 -7.717 1.00 96.00 334 THR A N 1
ATOM 2596 C CA . THR A 1 334 ? 10.247 -23.987 -7.753 1.00 96.00 334 THR A CA 1
ATOM 2597 C C . THR A 1 334 ? 11.188 -24.087 -6.552 1.00 96.00 334 THR A C 1
ATOM 2599 O O . THR A 1 334 ? 11.062 -25.006 -5.747 1.00 96.00 334 THR A O 1
ATOM 2602 N N . GLU A 1 335 ? 12.031 -23.067 -6.345 1.00 95.00 335 GLU A N 1
ATOM 2603 C CA . GLU A 1 335 ? 12.925 -22.982 -5.181 1.00 95.00 335 GLU A CA 1
ATOM 2604 C C . GLU A 1 335 ? 12.150 -22.994 -3.854 1.00 95.00 335 GLU A C 1
ATOM 2606 O O . GLU A 1 335 ? 12.632 -23.529 -2.858 1.00 95.00 335 GLU A O 1
ATOM 2611 N N . LEU A 1 336 ? 10.967 -22.371 -3.809 1.00 96.50 336 LEU A N 1
ATOM 2612 C CA . LEU A 1 336 ? 10.123 -22.349 -2.614 1.00 96.50 336 LEU A CA 1
ATOM 2613 C C . LEU A 1 336 ? 9.627 -23.749 -2.248 1.00 96.50 336 LEU A C 1
ATOM 2615 O O . LEU A 1 336 ? 9.705 -24.145 -1.086 1.00 96.50 336 LEU A O 1
ATOM 2619 N N . VAL A 1 337 ? 9.082 -24.463 -3.229 1.00 96.81 337 VAL A N 1
ATOM 2620 C CA . VAL A 1 337 ? 8.496 -25.789 -3.041 1.00 96.81 337 VAL A CA 1
ATOM 2621 C C . VAL A 1 337 ? 9.560 -26.793 -2.596 1.00 96.81 337 VAL A C 1
ATOM 2623 O O . VAL A 1 337 ? 9.331 -27.518 -1.630 1.00 96.81 337 VAL A O 1
ATOM 2626 N N . GLU A 1 338 ? 10.750 -26.753 -3.197 1.00 95.06 338 GLU A N 1
ATOM 2627 C CA . GLU A 1 338 ? 11.903 -27.558 -2.768 1.00 95.06 338 GLU A CA 1
ATOM 2628 C C . GLU A 1 338 ? 12.367 -27.177 -1.353 1.00 95.06 338 GLU A C 1
ATOM 2630 O O . GLU A 1 338 ? 12.591 -28.032 -0.497 1.00 95.06 338 GLU A O 1
ATOM 2635 N N . ALA A 1 339 ? 12.474 -25.876 -1.063 1.00 94.44 339 ALA A N 1
ATOM 2636 C CA . ALA A 1 339 ? 12.928 -25.384 0.237 1.00 94.44 339 ALA A CA 1
ATOM 2637 C C . ALA A 1 339 ? 12.004 -25.782 1.400 1.00 94.44 339 ALA A C 1
ATOM 2639 O O . ALA A 1 339 ? 12.484 -25.947 2.531 1.00 94.44 339 ALA A O 1
ATOM 2640 N N . LEU A 1 340 ? 10.702 -25.900 1.129 1.00 95.38 340 LEU A N 1
ATOM 2641 C CA . LEU A 1 340 ? 9.673 -26.286 2.094 1.00 95.38 340 LEU A CA 1
ATOM 2642 C C . LEU A 1 340 ? 9.356 -27.792 2.088 1.00 95.38 340 LEU A C 1
ATOM 2644 O O . LEU A 1 340 ? 8.645 -28.240 2.985 1.00 95.38 340 LEU A O 1
ATOM 2648 N N . GLY A 1 341 ? 9.903 -28.570 1.147 1.00 95.31 341 GLY A N 1
ATOM 2649 C CA . GLY A 1 341 ? 9.671 -30.015 1.038 1.00 95.31 341 GLY A CA 1
ATOM 2650 C C . GLY A 1 341 ? 8.264 -30.378 0.555 1.00 95.31 341 GLY A C 1
ATOM 2651 O O . GLY A 1 341 ? 7.669 -31.335 1.044 1.00 95.31 341 GLY A O 1
ATOM 2652 N N . PHE A 1 342 ? 7.690 -29.587 -0.356 1.00 96.25 342 PHE A N 1
ATOM 2653 C CA . PHE A 1 342 ? 6.373 -29.840 -0.955 1.00 96.25 342 PHE A CA 1
ATOM 2654 C C . PHE A 1 342 ? 6.502 -30.520 -2.323 1.00 96.25 342 PHE A C 1
ATOM 2656 O O . PHE A 1 342 ? 5.960 -30.034 -3.312 1.00 96.25 342 PHE A O 1
ATOM 2663 N N . ASP A 1 343 ? 7.248 -31.623 -2.394 1.00 93.25 343 ASP A N 1
ATOM 2664 C CA . ASP A 1 343 ? 7.670 -32.260 -3.653 1.00 93.25 343 ASP A CA 1
ATOM 2665 C C . ASP A 1 343 ? 6.504 -32.582 -4.610 1.00 93.25 343 ASP A C 1
ATOM 2667 O O . ASP A 1 343 ? 6.652 -32.513 -5.831 1.00 93.25 343 ASP A O 1
ATOM 2671 N N . ASP A 1 344 ? 5.309 -32.835 -4.067 1.00 97.00 344 ASP A N 1
ATOM 2672 C CA . ASP A 1 344 ? 4.065 -33.053 -4.812 1.00 97.00 344 ASP A CA 1
ATOM 2673 C C . ASP A 1 344 ? 3.605 -31.840 -5.644 1.00 97.00 344 ASP A C 1
ATOM 2675 O O . ASP A 1 344 ? 2.849 -31.989 -6.603 1.00 97.00 344 ASP A O 1
ATOM 2679 N N . LEU A 1 345 ? 4.087 -30.637 -5.325 1.00 97.38 345 LEU A N 1
ATOM 2680 C CA . LEU A 1 345 ? 3.754 -29.389 -6.016 1.00 97.38 345 LEU A CA 1
ATOM 2681 C C . LEU A 1 345 ? 4.812 -28.966 -7.042 1.00 97.38 345 LEU A C 1
ATOM 2683 O O . LEU A 1 345 ? 4.617 -27.965 -7.733 1.00 97.38 345 LEU A O 1
ATOM 2687 N N . LEU A 1 346 ? 5.921 -29.702 -7.174 1.00 95.44 346 LEU A N 1
ATOM 2688 C CA . LEU A 1 346 ? 7.079 -29.270 -7.964 1.00 95.44 346 LEU A CA 1
ATOM 2689 C C . LEU A 1 346 ? 6.741 -29.051 -9.445 1.00 95.44 346 LEU A C 1
ATOM 2691 O O . LEU A 1 346 ? 7.176 -28.071 -10.048 1.00 95.44 346 LEU A O 1
ATOM 2695 N N . HIS A 1 347 ? 5.928 -29.935 -10.031 1.00 95.56 347 HIS A N 1
ATOM 2696 C CA . HIS A 1 347 ? 5.492 -29.801 -11.423 1.00 95.56 347 HIS A CA 1
ATOM 2697 C C . HIS A 1 347 ? 4.648 -28.535 -11.637 1.00 95.56 347 HIS A C 1
ATOM 2699 O O . HIS A 1 347 ? 4.863 -27.786 -12.589 1.00 95.56 347 HIS A O 1
ATOM 2705 N N . MET A 1 348 ? 3.716 -28.259 -10.719 1.00 95.81 348 MET A N 1
ATOM 2706 C CA . MET A 1 348 ? 2.904 -27.042 -10.764 1.00 95.81 348 MET A CA 1
ATOM 2707 C C . MET A 1 348 ? 3.758 -25.786 -10.570 1.00 95.81 348 MET A C 1
ATOM 2709 O O . MET A 1 348 ? 3.549 -24.805 -11.277 1.00 95.81 348 MET A O 1
ATOM 2713 N N . ALA A 1 349 ? 4.733 -25.828 -9.659 1.00 96.25 349 ALA A N 1
ATOM 2714 C CA . ALA A 1 349 ? 5.636 -24.718 -9.375 1.00 96.25 349 ALA A CA 1
ATOM 2715 C C . ALA A 1 349 ? 6.451 -24.301 -10.603 1.00 96.25 349 ALA A C 1
ATOM 2717 O O . ALA A 1 349 ? 6.453 -23.121 -10.951 1.00 96.25 349 ALA A O 1
ATOM 2718 N N . LYS A 1 350 ? 7.050 -25.273 -11.306 1.00 94.69 350 LYS A N 1
ATOM 2719 C CA . LYS A 1 350 ? 7.783 -25.036 -12.559 1.00 94.69 350 LYS A CA 1
ATOM 2720 C C . LYS A 1 350 ? 6.886 -24.392 -13.614 1.00 94.69 350 LYS A C 1
ATOM 2722 O O . LYS A 1 350 ? 7.211 -23.336 -14.146 1.00 94.69 350 LYS A O 1
ATOM 2727 N N . ALA A 1 351 ? 5.699 -24.962 -13.828 1.00 93.94 351 ALA A N 1
ATOM 2728 C CA . ALA A 1 351 ? 4.747 -24.426 -14.794 1.00 93.94 351 ALA A CA 1
ATOM 2729 C C . ALA A 1 351 ? 4.280 -22.995 -14.445 1.00 93.94 351 ALA A C 1
ATOM 2731 O O . ALA A 1 351 ? 4.078 -22.177 -15.342 1.00 93.94 351 ALA A O 1
ATOM 2732 N N . THR A 1 352 ? 4.093 -22.675 -13.160 1.00 94.44 352 THR A N 1
ATOM 2733 C CA . THR A 1 352 ? 3.744 -21.318 -12.705 1.00 94.44 352 THR A CA 1
ATOM 2734 C C . THR A 1 352 ? 4.904 -20.337 -12.890 1.00 94.44 352 THR A C 1
ATOM 2736 O O . THR A 1 352 ? 4.669 -19.217 -13.346 1.00 94.44 352 THR A O 1
ATOM 2739 N N . ASP A 1 353 ? 6.143 -20.734 -12.584 1.00 93.62 353 ASP A N 1
ATOM 2740 C CA . ASP A 1 353 ? 7.332 -19.903 -12.814 1.00 93.62 353 ASP A CA 1
ATOM 2741 C C . ASP A 1 353 ? 7.479 -19.532 -14.297 1.00 93.62 353 ASP A C 1
ATOM 2743 O O . ASP A 1 353 ? 7.682 -18.354 -14.615 1.00 93.62 353 ASP A O 1
ATOM 2747 N N . ASP A 1 354 ? 7.272 -20.498 -15.195 1.00 90.75 354 ASP A N 1
ATOM 2748 C CA . ASP A 1 354 ? 7.310 -20.293 -16.646 1.00 90.75 354 ASP A CA 1
ATOM 2749 C C . ASP A 1 354 ? 6.212 -19.327 -17.115 1.00 90.75 354 ASP A C 1
ATOM 2751 O O . ASP A 1 354 ? 6.488 -18.359 -17.832 1.00 90.75 354 ASP A O 1
ATOM 2755 N N . ARG A 1 355 ? 4.963 -19.529 -16.667 1.00 89.44 355 ARG A N 1
ATOM 2756 C CA . ARG A 1 355 ? 3.828 -18.652 -17.021 1.00 89.44 355 ARG A CA 1
ATOM 2757 C C . ARG A 1 355 ? 4.027 -17.221 -16.536 1.00 89.44 355 ARG A C 1
ATOM 2759 O O . ARG A 1 355 ? 3.773 -16.270 -17.277 1.00 89.44 355 ARG A O 1
ATOM 2766 N N . LEU A 1 356 ? 4.509 -17.055 -15.306 1.00 87.25 356 LEU A N 1
ATOM 2767 C CA . LEU A 1 356 ? 4.812 -15.744 -14.731 1.00 87.25 356 LEU A CA 1
ATOM 2768 C C . LEU A 1 356 ? 6.111 -15.141 -15.287 1.00 87.25 356 LEU A C 1
ATOM 2770 O O . LEU A 1 356 ? 6.378 -13.956 -15.059 1.00 87.25 356 LEU A O 1
ATOM 2774 N N . LYS A 1 357 ? 6.885 -15.921 -16.053 1.00 87.75 357 LYS A N 1
ATOM 2775 C CA . LYS A 1 357 ? 8.199 -15.565 -16.600 1.00 87.75 357 LYS A CA 1
ATOM 2776 C C . LYS A 1 357 ? 9.140 -15.089 -15.490 1.00 87.75 357 LYS A C 1
ATOM 2778 O O . LYS A 1 357 ? 9.793 -14.051 -15.618 1.00 87.75 357 LYS A O 1
ATOM 2783 N N . ILE A 1 358 ? 9.152 -15.815 -14.371 1.00 82.44 358 ILE A N 1
ATOM 2784 C CA . ILE A 1 358 ? 10.064 -15.559 -13.257 1.00 82.44 358 ILE A CA 1
ATOM 2785 C C . ILE A 1 358 ? 11.435 -16.110 -13.665 1.00 82.44 358 ILE A C 1
ATOM 2787 O O . ILE A 1 358 ? 11.543 -17.297 -13.963 1.00 82.44 358 ILE A O 1
ATOM 2791 N N . PRO A 1 359 ? 12.494 -15.284 -13.710 1.00 69.12 359 PRO A N 1
ATOM 2792 C CA . PRO A 1 359 ? 13.807 -15.758 -14.122 1.00 69.12 359 PRO A CA 1
ATOM 2793 C C . PRO A 1 359 ? 14.337 -16.780 -13.109 1.00 69.12 359 PRO A C 1
ATOM 2795 O O . PRO A 1 359 ? 14.651 -16.426 -11.970 1.00 69.12 359 PRO A O 1
ATOM 2798 N N . ILE A 1 360 ? 14.458 -18.039 -13.534 1.00 60.75 360 ILE A N 1
ATOM 2799 C CA . ILE A 1 360 ? 15.066 -19.104 -12.732 1.00 60.75 360 ILE A CA 1
ATOM 2800 C C . ILE A 1 360 ? 16.551 -18.780 -12.575 1.00 60.75 360 ILE A C 1
ATOM 2802 O O . ILE A 1 360 ? 17.276 -18.542 -13.548 1.00 60.75 360 ILE A O 1
ATOM 2806 N N . ARG A 1 361 ? 17.030 -18.748 -11.332 1.00 54.34 361 ARG A N 1
ATOM 2807 C CA . ARG A 1 361 ? 18.439 -18.509 -11.032 1.00 54.34 361 ARG A CA 1
ATOM 2808 C C . ARG A 1 361 ? 19.224 -19.799 -11.296 1.00 54.34 361 ARG A C 1
ATOM 2810 O O . ARG A 1 361 ? 19.612 -20.498 -10.374 1.00 54.34 361 ARG A O 1
ATOM 2817 N N . THR A 1 362 ? 19.497 -20.102 -12.564 1.00 45.00 362 THR A N 1
ATOM 2818 C CA . THR A 1 362 ? 20.420 -21.188 -12.945 1.00 45.00 362 THR A CA 1
ATOM 2819 C C . THR A 1 362 ? 21.748 -21.013 -12.216 1.00 45.00 362 THR A C 1
ATOM 2821 O O . THR A 1 362 ? 22.303 -19.901 -12.174 1.00 45.00 362 THR A O 1
ATOM 2824 N N . THR A 1 363 ? 22.264 -22.102 -11.657 1.00 45.16 363 THR A N 1
ATOM 2825 C CA . THR A 1 363 ? 23.550 -22.123 -10.963 1.00 45.16 363 THR A CA 1
ATOM 2826 C C . THR A 1 363 ? 24.674 -21.649 -11.890 1.00 45.16 363 THR A C 1
ATOM 2828 O O . THR A 1 363 ? 24.583 -21.688 -13.118 1.00 45.16 363 THR A O 1
ATOM 2831 N N . LYS A 1 364 ? 25.796 -21.199 -11.316 1.00 42.31 364 LYS A N 1
ATOM 2832 C CA . LYS A 1 364 ? 26.983 -20.775 -12.088 1.00 42.31 364 LYS A CA 1
ATOM 2833 C C . LYS A 1 364 ? 27.506 -21.892 -13.017 1.00 42.31 364 LYS A C 1
ATOM 2835 O O . LYS A 1 364 ? 28.160 -21.592 -14.013 1.00 42.31 364 LYS A O 1
ATOM 2840 N N . ALA A 1 365 ? 27.218 -23.154 -12.682 1.00 42.25 365 ALA A N 1
ATOM 2841 C CA . ALA A 1 365 ? 27.538 -24.342 -13.468 1.00 42.25 365 ALA A CA 1
ATOM 2842 C C . ALA A 1 365 ? 26.560 -24.547 -14.638 1.00 42.25 365 ALA A C 1
ATOM 2844 O O . ALA A 1 365 ? 27.013 -24.714 -15.765 1.00 42.25 365 ALA A O 1
ATOM 2845 N N . GLU A 1 366 ? 25.251 -24.427 -14.412 1.00 48.03 366 GLU A N 1
ATOM 2846 C CA . GLU A 1 366 ? 24.234 -24.523 -15.473 1.00 48.03 366 GLU A CA 1
ATOM 2847 C C . GLU A 1 366 ? 24.315 -23.354 -16.453 1.00 48.03 366 GLU A C 1
ATOM 2849 O O . GLU A 1 366 ? 24.274 -23.570 -17.657 1.00 48.03 366 GLU A O 1
ATOM 2854 N N . LYS A 1 367 ? 24.570 -22.123 -15.979 1.00 47.56 367 LYS A N 1
ATOM 2855 C CA . LYS A 1 367 ? 24.884 -20.989 -16.868 1.00 47.56 367 LYS A CA 1
ATOM 2856 C C . LYS A 1 367 ? 26.116 -21.253 -17.729 1.00 47.56 367 LYS A C 1
ATOM 2858 O O . LYS A 1 367 ? 26.171 -20.780 -18.854 1.00 47.56 367 LYS A O 1
ATOM 2863 N N . ARG A 1 368 ? 27.112 -21.982 -17.212 1.00 54.00 368 ARG A N 1
ATOM 2864 C CA . ARG A 1 368 ? 28.307 -22.388 -17.973 1.00 54.00 368 ARG A CA 1
ATOM 2865 C C . ARG A 1 368 ? 28.021 -23.524 -18.955 1.00 54.00 368 ARG A C 1
ATOM 2867 O O . ARG A 1 368 ? 28.686 -23.564 -19.983 1.00 54.00 368 ARG A O 1
ATOM 2874 N N . ALA A 1 369 ? 27.089 -24.421 -18.641 1.00 51.75 369 ALA A N 1
ATOM 2875 C CA . ALA A 1 369 ? 26.653 -25.504 -19.520 1.00 51.75 369 ALA A CA 1
ATOM 2876 C C . ALA A 1 369 ? 25.797 -24.962 -20.675 1.00 51.75 369 ALA A C 1
ATOM 2878 O O . ALA A 1 369 ? 26.168 -25.141 -21.828 1.00 51.75 369 ALA A O 1
ATOM 2879 N N . LEU A 1 370 ? 24.780 -24.152 -20.367 1.00 54.56 370 LEU A N 1
ATOM 2880 C CA . LEU A 1 370 ? 23.953 -23.449 -21.352 1.00 54.56 370 LEU A CA 1
ATOM 2881 C C . LEU A 1 370 ? 24.781 -22.481 -22.208 1.00 54.56 370 LEU A C 1
ATOM 2883 O O . LEU A 1 370 ? 24.591 -22.409 -23.412 1.00 54.56 370 LEU A O 1
ATOM 2887 N N . ALA A 1 371 ? 25.765 -21.781 -21.628 1.00 55.50 371 ALA A N 1
ATOM 2888 C CA . ALA A 1 371 ? 26.696 -20.952 -22.402 1.00 55.50 371 ALA A CA 1
ATOM 2889 C C . ALA A 1 371 ? 27.728 -21.764 -23.205 1.00 55.50 371 ALA A C 1
ATOM 2891 O O . ALA A 1 371 ? 28.378 -21.197 -24.079 1.00 55.50 371 ALA A O 1
ATOM 2892 N N . ARG A 1 372 ? 27.932 -23.055 -22.904 1.00 60.53 372 ARG A N 1
ATOM 2893 C CA . ARG A 1 372 ? 28.752 -23.973 -23.713 1.00 60.53 372 ARG A CA 1
ATOM 2894 C C . ARG A 1 372 ? 27.948 -24.545 -24.877 1.00 60.53 372 ARG A C 1
ATOM 2896 O O . ARG A 1 372 ? 28.498 -24.609 -25.966 1.00 60.53 372 ARG A O 1
ATOM 2903 N N . GLU A 1 373 ? 26.682 -24.888 -24.657 1.00 50.28 373 GLU A N 1
ATOM 2904 C CA . GLU A 1 373 ? 25.743 -25.318 -25.703 1.00 50.28 373 GLU A CA 1
ATOM 2905 C C . GLU A 1 373 ? 25.418 -24.168 -26.661 1.00 50.28 373 GLU A C 1
ATOM 2907 O O . GLU A 1 373 ? 25.630 -24.301 -27.861 1.00 50.28 373 GLU A O 1
ATOM 2912 N N . ALA A 1 374 ? 25.083 -22.983 -26.139 1.00 51.97 374 ALA A N 1
ATOM 2913 C CA . ALA A 1 374 ? 24.876 -21.787 -26.956 1.00 51.97 374 ALA A CA 1
ATOM 2914 C C . ALA A 1 374 ? 26.149 -21.372 -27.715 1.00 51.97 374 ALA A C 1
ATOM 2916 O O . ALA A 1 374 ? 26.065 -20.936 -28.853 1.00 51.97 374 ALA A O 1
ATOM 2917 N N . LYS A 1 375 ? 27.350 -21.562 -27.139 1.00 50.84 375 LYS A N 1
ATOM 2918 C CA . LYS A 1 375 ? 28.621 -21.349 -27.861 1.00 50.84 375 LYS A CA 1
ATOM 2919 C C . LYS A 1 375 ? 28.913 -22.406 -28.921 1.00 50.84 375 LYS A C 1
ATOM 2921 O O . LYS A 1 375 ? 29.689 -22.111 -29.826 1.00 50.84 375 LYS A O 1
ATOM 2926 N N . ALA A 1 376 ? 28.381 -23.618 -28.784 1.00 44.44 376 ALA A N 1
ATOM 2927 C CA . ALA A 1 376 ? 28.529 -24.663 -29.788 1.00 44.44 376 ALA A CA 1
ATOM 2928 C C . ALA A 1 376 ? 27.635 -24.373 -31.003 1.00 44.44 376 ALA A C 1
ATOM 2930 O O . ALA A 1 376 ? 28.088 -24.558 -32.127 1.00 44.44 376 ALA A O 1
ATOM 2931 N N . GLU A 1 377 ? 26.437 -23.821 -30.785 1.00 38.56 377 GLU A N 1
ATOM 2932 C CA . GLU A 1 377 ? 25.545 -23.349 -31.856 1.00 38.56 377 GLU A CA 1
ATOM 2933 C C . GLU A 1 377 ? 26.011 -22.017 -32.477 1.00 38.56 377 GLU A C 1
ATOM 2935 O O . GLU A 1 377 ? 25.962 -21.840 -33.689 1.00 38.56 377 GLU A O 1
ATOM 2940 N N . GLU A 1 378 ? 26.557 -21.091 -31.683 1.00 39.19 378 GLU A N 1
ATOM 2941 C CA . GLU A 1 378 ? 27.031 -19.776 -32.154 1.00 39.19 378 GLU A CA 1
ATOM 2942 C C . GLU A 1 378 ? 28.409 -19.838 -32.856 1.00 39.19 378 GLU A C 1
ATOM 2944 O O . GLU A 1 378 ? 28.860 -18.860 -33.461 1.00 39.19 378 GLU A O 1
ATOM 2949 N N . CYS A 1 379 ? 29.095 -20.990 -32.806 1.00 33.16 379 CYS A N 1
ATOM 2950 C CA . CYS A 1 379 ? 30.361 -21.210 -33.513 1.00 33.16 379 CYS A CA 1
ATOM 2951 C C . CYS A 1 379 ? 30.181 -21.296 -35.040 1.00 33.16 379 CYS A C 1
ATOM 2953 O O . CYS A 1 379 ? 31.146 -21.066 -35.767 1.00 33.16 379 CYS A O 1
ATOM 2955 N N . ASP A 1 380 ? 28.961 -21.547 -35.531 1.00 35.38 380 ASP A N 1
ATOM 2956 C CA . ASP A 1 380 ? 28.688 -21.690 -36.969 1.00 35.38 380 ASP A CA 1
ATOM 2957 C C . ASP A 1 380 ? 28.221 -20.385 -37.647 1.00 35.38 380 ASP A C 1
ATOM 2959 O O . ASP A 1 380 ? 28.124 -20.286 -38.868 1.00 35.38 380 ASP A O 1
ATOM 2963 N N . THR A 1 381 ? 28.003 -19.313 -36.879 1.00 33.62 381 THR A N 1
ATOM 2964 C CA . THR A 1 381 ? 27.558 -18.020 -37.424 1.00 33.62 381 THR A CA 1
ATOM 2965 C C . THR A 1 381 ? 28.301 -16.847 -36.798 1.00 33.62 381 THR A C 1
ATOM 2967 O O . THR A 1 381 ? 27.743 -16.039 -36.059 1.00 33.62 381 THR A O 1
ATOM 2970 N N . LYS A 1 382 ? 29.584 -16.688 -37.145 1.00 32.38 382 LYS A N 1
ATOM 2971 C CA . LYS A 1 382 ? 30.310 -15.422 -36.949 1.00 32.38 382 LYS A CA 1
ATOM 2972 C C . LYS A 1 382 ? 30.847 -14.858 -38.254 1.00 32.38 382 LYS A C 1
ATOM 2974 O O . LYS A 1 382 ? 32.004 -15.091 -38.583 1.00 32.38 382 LYS A O 1
ATOM 2979 N N . LYS A 1 383 ? 30.067 -13.990 -38.905 1.00 29.14 383 LYS A N 1
ATOM 2980 C CA . LYS A 1 383 ? 30.585 -12.834 -39.662 1.00 29.14 383 LYS A CA 1
ATOM 2981 C C . LYS A 1 383 ? 29.559 -11.697 -39.698 1.00 29.14 383 LYS A C 1
ATOM 2983 O O . LYS A 1 383 ? 28.746 -11.638 -40.605 1.00 29.14 383 LYS A O 1
ATOM 2988 N N . ALA A 1 384 ? 29.661 -10.769 -38.749 1.00 28.72 384 ALA A N 1
ATOM 2989 C CA . ALA A 1 384 ? 29.430 -9.339 -38.977 1.00 28.72 384 ALA A CA 1
ATOM 2990 C C . ALA A 1 384 ? 29.897 -8.559 -37.739 1.00 28.72 384 ALA A C 1
ATOM 2992 O O . ALA A 1 384 ? 29.277 -8.609 -36.680 1.00 28.72 384 ALA A O 1
ATOM 2993 N N . LYS A 1 385 ? 31.033 -7.864 -37.857 1.00 26.72 385 LYS A N 1
ATOM 2994 C CA . LYS A 1 385 ? 31.457 -6.852 -36.885 1.00 26.72 385 LYS A CA 1
ATOM 2995 C C . LYS A 1 385 ? 30.582 -5.617 -37.097 1.00 26.72 385 LYS A C 1
ATOM 2997 O O . LYS A 1 385 ? 30.665 -5.011 -38.159 1.00 26.72 385 LYS A O 1
ATOM 3002 N N . VAL A 1 386 ? 29.815 -5.226 -36.084 1.00 24.77 386 VAL A N 1
ATOM 3003 C CA . VAL A 1 386 ? 29.311 -3.854 -35.962 1.00 24.77 386 VAL A CA 1
ATOM 3004 C C . VAL A 1 386 ? 30.210 -3.141 -34.961 1.00 24.77 386 VAL A C 1
ATOM 3006 O O . VAL A 1 386 ? 30.305 -3.524 -33.796 1.00 24.77 386 VAL A O 1
ATOM 3009 N N . SER A 1 387 ? 30.941 -2.150 -35.455 1.00 23.02 387 SER A N 1
ATOM 3010 C CA . SER A 1 387 ? 31.714 -1.196 -34.669 1.00 23.02 387 SER A CA 1
ATOM 3011 C C . SER A 1 387 ? 30.769 -0.281 -33.891 1.00 23.02 387 SER A C 1
ATOM 3013 O O . SER A 1 387 ? 29.919 0.374 -34.490 1.00 23.02 387 SER A O 1
ATOM 3015 N N . VAL A 1 388 ? 30.939 -0.214 -32.571 1.00 26.05 388 VAL A N 1
ATOM 3016 C CA . VAL A 1 388 ? 30.302 0.802 -31.724 1.00 26.05 388 VAL A CA 1
ATOM 3017 C C . VAL A 1 388 ? 31.014 2.139 -31.978 1.00 26.05 388 VAL A C 1
ATOM 3019 O O . VAL A 1 388 ? 32.247 2.160 -31.913 1.00 26.05 388 VAL A O 1
ATOM 3022 N N . PRO A 1 389 ? 30.307 3.243 -32.278 1.00 27.12 389 PRO A N 1
ATOM 3023 C CA . PRO A 1 389 ? 30.945 4.543 -32.403 1.00 27.12 389 PRO A CA 1
ATOM 3024 C C . PRO A 1 389 ? 31.390 5.021 -31.020 1.00 27.12 389 PRO A C 1
ATOM 3026 O O . PRO A 1 389 ? 30.632 4.964 -30.052 1.00 27.12 389 PRO A O 1
ATOM 3029 N N . VAL A 1 390 ? 32.621 5.516 -30.937 1.00 30.72 390 VAL A N 1
ATOM 3030 C CA . VAL A 1 390 ? 33.099 6.314 -29.806 1.00 30.72 390 VAL A CA 1
ATOM 3031 C C . VAL A 1 390 ? 32.285 7.613 -29.807 1.00 30.72 390 VAL A C 1
ATOM 3033 O O . VAL A 1 390 ? 32.459 8.440 -30.699 1.00 30.72 390 VAL A O 1
ATOM 3036 N N . LEU A 1 391 ? 31.352 7.771 -28.862 1.00 37.12 391 LEU A N 1
ATOM 3037 C CA . LEU A 1 391 ? 30.659 9.043 -28.645 1.00 37.12 391 LEU A CA 1
ATOM 3038 C C . LEU A 1 391 ? 31.678 10.098 -28.182 1.00 37.12 391 LEU A C 1
ATOM 3040 O O . LEU A 1 391 ? 32.482 9.844 -27.287 1.00 37.12 391 LEU A O 1
ATOM 3044 N N . ALA A 1 392 ? 31.647 11.276 -28.804 1.00 39.38 392 ALA A N 1
ATOM 3045 C CA . ALA A 1 392 ? 32.397 12.450 -28.366 1.00 39.38 392 ALA A CA 1
ATOM 3046 C C . ALA A 1 392 ? 31.982 12.868 -26.934 1.00 39.38 392 ALA A C 1
ATOM 3048 O O . ALA A 1 392 ? 30.826 12.690 -26.557 1.00 39.38 392 ALA A O 1
ATOM 3049 N N . GLN A 1 393 ? 32.913 13.431 -26.150 1.00 58.41 393 GLN A N 1
ATOM 3050 C CA . GLN A 1 393 ? 32.831 13.739 -24.700 1.00 58.41 393 GLN A CA 1
ATOM 3051 C C . GLN A 1 393 ? 31.828 14.857 -24.296 1.00 58.41 393 GLN A C 1
ATOM 3053 O O . GLN A 1 393 ? 32.066 15.603 -23.346 1.00 58.41 393 GLN A O 1
ATOM 3058 N N . ARG A 1 394 ? 30.713 15.020 -25.013 1.00 71.50 394 ARG A N 1
ATOM 3059 C CA . ARG A 1 394 ? 29.766 16.130 -24.833 1.00 71.50 394 ARG A CA 1
ATOM 3060 C C . ARG A 1 394 ? 28.965 15.983 -23.535 1.00 71.50 394 ARG A C 1
ATOM 3062 O O . ARG A 1 394 ? 28.329 14.957 -23.312 1.00 71.50 394 ARG A O 1
ATOM 3069 N N . GLY A 1 395 ? 28.947 17.028 -22.707 1.00 73.56 395 GLY A N 1
ATOM 3070 C CA . GLY A 1 395 ? 28.186 17.052 -21.450 1.00 73.56 395 GLY A CA 1
ATOM 3071 C C . GLY A 1 395 ? 28.879 16.398 -20.251 1.00 73.56 395 GLY A C 1
ATOM 3072 O O . GLY A 1 395 ? 28.262 16.279 -19.193 1.00 73.56 395 GLY A O 1
ATOM 3073 N N . ARG A 1 396 ? 30.147 15.992 -20.369 1.00 86.62 396 ARG A N 1
ATOM 3074 C CA . ARG A 1 396 ? 30.923 15.461 -19.241 1.00 86.62 396 ARG A CA 1
ATOM 3075 C C . ARG A 1 396 ? 31.163 16.555 -18.192 1.00 86.62 396 ARG A C 1
ATOM 3077 O O . ARG A 1 396 ? 31.704 17.611 -18.508 1.00 86.62 396 ARG A O 1
ATOM 3084 N N . ILE A 1 397 ? 30.789 16.295 -16.942 1.00 86.06 397 ILE A N 1
ATOM 3085 C CA . ILE A 1 397 ? 31.053 17.178 -15.800 1.00 86.06 397 ILE A CA 1
ATOM 3086 C C . ILE A 1 397 ? 32.538 17.027 -15.411 1.00 86.06 397 ILE A C 1
ATOM 3088 O O . ILE A 1 397 ? 32.989 15.900 -15.158 1.00 86.06 397 ILE A O 1
ATOM 3092 N N . PRO A 1 398 ? 33.307 18.131 -15.354 1.00 79.19 398 PRO A N 1
ATOM 3093 C CA . PRO A 1 398 ? 34.728 18.093 -15.020 1.00 79.19 398 PRO A CA 1
ATOM 3094 C C . PRO A 1 398 ? 35.000 17.532 -13.619 1.00 79.19 398 PRO A C 1
ATOM 3096 O O . PRO A 1 398 ? 34.232 17.752 -12.675 1.00 79.19 398 PRO A O 1
ATOM 3099 N N . ARG A 1 399 ? 36.133 16.841 -13.471 1.00 77.62 399 ARG A N 1
ATOM 3100 C CA . ARG A 1 399 ? 36.734 16.536 -12.166 1.00 77.62 399 ARG A CA 1
ATOM 3101 C C . ARG A 1 399 ? 37.478 17.760 -11.643 1.00 77.62 399 ARG A C 1
ATOM 3103 O O . ARG A 1 399 ? 37.970 18.575 -12.417 1.00 77.62 399 ARG A O 1
ATOM 3110 N N . GLY A 1 400 ? 37.627 17.871 -10.325 1.00 61.47 400 GLY A N 1
ATOM 3111 C CA . GLY A 1 400 ? 38.378 18.966 -9.696 1.00 61.47 400 GLY A CA 1
ATOM 3112 C C . GLY A 1 400 ? 39.853 19.029 -10.124 1.00 61.47 400 GLY A C 1
ATOM 3113 O O . GLY A 1 400 ? 40.503 20.054 -9.954 1.00 61.47 400 GLY A O 1
ATOM 3114 N N . THR A 1 401 ? 40.378 17.945 -10.701 1.00 57.25 401 THR A N 1
ATOM 3115 C CA . THR A 1 401 ? 41.738 17.836 -11.247 1.00 57.25 401 THR A CA 1
ATOM 3116 C C . THR A 1 401 ? 41.879 18.311 -12.695 1.00 57.25 401 THR A C 1
ATOM 3118 O O . THR A 1 401 ? 43.005 18.386 -13.181 1.00 57.25 401 THR A O 1
ATOM 3121 N N . ASP A 1 402 ? 40.783 18.621 -13.394 1.00 58.97 402 ASP A N 1
ATOM 3122 C CA . ASP A 1 402 ? 40.770 18.859 -14.848 1.00 58.97 402 ASP A CA 1
ATOM 3123 C C . ASP A 1 402 ? 41.229 20.284 -15.262 1.00 58.97 402 ASP A C 1
ATOM 3125 O O . ASP A 1 402 ? 40.986 20.716 -16.383 1.00 58.97 402 ASP A O 1
ATOM 3129 N N . GLY A 1 403 ? 41.960 21.007 -14.401 1.00 52.50 403 GLY A N 1
ATOM 3130 C CA . GLY A 1 403 ? 42.547 22.321 -14.714 1.00 52.50 403 GLY A CA 1
ATOM 3131 C C . GLY A 1 403 ? 41.573 23.511 -14.632 1.00 52.50 403 GLY A C 1
ATOM 3132 O O . GLY A 1 403 ? 40.368 23.357 -14.460 1.00 52.50 403 GLY A O 1
ATOM 3133 N N . ALA A 1 404 ? 42.114 24.734 -14.713 1.00 52.97 404 ALA A N 1
ATOM 3134 C CA . ALA A 1 404 ? 41.433 26.005 -14.413 1.00 52.97 404 ALA A CA 1
ATOM 3135 C C . ALA A 1 404 ? 40.445 26.519 -15.491 1.00 52.97 404 ALA A C 1
ATOM 3137 O O . ALA A 1 404 ? 40.141 27.710 -15.522 1.00 52.97 404 ALA A O 1
ATOM 3138 N N . GLU A 1 405 ? 39.953 25.658 -16.385 1.00 62.81 405 GLU A N 1
ATOM 3139 C CA . GLU A 1 405 ? 39.130 26.066 -17.538 1.00 62.81 405 GLU A CA 1
ATOM 3140 C C . GLU A 1 405 ? 37.620 26.163 -17.237 1.00 62.81 405 GLU A C 1
ATOM 3142 O O . GLU A 1 405 ? 36.879 26.743 -18.028 1.00 62.81 405 GLU A O 1
ATOM 3147 N N . PHE A 1 406 ? 37.151 25.671 -16.081 1.00 75.56 406 PHE A N 1
ATOM 3148 C CA . PHE A 1 406 ? 35.721 25.604 -15.739 1.00 75.56 406 PHE A CA 1
ATOM 3149 C C . PHE A 1 406 ? 35.384 26.367 -14.455 1.00 75.56 406 PHE A C 1
ATOM 3151 O O . PHE A 1 406 ? 36.066 26.243 -13.435 1.00 75.56 406 PHE A O 1
ATOM 3158 N N . ALA A 1 407 ? 34.284 27.122 -14.465 1.00 83.44 407 ALA A N 1
ATOM 3159 C CA . ALA A 1 407 ? 33.854 27.875 -13.293 1.00 83.44 407 ALA A CA 1
ATOM 3160 C C . ALA A 1 407 ? 33.098 26.981 -12.292 1.00 83.44 407 ALA A C 1
ATOM 3162 O O . ALA A 1 407 ? 31.985 26.527 -12.561 1.00 83.44 407 ALA A O 1
ATOM 3163 N N . GLN A 1 408 ? 33.681 26.761 -11.109 1.00 88.56 408 GLN A N 1
ATOM 3164 C CA . GLN A 1 408 ? 33.006 26.075 -10.007 1.00 88.56 408 GLN A CA 1
ATOM 3165 C C . GLN A 1 408 ? 32.324 27.080 -9.069 1.00 88.56 408 GLN A C 1
ATOM 3167 O O . GLN A 1 408 ? 32.981 27.869 -8.380 1.00 88.56 408 GLN A O 1
ATOM 3172 N N . TYR A 1 409 ? 31.000 27.010 -8.993 1.00 91.00 409 TYR A N 1
ATOM 3173 C CA . TYR A 1 409 ? 30.161 27.896 -8.188 1.00 91.00 409 TYR A CA 1
ATOM 3174 C C . TYR A 1 409 ? 29.771 27.254 -6.860 1.00 91.00 409 TYR A C 1
ATOM 3176 O O . TYR A 1 409 ? 29.722 26.030 -6.732 1.00 91.00 409 TYR A O 1
ATOM 3184 N N . TYR A 1 410 ? 29.473 28.089 -5.871 1.00 91.00 410 TYR A N 1
ATOM 3185 C CA . TYR A 1 410 ? 28.684 27.661 -4.720 1.00 91.00 410 TYR A CA 1
ATOM 3186 C C . TYR A 1 410 ? 27.213 27.466 -5.137 1.00 91.00 410 TYR A C 1
ATOM 3188 O O . TYR A 1 410 ? 26.730 28.089 -6.081 1.00 91.00 410 TYR A O 1
ATOM 3196 N N . ALA A 1 411 ? 26.455 26.640 -4.426 1.00 88.12 411 ALA A N 1
ATOM 3197 C CA . ALA A 1 411 ? 25.051 26.347 -4.704 1.00 88.12 411 ALA A CA 1
ATOM 3198 C C . ALA A 1 411 ? 24.180 27.615 -4.775 1.00 88.12 411 ALA A C 1
ATOM 3200 O O . ALA A 1 411 ? 23.327 27.728 -5.652 1.00 88.12 411 ALA A O 1
ATOM 3201 N N . HIS A 1 412 ? 24.420 28.602 -3.905 1.00 87.38 412 HIS A N 1
ATOM 3202 C CA . HIS A 1 412 ? 23.693 29.877 -3.936 1.00 87.38 412 HIS A CA 1
ATOM 3203 C C . HIS A 1 412 ? 24.059 30.739 -5.160 1.00 87.38 412 HIS A C 1
ATOM 3205 O O . HIS A 1 412 ? 23.193 31.382 -5.744 1.00 87.38 412 HIS A O 1
ATOM 3211 N N . GLU A 1 413 ? 25.322 30.711 -5.591 1.00 91.44 413 GLU A N 1
ATOM 3212 C CA . GLU A 1 413 ? 25.799 31.377 -6.809 1.00 91.44 413 GLU A CA 1
ATOM 3213 C C . GLU A 1 413 ? 25.259 30.713 -8.079 1.00 91.44 413 GLU A C 1
ATOM 3215 O O . GLU A 1 413 ? 24.996 31.388 -9.074 1.00 91.44 413 GLU A O 1
ATOM 3220 N N . ALA A 1 414 ? 25.111 29.389 -8.067 1.00 91.31 414 ALA A N 1
ATOM 3221 C CA . ALA A 1 414 ? 24.473 28.655 -9.149 1.00 91.31 414 ALA A CA 1
ATOM 3222 C C . ALA A 1 414 ? 22.961 28.904 -9.174 1.00 91.31 414 ALA A C 1
ATOM 3224 O O . ALA A 1 414 ? 22.389 29.036 -10.251 1.00 91.31 414 ALA A O 1
ATOM 3225 N N . ALA A 1 415 ? 22.312 29.037 -8.014 1.00 88.50 415 ALA A N 1
ATOM 3226 C CA . ALA A 1 415 ? 20.892 29.368 -7.931 1.00 88.50 415 ALA A CA 1
ATOM 3227 C C . ALA A 1 415 ? 20.578 30.750 -8.526 1.00 88.50 415 ALA A C 1
ATOM 3229 O O . ALA A 1 415 ? 19.573 30.888 -9.212 1.00 88.50 415 ALA A O 1
ATOM 3230 N N . THR A 1 416 ? 21.443 31.752 -8.328 1.00 88.94 416 THR A N 1
ATOM 3231 C CA . THR A 1 416 ? 21.271 33.081 -8.949 1.00 88.94 416 THR A CA 1
ATOM 3232 C C . THR A 1 416 ? 21.575 33.095 -10.445 1.00 88.94 416 THR A C 1
ATOM 3234 O O . THR A 1 416 ? 21.059 33.948 -11.160 1.00 88.94 416 THR A O 1
ATOM 3237 N N . ARG A 1 417 ? 22.396 32.154 -10.923 1.00 91.94 417 ARG A N 1
ATOM 3238 C CA . ARG A 1 417 ? 22.692 31.946 -12.351 1.00 91.94 417 ARG A CA 1
ATOM 3239 C C . ARG A 1 417 ? 21.682 31.050 -13.055 1.00 91.94 417 ARG A C 1
ATOM 3241 O O . ARG A 1 417 ? 21.731 30.946 -14.276 1.00 91.94 417 ARG A O 1
ATOM 3248 N N . TRP A 1 418 ? 20.811 30.373 -12.309 1.00 91.38 418 TRP A N 1
ATOM 3249 C CA . TRP A 1 418 ? 19.775 29.546 -12.904 1.00 91.38 418 TRP A CA 1
ATOM 3250 C C . TRP A 1 418 ? 18.888 30.423 -13.798 1.00 91.38 418 TRP A C 1
ATOM 3252 O O . TRP A 1 418 ? 18.453 31.485 -13.348 1.00 91.38 418 TRP A O 1
ATOM 3262 N N . PRO A 1 419 ? 18.603 30.015 -15.044 1.00 87.50 419 PRO A N 1
ATOM 3263 C CA . PRO A 1 419 ? 17.827 30.841 -15.958 1.00 87.50 419 PRO A CA 1
ATOM 3264 C C . PRO A 1 419 ? 16.368 30.929 -15.485 1.00 87.50 419 PRO A C 1
ATOM 3266 O O . PRO A 1 419 ? 15.558 30.032 -15.702 1.00 87.50 419 PRO A O 1
ATOM 3269 N N . CYS A 1 420 ? 16.025 32.021 -14.797 1.00 74.81 420 CYS A N 1
ATOM 3270 C CA . CYS A 1 420 ? 14.712 32.223 -14.170 1.00 74.81 420 CYS A CA 1
ATOM 3271 C C . CYS A 1 420 ? 13.551 32.361 -15.168 1.00 74.81 420 CYS A C 1
ATOM 3273 O O . CYS A 1 420 ? 12.396 32.233 -14.772 1.00 74.81 420 CYS A O 1
ATOM 3275 N N . THR A 1 421 ? 13.847 32.651 -16.434 1.00 74.31 421 THR A N 1
ATOM 3276 C CA . THR A 1 421 ? 12.864 32.800 -17.519 1.00 74.31 421 THR A CA 1
ATOM 3277 C C . THR A 1 421 ? 12.859 31.616 -18.481 1.00 74.31 421 THR A C 1
ATOM 3279 O O . THR A 1 421 ? 12.136 31.656 -19.472 1.00 74.31 421 THR A O 1
ATOM 3282 N N . ALA A 1 422 ? 13.685 30.596 -18.233 1.00 80.81 422 ALA A N 1
ATOM 3283 C CA . ALA A 1 422 ? 13.711 29.397 -19.053 1.00 80.81 422 ALA A CA 1
ATOM 3284 C C . ALA A 1 422 ? 12.535 28.485 -18.712 1.00 80.81 422 ALA A C 1
ATOM 3286 O O . ALA A 1 422 ? 12.243 28.225 -17.539 1.00 80.81 422 ALA A O 1
ATOM 3287 N N . ASP A 1 423 ? 11.925 27.927 -19.751 1.00 88.50 423 ASP A N 1
ATOM 3288 C CA . ASP A 1 423 ? 11.032 26.794 -19.588 1.00 88.50 423 ASP A CA 1
ATOM 3289 C C . ASP A 1 423 ? 11.842 25.562 -19.160 1.00 88.50 423 ASP A C 1
ATOM 3291 O O . ASP A 1 423 ? 12.992 25.372 -19.569 1.00 88.50 423 ASP A O 1
ATOM 3295 N N . ALA A 1 424 ? 11.256 24.717 -18.310 1.00 89.75 424 ALA A N 1
ATOM 3296 C CA . ALA A 1 424 ? 11.967 23.590 -17.722 1.00 89.75 424 ALA A CA 1
ATOM 3297 C C . ALA A 1 424 ? 11.235 22.260 -17.901 1.00 89.75 424 ALA A C 1
ATOM 3299 O O . ALA A 1 424 ? 10.019 22.157 -17.737 1.00 89.75 424 ALA A O 1
ATOM 3300 N N . VAL A 1 425 ? 12.014 21.213 -18.161 1.00 89.31 425 VAL A N 1
ATOM 3301 C CA . VAL A 1 425 ? 11.565 19.821 -18.203 1.00 89.31 425 VAL A CA 1
ATOM 3302 C C . VAL A 1 425 ? 12.149 19.091 -17.002 1.00 89.31 425 VAL A C 1
ATOM 3304 O O . VAL A 1 425 ? 13.365 19.077 -16.821 1.00 89.31 425 VAL A O 1
ATOM 3307 N N . SER A 1 426 ? 11.309 18.463 -16.178 1.00 91.12 426 SER A N 1
ATOM 3308 C CA . SER A 1 426 ? 11.765 17.751 -14.981 1.00 91.12 426 SER A CA 1
ATOM 3309 C C . SER A 1 426 ? 11.351 16.278 -14.951 1.00 91.12 426 SER A C 1
ATOM 3311 O O . SER A 1 426 ? 10.248 15.886 -15.328 1.00 91.12 426 SER A O 1
ATOM 3313 N N . LEU A 1 427 ? 12.276 15.448 -14.477 1.00 90.69 427 LEU A N 1
ATOM 3314 C CA . LEU A 1 427 ? 12.107 14.051 -14.111 1.00 90.69 427 LEU A CA 1
ATOM 3315 C C . LEU A 1 427 ? 12.342 13.947 -12.606 1.00 90.69 427 LEU A C 1
ATOM 3317 O O . LEU A 1 427 ? 13.447 14.194 -12.131 1.00 90.69 427 LEU A O 1
ATOM 3321 N N . SER A 1 428 ? 11.320 13.575 -11.845 1.00 89.62 428 SER A N 1
ATOM 3322 C CA . SER A 1 428 ? 11.439 13.429 -10.393 1.00 89.62 428 SER A CA 1
ATOM 3323 C C . SER A 1 428 ? 11.528 11.959 -10.004 1.00 89.62 428 SER A C 1
ATOM 3325 O O . SER A 1 428 ? 10.641 11.172 -10.329 1.00 89.62 428 SER A O 1
ATOM 3327 N N . SER A 1 429 ? 12.584 11.604 -9.271 1.00 85.38 429 SER A N 1
ATOM 3328 C CA . SER A 1 429 ? 12.753 10.293 -8.636 1.00 85.38 429 SER A CA 1
ATOM 3329 C C . SER A 1 429 ? 12.623 9.108 -9.606 1.00 85.38 429 SER A C 1
ATOM 3331 O O . SER A 1 429 ? 11.787 8.217 -9.448 1.00 85.38 429 SER A O 1
ATOM 3333 N N . LEU A 1 430 ? 13.483 9.067 -10.617 1.00 89.75 430 LEU A N 1
ATOM 3334 C CA . LEU A 1 430 ? 13.710 7.899 -11.456 1.00 89.75 430 LEU A CA 1
ATOM 3335 C C . LEU A 1 430 ? 14.403 6.809 -10.623 1.00 89.75 430 LEU A C 1
ATOM 3337 O O . LEU A 1 430 ? 15.553 6.964 -10.212 1.00 89.75 430 LEU A O 1
ATOM 3341 N N . HIS A 1 431 ? 13.683 5.723 -10.333 1.00 88.94 431 HIS A N 1
ATOM 3342 C CA . HIS A 1 431 ? 14.147 4.672 -9.427 1.00 88.94 431 HIS A CA 1
ATOM 3343 C C . HIS A 1 431 ? 14.813 3.517 -10.178 1.00 88.94 431 HIS A C 1
ATOM 3345 O O . HIS A 1 431 ? 14.215 2.927 -11.079 1.00 88.94 431 HIS A O 1
ATOM 3351 N N . LEU A 1 432 ? 16.014 3.134 -9.748 1.00 90.88 432 LEU A N 1
ATOM 3352 C CA . LEU A 1 432 ? 16.743 1.971 -10.252 1.00 90.88 432 LEU A CA 1
ATOM 3353 C C . LEU A 1 432 ? 17.668 1.385 -9.176 1.00 90.88 432 LEU A C 1
ATOM 3355 O O . LEU A 1 432 ? 17.836 1.955 -8.102 1.00 90.88 432 LEU A O 1
ATOM 3359 N N . VAL A 1 433 ? 18.248 0.218 -9.448 1.00 88.75 433 VAL A N 1
ATOM 3360 C CA . VAL A 1 433 ? 19.259 -0.405 -8.583 1.00 88.75 433 VAL A CA 1
ATOM 3361 C C . VAL A 1 433 ? 20.614 -0.261 -9.260 1.00 88.75 433 VAL A C 1
ATOM 3363 O O . VAL A 1 433 ? 20.778 -0.710 -10.391 1.00 88.75 433 VAL A O 1
ATOM 3366 N N . VAL A 1 434 ? 21.580 0.343 -8.569 1.00 88.00 434 VAL A N 1
ATOM 3367 C CA . VAL A 1 434 ? 22.916 0.641 -9.110 1.00 88.00 434 VAL A CA 1
ATOM 3368 C C . VAL A 1 434 ? 24.020 0.131 -8.192 1.00 88.00 434 VAL A C 1
ATOM 3370 O O . VAL A 1 434 ? 23.820 -0.053 -6.991 1.00 88.00 434 VAL A O 1
ATOM 3373 N N . ARG A 1 435 ? 25.207 -0.089 -8.762 1.00 90.75 435 ARG A N 1
ATOM 3374 C CA . ARG A 1 435 ? 26.459 -0.340 -8.033 1.00 90.75 435 ARG A CA 1
ATOM 3375 C C . ARG A 1 435 ? 27.228 0.973 -7.921 1.00 90.75 435 ARG A C 1
ATOM 3377 O O . ARG A 1 435 ? 28.193 1.181 -8.651 1.00 90.75 435 ARG A O 1
ATOM 3384 N N . ALA A 1 436 ? 26.712 1.884 -7.103 1.00 91.44 436 ALA A N 1
ATOM 3385 C CA . ALA A 1 436 ? 27.249 3.231 -6.989 1.00 91.44 436 ALA A CA 1
ATOM 3386 C C . ALA A 1 436 ? 27.164 3.778 -5.562 1.00 91.44 436 ALA A C 1
ATOM 3388 O O . ALA A 1 436 ? 26.305 3.340 -4.790 1.00 91.44 436 ALA A O 1
ATOM 3389 N N . GLY A 1 437 ? 28.016 4.756 -5.252 1.00 91.12 437 GLY A N 1
ATOM 3390 C CA . GLY A 1 437 ? 28.044 5.455 -3.965 1.00 91.12 437 GLY A CA 1
ATOM 3391 C C . GLY A 1 437 ? 28.552 4.588 -2.809 1.00 91.12 437 GLY A C 1
ATOM 3392 O O . GLY A 1 437 ? 29.115 3.517 -3.022 1.00 91.12 437 GLY A O 1
ATOM 3393 N N . ARG A 1 438 ? 28.355 5.032 -1.572 1.00 91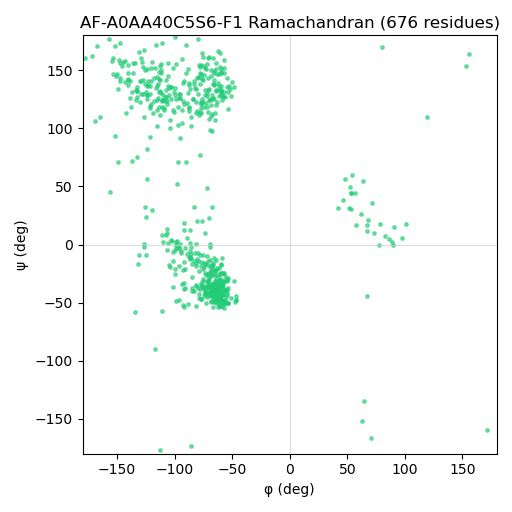.94 438 ARG A N 1
ATOM 3394 C CA . ARG A 1 438 ? 28.562 4.241 -0.354 1.00 91.94 438 ARG A CA 1
ATOM 3395 C C . ARG A 1 438 ? 27.204 3.857 0.220 1.00 91.94 438 ARG A C 1
ATOM 3397 O O . ARG A 1 438 ? 26.234 4.596 0.082 1.00 91.94 438 ARG A O 1
ATOM 3404 N N . ASP A 1 439 ? 27.080 2.675 0.806 1.00 89.00 439 ASP A N 1
ATOM 3405 C CA . ASP A 1 439 ? 25.901 2.399 1.628 1.00 89.00 439 ASP A CA 1
ATOM 3406 C C . ASP A 1 439 ? 26.061 3.026 3.020 1.00 89.00 439 ASP A C 1
ATOM 3408 O O . ASP A 1 439 ? 27.100 3.588 3.354 1.00 89.00 439 ASP A O 1
ATOM 3412 N N . VAL A 1 440 ? 25.033 2.901 3.854 1.00 87.56 440 VAL A N 1
ATOM 3413 C CA . VAL A 1 440 ? 25.029 3.447 5.219 1.00 87.56 440 VAL A CA 1
ATOM 3414 C C . VAL A 1 440 ? 26.151 2.922 6.138 1.00 87.56 440 VAL A C 1
ATOM 3416 O O . VAL A 1 440 ? 26.367 3.449 7.221 1.00 87.56 440 VAL A O 1
ATOM 3419 N N . TRP A 1 441 ? 26.867 1.870 5.734 1.00 87.50 441 TRP A N 1
ATOM 3420 C CA . TRP A 1 441 ? 28.012 1.315 6.462 1.00 87.50 441 TRP A CA 1
ATOM 3421 C C . TRP A 1 441 ? 29.348 1.647 5.783 1.00 87.50 441 TRP A C 1
ATOM 3423 O O . TRP A 1 441 ? 30.352 0.989 6.061 1.00 87.50 441 TRP A O 1
ATOM 3433 N N . GLY A 1 442 ? 29.352 2.588 4.836 1.00 85.12 442 GLY A N 1
ATOM 3434 C CA . GLY A 1 442 ? 30.525 2.976 4.058 1.00 85.12 442 GLY A CA 1
ATOM 3435 C C . GLY A 1 442 ? 30.949 1.950 3.003 1.00 85.12 442 GLY A C 1
ATOM 3436 O O . GLY A 1 442 ? 32.036 2.063 2.434 1.00 85.12 442 GLY A O 1
ATOM 3437 N N . ARG A 1 443 ? 30.140 0.916 2.729 1.00 87.56 443 ARG A N 1
ATOM 3438 C CA . ARG A 1 443 ? 30.534 -0.165 1.812 1.00 87.56 443 ARG A CA 1
ATOM 3439 C C . ARG A 1 443 ? 30.338 0.226 0.354 1.00 87.56 443 ARG A C 1
ATOM 3441 O O . ARG A 1 443 ? 29.331 0.831 -0.009 1.00 87.56 443 ARG A O 1
ATOM 3448 N N . THR A 1 444 ? 31.261 -0.234 -0.485 1.00 87.31 444 THR A N 1
ATOM 3449 C CA . THR A 1 444 ? 31.302 0.011 -1.936 1.00 87.31 444 THR A CA 1
ATOM 3450 C C . THR A 1 444 ? 31.236 -1.287 -2.754 1.00 87.31 444 THR A C 1
ATOM 3452 O O . THR A 1 444 ? 31.801 -1.398 -3.837 1.00 87.31 444 THR A O 1
ATOM 3455 N N . ASP A 1 445 ? 30.576 -2.323 -2.226 1.00 81.94 445 ASP A N 1
ATOM 3456 C CA . ASP A 1 445 ? 30.498 -3.650 -2.854 1.00 81.94 445 ASP A CA 1
ATOM 3457 C C . ASP A 1 445 ? 29.061 -4.180 -3.035 1.00 81.94 445 ASP A C 1
ATOM 3459 O O . ASP A 1 445 ? 28.857 -5.240 -3.636 1.00 81.94 445 ASP A O 1
ATOM 3463 N N . ARG A 1 446 ? 28.039 -3.441 -2.577 1.00 83.69 446 ARG A N 1
ATOM 3464 C CA . ARG A 1 446 ? 26.627 -3.866 -2.591 1.00 83.69 446 ARG A CA 1
ATOM 3465 C C . ARG A 1 446 ? 25.698 -2.940 -3.360 1.00 83.69 446 ARG A C 1
ATOM 3467 O O . ARG A 1 446 ? 25.448 -1.819 -2.942 1.00 83.69 446 ARG A O 1
ATOM 3474 N N . ALA A 1 447 ? 25.084 -3.459 -4.421 1.00 88.44 447 ALA A N 1
ATOM 3475 C CA . ALA A 1 447 ? 24.086 -2.702 -5.169 1.00 88.44 447 ALA A CA 1
ATOM 3476 C C . ALA A 1 447 ? 22.978 -2.146 -4.251 1.00 88.44 447 ALA A C 1
ATOM 3478 O O . ALA A 1 447 ? 22.467 -2.859 -3.381 1.00 88.44 447 ALA A O 1
ATOM 3479 N N . GLN A 1 448 ? 22.599 -0.890 -4.472 1.00 89.12 448 GLN A N 1
ATOM 3480 C CA . GLN A 1 448 ? 21.645 -0.155 -3.647 1.00 89.12 448 GLN A CA 1
ATOM 3481 C C . GLN A 1 448 ? 20.640 0.620 -4.514 1.00 89.12 448 GLN A C 1
ATOM 3483 O O . GLN A 1 448 ? 20.910 0.870 -5.693 1.00 89.12 448 GLN A O 1
ATOM 3488 N N . PRO A 1 449 ? 19.445 0.948 -3.985 1.00 92.56 449 PRO A N 1
ATOM 3489 C CA . PRO A 1 449 ? 18.489 1.765 -4.719 1.00 92.56 449 PRO A CA 1
ATOM 3490 C C . PRO A 1 449 ? 19.032 3.185 -4.918 1.00 92.56 449 PRO A C 1
ATOM 3492 O O . PRO A 1 449 ? 19.561 3.789 -3.989 1.00 92.56 449 PRO A O 1
ATOM 3495 N N . LEU A 1 450 ? 18.833 3.709 -6.121 1.00 94.31 450 LEU A N 1
ATOM 3496 C CA . LEU A 1 450 ? 19.074 5.088 -6.524 1.00 94.31 450 LEU A CA 1
ATOM 3497 C C . LEU A 1 450 ? 17.730 5.712 -6.909 1.00 94.31 450 LEU A C 1
ATOM 3499 O O . LEU A 1 450 ? 16.944 5.094 -7.629 1.00 94.31 450 LEU A O 1
ATOM 3503 N N . ALA A 1 451 ? 17.485 6.929 -6.437 1.00 94.75 451 ALA A N 1
ATOM 3504 C CA . ALA A 1 451 ? 16.411 7.802 -6.882 1.00 94.75 451 ALA A CA 1
ATOM 3505 C C . ALA A 1 451 ? 17.047 9.034 -7.539 1.00 94.75 451 ALA A C 1
ATOM 3507 O O . ALA A 1 451 ? 17.551 9.921 -6.857 1.00 94.75 451 ALA A O 1
ATOM 3508 N N . LEU A 1 452 ? 17.051 9.069 -8.869 1.00 95.81 452 LEU A N 1
ATOM 3509 C CA . LEU A 1 452 ? 17.664 10.140 -9.650 1.00 95.81 452 LEU A CA 1
ATOM 3510 C C . LEU A 1 452 ? 16.607 11.174 -10.048 1.00 95.81 452 LEU A C 1
ATOM 3512 O O . LEU A 1 452 ? 15.601 10.810 -10.653 1.00 95.81 452 LEU A O 1
ATOM 3516 N N . SER A 1 453 ? 16.821 12.453 -9.754 1.00 95.56 453 SER A N 1
ATOM 3517 C CA . SER A 1 453 ? 15.978 13.532 -10.288 1.00 95.56 453 SER A CA 1
ATOM 3518 C C . SER A 1 453 ? 16.789 14.432 -11.211 1.00 95.56 453 SER A C 1
ATOM 3520 O O . SER A 1 453 ? 17.968 14.667 -10.974 1.00 95.56 453 SER A O 1
ATOM 3522 N N . LEU A 1 454 ? 16.169 14.924 -12.276 1.00 95.62 454 LEU A N 1
ATOM 3523 C CA . LEU A 1 454 ? 16.803 15.778 -13.270 1.00 95.62 454 LEU A CA 1
ATOM 3524 C C . LEU A 1 454 ? 15.844 16.897 -13.666 1.00 95.62 454 LEU A C 1
ATOM 3526 O O . LEU A 1 454 ? 14.731 16.614 -14.089 1.00 95.62 454 LEU A O 1
ATOM 3530 N N . THR A 1 455 ? 16.279 18.146 -13.573 1.00 95.88 455 THR A N 1
ATOM 3531 C CA . THR A 1 455 ? 15.560 19.315 -14.097 1.00 95.88 455 THR A CA 1
ATOM 3532 C C . THR A 1 455 ? 16.421 19.971 -15.162 1.00 95.88 455 THR A C 1
ATOM 3534 O O . THR A 1 455 ? 17.555 20.333 -14.879 1.00 95.88 455 THR A O 1
ATOM 3537 N N . VAL A 1 456 ? 15.901 20.129 -16.371 1.00 94.50 456 VAL A N 1
ATOM 3538 C CA . VAL A 1 456 ? 16.593 20.704 -17.530 1.00 94.50 456 VAL A CA 1
ATOM 3539 C C . VAL A 1 456 ? 15.951 22.045 -17.848 1.00 94.50 456 VAL A C 1
ATOM 3541 O O . VAL A 1 456 ? 14.744 22.088 -18.058 1.00 94.50 456 VAL A O 1
ATOM 3544 N N . ALA A 1 457 ? 16.739 23.113 -17.886 1.00 93.19 457 ALA A N 1
ATOM 3545 C CA . ALA A 1 457 ? 16.312 24.416 -18.374 1.00 93.19 457 ALA A CA 1
ATOM 3546 C C . ALA A 1 457 ? 16.637 24.547 -19.866 1.00 93.19 457 ALA A C 1
ATOM 3548 O O . ALA A 1 457 ? 17.798 24.396 -20.273 1.00 93.19 457 ALA A O 1
ATOM 3549 N N . SER A 1 458 ? 15.610 24.820 -20.666 1.00 88.88 458 SER A N 1
ATOM 3550 C CA . SER A 1 458 ? 15.743 25.080 -22.096 1.00 88.88 458 SER A CA 1
ATOM 3551 C C . SER A 1 458 ? 16.247 26.497 -22.353 1.00 88.88 458 SER A C 1
ATOM 3553 O O . SER A 1 458 ? 15.864 27.437 -21.665 1.00 88.88 458 SER A O 1
ATOM 3555 N N . ARG A 1 459 ? 17.070 26.662 -23.390 1.00 86.94 459 ARG A N 1
ATOM 3556 C CA . ARG A 1 459 ? 17.586 27.975 -23.810 1.00 86.94 459 ARG A CA 1
ATOM 3557 C C . ARG A 1 459 ? 16.541 28.820 -24.544 1.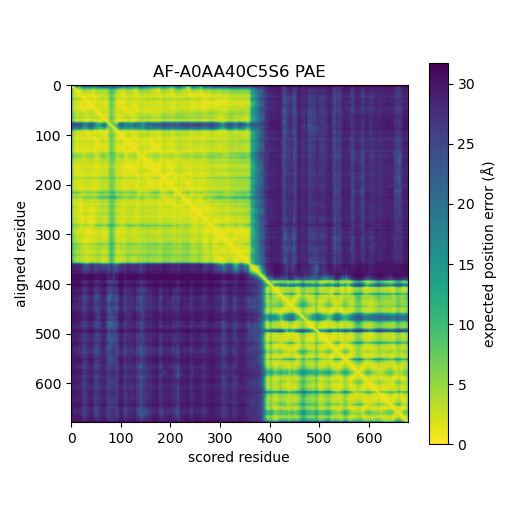00 86.94 459 ARG A C 1
ATOM 3559 O O . ARG A 1 459 ? 16.593 30.045 -24.507 1.00 86.94 459 ARG A O 1
ATOM 3566 N N . ALA A 1 460 ? 15.617 28.162 -25.239 1.00 80.94 460 ALA A N 1
ATOM 3567 C CA . ALA A 1 460 ? 14.480 28.786 -25.901 1.00 80.94 460 ALA A CA 1
ATOM 3568 C C . ALA A 1 460 ? 13.179 28.370 -25.203 1.00 80.94 460 ALA A C 1
ATOM 3570 O O . ALA A 1 460 ? 13.093 27.273 -24.651 1.00 80.94 460 ALA A O 1
ATOM 3571 N N . GLY A 1 461 ? 12.172 29.244 -25.232 1.00 77.50 461 GLY A N 1
ATOM 3572 C CA . GLY A 1 461 ? 10.835 28.900 -24.747 1.00 77.50 461 GLY A CA 1
ATOM 3573 C C . GLY A 1 461 ? 10.121 27.921 -25.683 1.00 77.50 461 GLY A C 1
ATOM 3574 O O . GLY A 1 461 ? 10.447 27.823 -26.865 1.00 77.50 461 GLY A O 1
ATOM 3575 N N . PHE A 1 462 ? 9.093 27.236 -25.187 1.00 77.00 462 PHE A N 1
ATOM 3576 C CA . PHE A 1 462 ? 8.348 26.205 -25.924 1.00 77.00 462 PHE A CA 1
ATOM 3577 C C . PHE A 1 462 ? 7.401 26.748 -27.011 1.00 77.00 462 PHE A C 1
ATOM 3579 O O . PHE A 1 462 ? 6.583 26.000 -27.540 1.00 77.00 462 PHE A O 1
ATOM 3586 N N . ALA A 1 463 ? 7.468 28.041 -27.342 1.00 63.66 463 ALA A N 1
ATOM 3587 C CA . ALA A 1 463 ? 6.510 28.709 -28.224 1.00 63.66 463 ALA A CA 1
ATOM 3588 C C . ALA A 1 463 ? 6.438 28.091 -29.634 1.00 63.66 463 ALA A C 1
ATOM 3590 O O . ALA A 1 463 ? 5.354 28.004 -30.212 1.00 63.66 463 ALA A O 1
ATOM 3591 N N . SER A 1 464 ? 7.565 27.624 -30.173 1.00 58.38 464 SER A N 1
ATOM 3592 C CA . SER A 1 464 ? 7.614 26.939 -31.467 1.00 58.38 464 SER A CA 1
ATOM 3593 C C . SER A 1 464 ? 7.005 25.530 -31.393 1.00 58.38 464 SER A C 1
ATOM 3595 O O . SER A 1 464 ? 6.112 25.228 -32.180 1.00 58.38 464 SER A O 1
ATOM 3597 N N . ALA A 1 465 ? 7.335 24.733 -30.368 1.00 58.66 465 ALA A N 1
ATOM 3598 C CA . ALA A 1 465 ? 6.727 23.416 -30.130 1.00 58.66 465 ALA A CA 1
ATOM 3599 C C . ALA A 1 465 ? 5.206 23.486 -29.877 1.00 58.66 465 ALA A C 1
ATOM 3601 O O . ALA A 1 465 ? 4.451 22.596 -30.267 1.00 58.66 465 ALA A O 1
ATOM 3602 N N . ALA A 1 466 ? 4.743 24.559 -29.229 1.00 60.12 466 ALA A N 1
ATOM 3603 C CA . ALA A 1 466 ? 3.331 24.780 -28.925 1.00 60.12 466 ALA A CA 1
ATOM 3604 C C . ALA A 1 466 ? 2.492 25.158 -30.157 1.00 60.12 466 ALA A C 1
ATOM 3606 O O . ALA A 1 466 ? 1.287 24.915 -30.161 1.00 60.12 466 ALA A O 1
ATOM 3607 N N . THR A 1 467 ? 3.104 25.758 -31.182 1.00 58.91 467 THR A N 1
ATOM 3608 C CA . THR A 1 467 ? 2.390 26.207 -32.391 1.00 58.91 467 THR A CA 1
ATOM 3609 C C . THR A 1 467 ? 2.013 25.029 -33.291 1.00 58.91 467 THR A C 1
ATOM 3611 O O . THR A 1 467 ? 0.921 25.021 -33.856 1.00 58.91 467 THR A O 1
ATOM 3614 N N . ASP A 1 468 ? 2.874 24.011 -33.357 1.00 56.41 468 ASP A N 1
ATOM 3615 C CA . ASP A 1 468 ? 2.712 22.862 -34.254 1.00 56.41 468 ASP A CA 1
ATOM 3616 C C . ASP A 1 468 ? 2.206 21.584 -33.547 1.00 56.41 468 ASP A C 1
ATOM 3618 O O . ASP A 1 468 ? 2.116 20.534 -34.182 1.00 56.41 468 ASP A O 1
ATOM 3622 N N . ASP A 1 469 ? 1.890 21.653 -32.241 1.00 62.38 469 ASP A N 1
ATOM 3623 C CA . ASP A 1 469 ? 1.566 20.495 -31.373 1.00 62.38 469 ASP A CA 1
ATOM 3624 C C . ASP A 1 469 ? 2.564 19.329 -31.554 1.00 62.38 469 ASP A C 1
ATOM 3626 O O . ASP A 1 469 ? 2.214 18.146 -31.595 1.00 62.38 469 ASP A O 1
ATOM 3630 N N . ALA A 1 470 ? 3.843 19.678 -31.718 1.00 59.56 470 ALA A N 1
ATOM 3631 C CA . ALA A 1 470 ? 4.915 18.760 -32.067 1.00 59.56 470 ALA A CA 1
ATOM 3632 C C . ALA A 1 470 ? 6.196 19.096 -31.297 1.00 59.56 470 ALA A C 1
ATOM 3634 O O . ALA A 1 470 ? 6.494 20.249 -30.994 1.00 59.56 470 ALA A O 1
ATOM 3635 N N . LEU A 1 471 ? 6.981 18.066 -30.979 1.00 62.94 471 LEU A N 1
ATOM 3636 C CA . LEU A 1 471 ? 8.295 18.245 -30.366 1.00 62.94 471 LEU A CA 1
ATOM 3637 C C . LEU A 1 471 ? 9.264 18.788 -31.417 1.00 62.94 471 LEU A C 1
ATOM 3639 O O . LEU A 1 471 ? 9.495 18.133 -32.434 1.00 62.94 471 LEU A O 1
ATOM 3643 N N . ASP A 1 472 ? 9.849 19.950 -31.154 1.00 66.56 472 ASP A N 1
ATOM 3644 C CA . ASP A 1 472 ? 10.855 20.571 -32.010 1.00 66.56 472 ASP A CA 1
ATOM 3645 C C . ASP A 1 472 ? 12.241 20.608 -31.339 1.00 66.56 472 ASP A C 1
ATOM 3647 O O . ASP A 1 472 ? 12.447 20.096 -30.235 1.00 66.56 472 ASP A O 1
ATOM 3651 N N . GLY A 1 473 ? 13.218 21.219 -32.014 1.00 63.53 473 GLY A N 1
ATOM 3652 C CA . GLY A 1 473 ? 14.584 21.364 -31.501 1.00 63.53 473 GLY A CA 1
ATOM 3653 C C . GLY A 1 473 ? 14.741 22.326 -30.313 1.00 63.53 473 GLY A C 1
ATOM 3654 O O . GLY A 1 473 ? 15.854 22.472 -29.817 1.00 63.53 473 GLY A O 1
ATOM 3655 N N . GLY A 1 474 ? 13.676 22.992 -29.853 1.00 64.25 474 GLY A N 1
ATOM 3656 C CA . GLY A 1 474 ? 13.701 23.924 -28.719 1.00 64.25 474 GLY A CA 1
ATOM 3657 C C . GLY A 1 474 ? 13.437 23.266 -27.360 1.00 64.25 474 GLY A C 1
ATOM 3658 O O . GLY A 1 474 ? 13.590 23.907 -26.319 1.00 64.25 474 GLY A O 1
ATOM 3659 N N . THR A 1 475 ? 13.056 21.986 -27.337 1.00 73.06 475 THR A N 1
ATOM 3660 C CA . THR A 1 475 ? 12.690 21.267 -26.110 1.00 73.06 475 THR A CA 1
ATOM 3661 C C . THR A 1 475 ? 13.394 19.916 -25.977 1.00 73.06 475 THR A C 1
ATOM 3663 O O . THR A 1 475 ? 13.980 19.385 -26.919 1.00 73.06 475 THR A O 1
ATOM 3666 N N . VAL A 1 476 ? 13.351 19.342 -24.772 1.00 82.00 476 VAL A N 1
ATOM 3667 C CA . VAL A 1 476 ? 13.865 17.999 -24.487 1.00 82.00 476 VAL A CA 1
ATOM 3668 C C . VAL A 1 476 ? 12.700 17.090 -24.133 1.00 82.00 476 VAL A C 1
ATOM 3670 O O . VAL A 1 476 ? 12.019 17.277 -23.126 1.00 82.00 476 VAL A O 1
ATOM 3673 N N . HIS A 1 477 ? 12.484 16.046 -24.931 1.00 83.69 477 HIS A N 1
ATOM 3674 C CA . HIS A 1 477 ? 11.428 15.087 -24.641 1.00 83.69 477 HIS A CA 1
ATOM 3675 C C . HIS A 1 477 ? 11.775 14.245 -23.402 1.00 83.69 477 HIS A C 1
ATOM 3677 O O . HIS A 1 477 ? 12.614 13.340 -23.459 1.00 83.69 477 HIS A O 1
ATOM 3683 N N . TYR A 1 478 ? 11.083 14.489 -22.286 1.00 82.00 478 TYR A N 1
ATOM 3684 C CA . TYR A 1 478 ? 11.296 13.792 -21.009 1.00 82.00 478 TYR A CA 1
ATOM 3685 C C . TYR A 1 478 ? 11.206 12.257 -21.126 1.00 82.00 478 TYR A C 1
ATOM 3687 O O . TYR A 1 478 ? 11.902 11.525 -20.417 1.00 82.00 478 TYR A O 1
ATOM 3695 N N . GLY A 1 479 ? 10.389 11.740 -22.051 1.00 77.25 479 GLY A N 1
ATOM 3696 C CA . GLY A 1 479 ? 10.277 10.305 -22.318 1.00 77.25 479 GLY A CA 1
ATOM 3697 C C . GLY A 1 479 ? 11.530 9.706 -22.966 1.00 77.25 479 GLY A C 1
ATOM 3698 O O . GLY A 1 479 ? 11.956 8.621 -22.578 1.00 77.25 479 GLY A O 1
ATOM 3699 N N . HIS A 1 480 ? 12.157 10.411 -23.913 1.00 83.12 480 HIS A N 1
ATOM 3700 C CA . HIS A 1 480 ? 13.422 9.966 -24.512 1.00 83.12 480 HIS A CA 1
ATOM 3701 C C . HIS A 1 480 ? 14.571 10.133 -23.521 1.00 83.12 480 HIS A C 1
ATOM 3703 O O . HIS A 1 480 ? 15.382 9.224 -23.364 1.00 83.12 480 HIS A O 1
ATOM 3709 N N . LEU A 1 481 ? 14.567 11.245 -22.782 1.00 85.44 481 LEU A N 1
ATOM 3710 C CA . LEU A 1 481 ? 15.579 11.556 -21.781 1.00 85.44 481 LEU A CA 1
ATOM 3711 C C . LEU A 1 481 ? 15.628 10.477 -20.696 1.00 85.44 481 LEU A C 1
ATOM 3713 O O . LEU A 1 481 ? 16.689 9.929 -20.417 1.00 85.44 481 LEU A O 1
ATOM 3717 N N . SER A 1 482 ? 14.474 10.101 -20.139 1.00 86.81 482 SER A N 1
ATOM 3718 C CA . SER A 1 482 ? 14.402 9.039 -19.128 1.00 86.81 482 SER A CA 1
ATOM 3719 C C . SER A 1 482 ? 14.893 7.683 -19.653 1.00 86.81 482 SER A C 1
ATOM 3721 O O . SER A 1 482 ? 15.649 7.005 -18.958 1.00 86.81 482 SER A O 1
ATOM 3723 N N . LYS A 1 483 ? 14.535 7.295 -20.887 1.00 84.69 483 LYS A N 1
ATOM 3724 C CA . LYS A 1 483 ? 15.011 6.049 -21.517 1.00 84.69 483 LYS A CA 1
ATOM 3725 C C . LYS A 1 483 ? 16.527 6.053 -21.717 1.00 84.69 483 LYS A C 1
ATOM 3727 O O . LYS A 1 483 ? 17.181 5.071 -21.368 1.00 84.69 483 LYS A O 1
ATOM 3732 N N . ASN A 1 484 ? 17.081 7.152 -22.222 1.00 85.12 484 ASN A N 1
ATOM 3733 C CA . ASN A 1 484 ? 18.512 7.284 -22.484 1.00 85.12 484 ASN A CA 1
ATOM 3734 C C . ASN A 1 484 ? 19.327 7.302 -21.186 1.00 85.12 484 ASN A C 1
ATOM 3736 O O . ASN A 1 484 ? 20.332 6.600 -21.091 1.00 85.12 484 ASN A O 1
ATOM 3740 N N . VAL A 1 485 ? 18.855 8.006 -20.153 1.00 87.62 485 VAL A N 1
ATOM 3741 C CA . VAL A 1 485 ? 19.472 7.997 -18.816 1.00 87.62 485 VAL A CA 1
ATOM 3742 C C . VAL A 1 485 ? 19.453 6.588 -18.211 1.00 87.62 485 VAL A C 1
ATOM 3744 O O . VAL A 1 485 ? 20.482 6.108 -17.735 1.00 87.62 485 VAL A O 1
ATOM 3747 N N . LEU A 1 486 ? 18.323 5.871 -18.277 1.00 88.19 486 LEU A N 1
ATOM 3748 C CA . LEU A 1 486 ? 18.251 4.482 -17.803 1.00 88.19 486 LEU A CA 1
ATOM 3749 C C . LEU A 1 486 ? 19.189 3.557 -18.585 1.00 88.19 486 LEU A C 1
ATOM 3751 O O . LEU A 1 486 ? 19.841 2.704 -17.985 1.00 88.19 486 LEU A O 1
ATOM 3755 N N . ALA A 1 487 ? 19.276 3.710 -19.907 1.00 85.81 487 ALA A N 1
ATOM 3756 C CA . ALA A 1 487 ? 20.178 2.920 -20.738 1.00 85.81 487 ALA A CA 1
ATOM 3757 C C . ALA A 1 487 ? 21.653 3.186 -20.390 1.00 85.81 487 ALA A C 1
ATOM 3759 O O . ALA A 1 487 ? 22.427 2.237 -20.253 1.00 85.81 487 ALA A O 1
ATOM 3760 N N . ALA A 1 488 ? 22.031 4.451 -20.178 1.00 85.94 488 ALA A N 1
ATOM 3761 C CA . ALA A 1 488 ? 23.388 4.857 -19.811 1.00 85.94 488 ALA A CA 1
ATOM 3762 C C . ALA A 1 488 ? 23.825 4.318 -18.437 1.00 85.94 488 ALA A C 1
ATOM 3764 O O . ALA A 1 488 ? 24.981 3.925 -18.255 1.00 85.94 488 ALA A O 1
ATOM 3765 N N . LEU A 1 489 ? 22.901 4.254 -17.473 1.00 85.69 489 LEU A N 1
ATOM 3766 C CA . LEU A 1 489 ? 23.176 3.720 -16.137 1.00 85.69 489 LEU A CA 1
ATOM 3767 C C . LEU A 1 489 ? 23.125 2.183 -16.091 1.00 85.69 489 LEU A C 1
ATOM 3769 O O . LEU A 1 489 ? 23.930 1.567 -15.393 1.00 85.69 489 LEU A O 1
ATOM 3773 N N . ASN A 1 490 ? 22.249 1.540 -16.870 1.00 80.31 490 ASN A N 1
ATOM 3774 C CA . ASN A 1 490 ? 22.164 0.076 -16.936 1.00 80.31 490 ASN A CA 1
ATOM 3775 C C . ASN A 1 490 ? 23.314 -0.555 -17.734 1.00 80.31 490 ASN A C 1
ATOM 3777 O O . ASN A 1 490 ? 23.809 -1.613 -17.345 1.00 80.31 490 ASN A O 1
ATOM 3781 N N . SER A 1 491 ? 23.773 0.074 -18.820 1.00 67.75 491 SER A N 1
ATOM 3782 C CA . SER A 1 491 ? 24.901 -0.437 -19.614 1.00 67.75 491 SER A CA 1
ATOM 3783 C C . SER A 1 491 ? 26.173 -0.579 -18.770 1.00 67.75 491 SER A C 1
ATOM 3785 O O . SER A 1 491 ? 26.867 -1.586 -18.887 1.00 67.75 491 SER A O 1
ATOM 3787 N N . ALA A 1 492 ? 26.397 0.343 -17.826 1.00 56.97 492 ALA A N 1
ATOM 3788 C CA . ALA A 1 492 ? 27.456 0.278 -16.815 1.00 56.97 492 ALA A CA 1
ATOM 3789 C C . ALA A 1 492 ? 27.426 -1.025 -16.006 1.00 56.97 492 ALA A C 1
ATOM 3791 O O . ALA A 1 492 ? 28.450 -1.656 -15.766 1.00 56.97 492 ALA A O 1
ATOM 3792 N N . THR A 1 493 ? 26.224 -1.437 -15.599 1.00 51.97 493 THR A N 1
ATOM 3793 C CA . THR A 1 493 ? 26.017 -2.641 -14.788 1.00 51.97 493 THR A CA 1
ATOM 3794 C C . THR A 1 493 ? 26.114 -3.932 -15.603 1.00 51.97 493 THR A C 1
ATOM 3796 O O . THR A 1 493 ? 26.309 -5.003 -15.028 1.00 51.97 493 THR A O 1
ATOM 3799 N N . ALA A 1 494 ? 25.988 -3.835 -16.931 1.00 48.12 494 ALA A N 1
ATOM 3800 C CA . ALA A 1 494 ? 26.002 -4.965 -17.853 1.00 48.12 494 ALA A CA 1
ATOM 3801 C C . ALA A 1 494 ? 27.405 -5.293 -18.396 1.00 48.12 494 ALA A C 1
ATOM 3803 O O . ALA A 1 494 ? 27.689 -6.466 -18.638 1.00 48.12 494 ALA A O 1
ATOM 3804 N N . THR A 1 495 ? 28.283 -4.299 -18.584 1.00 44.97 495 THR A N 1
ATOM 3805 C CA . THR A 1 495 ? 29.595 -4.487 -19.239 1.00 44.97 495 THR A CA 1
ATOM 3806 C C . THR A 1 495 ? 30.794 -4.583 -18.293 1.00 44.97 495 THR A C 1
ATOM 3808 O O . THR A 1 495 ? 31.845 -5.057 -18.722 1.00 44.97 495 THR A O 1
ATOM 3811 N N . GLY A 1 496 ? 30.678 -4.223 -17.012 1.00 46.97 496 GLY A N 1
ATOM 3812 C CA . GLY A 1 496 ? 31.817 -4.250 -16.095 1.00 46.97 496 GLY A CA 1
ATOM 3813 C C . GLY A 1 496 ? 31.415 -4.444 -14.641 1.00 46.97 496 GLY A C 1
ATOM 3814 O O . GLY A 1 496 ? 30.394 -3.960 -14.173 1.00 46.97 496 GLY A O 1
ATOM 3815 N N . ASN A 1 497 ? 32.260 -5.137 -13.887 1.00 58.66 497 ASN A N 1
ATOM 3816 C CA . ASN A 1 497 ? 32.161 -5.304 -12.435 1.00 58.66 497 ASN A CA 1
ATOM 3817 C C . ASN A 1 497 ? 32.472 -3.987 -11.672 1.00 58.66 497 ASN A C 1
ATOM 3819 O O . ASN A 1 497 ? 32.911 -4.040 -10.526 1.00 58.66 497 ASN A O 1
ATOM 3823 N N . GLU A 1 498 ? 32.322 -2.837 -12.336 1.00 73.88 498 GLU A N 1
ATOM 3824 C CA . GLU A 1 498 ? 32.820 -1.519 -11.947 1.00 73.88 498 GLU A CA 1
ATOM 3825 C C . GLU A 1 498 ? 31.863 -0.839 -10.964 1.00 73.88 498 GLU A C 1
ATOM 3827 O O . GLU A 1 498 ? 30.639 -0.927 -11.091 1.00 73.88 498 GLU A O 1
ATOM 3832 N N . TRP A 1 499 ? 32.437 -0.197 -9.949 1.00 87.00 499 TRP A N 1
ATOM 3833 C CA . TRP A 1 499 ? 31.704 0.559 -8.944 1.00 87.00 499 TRP A CA 1
ATOM 3834 C C . TRP A 1 499 ? 31.749 2.041 -9.293 1.00 87.00 499 TRP A C 1
ATOM 3836 O O . TRP A 1 499 ? 32.833 2.591 -9.468 1.00 87.00 499 TRP A O 1
ATOM 3846 N N . LEU A 1 500 ? 30.585 2.677 -9.400 1.00 90.56 500 LEU A N 1
ATOM 3847 C CA . LEU A 1 500 ? 30.475 4.073 -9.816 1.00 90.56 500 LEU A CA 1
ATOM 3848 C C . LEU A 1 500 ? 30.497 5.014 -8.606 1.00 90.56 500 LEU A C 1
ATOM 3850 O O . LEU A 1 500 ? 29.856 4.750 -7.587 1.00 90.56 500 LEU A O 1
ATOM 3854 N N . SER A 1 501 ? 31.176 6.148 -8.724 1.00 91.44 501 SER A N 1
ATOM 3855 C CA . SER A 1 501 ? 30.981 7.261 -7.791 1.00 91.44 501 SER A CA 1
ATOM 3856 C C . SER A 1 501 ? 29.677 8.008 -8.090 1.00 91.44 501 SER A C 1
ATOM 3858 O O . SER A 1 501 ? 29.111 7.883 -9.184 1.00 91.44 501 SER A O 1
ATOM 3860 N N . GLY A 1 502 ? 29.211 8.840 -7.157 1.00 91.25 502 GLY A N 1
ATOM 3861 C CA . GLY A 1 502 ? 28.123 9.786 -7.425 1.00 91.25 502 GLY A CA 1
ATOM 3862 C C . GLY A 1 502 ? 28.398 10.669 -8.652 1.00 91.25 502 GLY A C 1
ATOM 3863 O O . GLY A 1 502 ? 27.496 10.903 -9.458 1.00 91.25 502 GLY A O 1
ATOM 3864 N N . LEU A 1 503 ? 29.657 11.083 -8.855 1.00 91.50 503 LEU A N 1
ATOM 3865 C CA . LEU A 1 503 ? 30.074 11.858 -10.027 1.00 91.50 503 LEU A CA 1
ATOM 3866 C C . LEU A 1 503 ? 29.939 11.060 -11.329 1.00 91.50 503 LEU A C 1
ATOM 3868 O O . LEU A 1 503 ? 29.501 11.610 -12.334 1.00 91.50 503 LEU A O 1
ATOM 3872 N N . ASP A 1 504 ? 30.271 9.769 -11.332 1.00 91.50 504 ASP A N 1
ATOM 3873 C CA . ASP A 1 504 ? 30.130 8.939 -12.535 1.00 91.50 504 ASP A CA 1
ATOM 3874 C C . ASP A 1 504 ? 28.653 8.748 -12.913 1.00 91.50 504 ASP A C 1
ATOM 3876 O O . ASP A 1 504 ? 28.310 8.726 -14.097 1.00 91.50 504 ASP A O 1
ATOM 3880 N N . VAL A 1 505 ? 27.759 8.659 -11.920 1.00 93.06 505 VAL A N 1
ATOM 3881 C CA . VAL A 1 505 ? 26.303 8.639 -12.145 1.00 93.06 505 VAL A CA 1
ATOM 3882 C C . VAL A 1 505 ? 25.828 9.970 -12.733 1.00 93.06 505 VAL A C 1
ATOM 3884 O O . VAL A 1 505 ? 25.081 9.970 -13.717 1.00 93.06 505 VAL A O 1
ATOM 3887 N N . ALA A 1 506 ? 26.280 11.098 -12.181 1.00 93.56 506 ALA A N 1
ATOM 3888 C CA . ALA A 1 506 ? 25.951 12.427 -12.693 1.00 93.56 506 ALA A CA 1
ATOM 3889 C C . ALA A 1 506 ? 26.476 12.638 -14.124 1.00 93.56 506 ALA A C 1
ATOM 3891 O O . ALA A 1 506 ? 25.721 13.088 -14.981 1.00 93.56 506 ALA A O 1
ATOM 3892 N N . ASN A 1 507 ? 27.713 12.221 -14.411 1.00 91.81 507 ASN A N 1
ATOM 3893 C CA . ASN A 1 507 ? 28.326 12.281 -15.740 1.00 91.81 507 ASN A CA 1
ATOM 3894 C C . ASN A 1 507 ? 27.528 11.508 -16.779 1.00 91.81 507 ASN A C 1
ATOM 3896 O O . ASN A 1 507 ? 27.109 12.084 -17.777 1.00 91.81 507 ASN A O 1
ATOM 3900 N N . ARG A 1 508 ? 27.230 10.233 -16.515 1.00 91.25 508 ARG A N 1
ATOM 3901 C CA . ARG A 1 508 ? 26.431 9.405 -17.432 1.00 91.25 508 ARG A CA 1
ATOM 3902 C C . ARG A 1 508 ? 25.043 9.992 -17.670 1.00 91.25 508 ARG A C 1
ATOM 3904 O O . ARG A 1 508 ? 24.510 9.895 -18.771 1.00 91.25 508 ARG A O 1
ATOM 3911 N N . THR A 1 509 ? 24.454 10.602 -16.642 1.00 93.31 509 THR A N 1
ATOM 3912 C CA . THR A 1 509 ? 23.153 11.272 -16.756 1.00 93.31 509 THR A CA 1
ATOM 3913 C C . THR A 1 509 ? 23.251 12.536 -17.613 1.00 93.31 509 THR A C 1
ATOM 3915 O O . THR A 1 509 ? 22.397 12.761 -18.466 1.00 93.31 509 THR A O 1
ATOM 3918 N N . SER A 1 510 ? 24.299 13.336 -17.417 1.00 92.94 510 SER A N 1
ATOM 3919 C CA . SER A 1 510 ? 24.579 14.563 -18.165 1.00 92.94 510 SER A CA 1
ATOM 3920 C C . SER A 1 510 ? 24.892 14.284 -19.642 1.00 92.94 510 SER A C 1
ATOM 3922 O O . SER A 1 510 ? 24.312 14.894 -20.536 1.00 92.94 510 SER A O 1
ATOM 3924 N N . GLU A 1 511 ? 25.717 13.279 -19.926 1.00 90.62 511 GLU A N 1
ATOM 3925 C CA . GLU A 1 511 ? 26.009 12.817 -21.288 1.00 90.62 511 GLU A CA 1
ATOM 3926 C C . GLU A 1 511 ? 24.744 12.285 -21.978 1.00 90.62 511 GLU A C 1
ATOM 3928 O O . GLU A 1 511 ? 24.465 12.627 -23.127 1.00 90.62 511 GLU A O 1
ATOM 3933 N N . ALA A 1 512 ? 23.917 11.507 -21.268 1.00 90.88 512 ALA A N 1
ATOM 3934 C CA . ALA A 1 512 ? 22.635 11.039 -21.791 1.00 90.88 512 ALA A CA 1
ATOM 3935 C C . ALA A 1 512 ? 21.654 12.192 -22.063 1.00 90.88 512 ALA A C 1
ATOM 3937 O O . ALA A 1 512 ? 20.899 12.133 -23.036 1.00 90.88 512 ALA A O 1
ATOM 3938 N N . LEU A 1 513 ? 21.672 13.248 -21.243 1.00 92.19 513 LEU A N 1
ATOM 3939 C CA . LEU A 1 513 ? 20.917 14.473 -21.496 1.00 92.19 513 LEU A CA 1
ATOM 3940 C C . LEU A 1 513 ? 21.368 15.133 -22.798 1.00 92.19 513 LEU A C 1
ATOM 3942 O O . LEU A 1 513 ? 20.536 15.371 -23.673 1.00 92.19 513 LEU A O 1
ATOM 3946 N N . MET A 1 514 ? 22.670 15.358 -22.963 1.00 89.25 514 MET A N 1
ATOM 3947 C CA . MET A 1 514 ? 23.212 16.009 -24.159 1.00 89.25 514 MET A CA 1
ATOM 3948 C C . MET A 1 514 ? 23.069 15.161 -25.426 1.00 89.25 514 MET A C 1
ATOM 3950 O O . MET A 1 514 ? 22.968 15.717 -26.515 1.00 89.25 514 MET A O 1
ATOM 3954 N N . ALA A 1 515 ? 23.005 13.834 -25.299 1.00 86.62 515 ALA A N 1
ATOM 3955 C CA . ALA A 1 515 ? 22.681 12.930 -26.402 1.00 86.62 515 ALA A CA 1
ATOM 3956 C C . ALA A 1 515 ? 21.185 12.930 -26.769 1.00 86.62 515 ALA A C 1
ATOM 3958 O O . ALA A 1 515 ? 20.823 12.507 -27.864 1.00 86.62 515 ALA A O 1
ATOM 3959 N N . THR A 1 516 ? 20.312 13.362 -25.854 1.00 86.81 516 THR A N 1
ATOM 3960 C CA . THR A 1 516 ? 18.859 13.419 -26.082 1.00 86.81 516 THR A CA 1
ATOM 3961 C C . THR A 1 516 ? 18.400 14.780 -26.593 1.00 86.81 516 THR A C 1
ATOM 3963 O O . THR A 1 516 ? 17.432 14.860 -27.345 1.00 86.81 516 THR A O 1
ATOM 3966 N N . ALA A 1 517 ? 19.050 15.850 -26.145 1.00 85.50 517 ALA A N 1
ATOM 3967 C CA . ALA A 1 517 ? 18.699 17.208 -26.516 1.00 85.50 517 ALA A CA 1
ATOM 3968 C C . ALA A 1 517 ? 19.207 17.569 -27.918 1.00 85.50 517 ALA A C 1
ATOM 3970 O O . ALA A 1 517 ? 20.279 17.132 -28.338 1.00 85.50 517 ALA A O 1
ATOM 3971 N N . ALA A 1 518 ? 18.459 18.422 -28.620 1.00 81.75 518 ALA A N 1
ATOM 3972 C CA . ALA A 1 518 ? 18.965 19.058 -29.829 1.00 81.75 518 ALA A CA 1
ATOM 3973 C C . ALA A 1 518 ? 20.158 19.978 -29.506 1.00 81.75 518 ALA A C 1
ATOM 3975 O O . ALA A 1 518 ? 20.332 20.456 -28.380 1.00 81.75 518 ALA A O 1
ATOM 3976 N N . GLU A 1 519 ? 21.005 20.220 -30.503 1.00 79.06 519 GLU A N 1
ATOM 3977 C CA . GLU A 1 519 ? 22.184 21.070 -30.355 1.00 79.06 519 GLU A CA 1
ATOM 3978 C C . GLU A 1 519 ? 21.798 22.489 -29.908 1.00 79.06 519 GLU A C 1
ATOM 3980 O O . GLU A 1 519 ? 20.956 23.141 -30.517 1.00 79.06 519 GLU A O 1
ATOM 3985 N N . GLY A 1 520 ? 22.386 22.941 -28.795 1.00 77.69 520 GLY A N 1
ATOM 3986 C CA . GLY A 1 520 ? 22.132 24.261 -28.212 1.00 77.69 520 GLY A CA 1
ATOM 3987 C C . GLY A 1 520 ? 20.822 24.416 -27.431 1.00 77.69 520 GLY A C 1
ATOM 3988 O O . GLY A 1 520 ? 20.599 25.481 -26.852 1.00 77.69 520 GLY A O 1
ATOM 3989 N N . ALA A 1 521 ? 19.994 23.367 -27.338 1.00 84.62 521 ALA A N 1
ATOM 3990 C CA . ALA A 1 521 ? 18.690 23.426 -26.671 1.00 84.62 521 ALA A CA 1
ATOM 3991 C C . ALA A 1 521 ? 18.779 23.569 -25.143 1.00 84.62 521 ALA A C 1
ATOM 3993 O O . ALA A 1 521 ? 17.893 24.156 -24.525 1.00 84.62 521 ALA A O 1
ATOM 3994 N N . VAL A 1 522 ? 19.841 23.046 -24.524 1.00 89.81 522 VAL A N 1
ATOM 3995 C CA . VAL A 1 522 ? 20.012 23.039 -23.063 1.00 89.81 522 VAL A CA 1
ATOM 3996 C C . VAL A 1 522 ? 20.862 24.226 -22.617 1.00 89.81 522 VAL A C 1
ATOM 3998 O O . VAL A 1 522 ? 21.961 24.460 -23.130 1.00 89.81 522 VAL A O 1
ATOM 4001 N N . GLU A 1 523 ? 20.362 24.969 -21.633 1.00 91.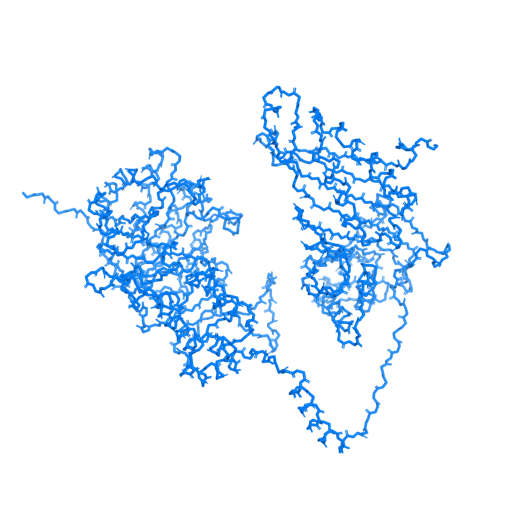88 523 GLU A N 1
ATOM 4002 C CA . GLU A 1 523 ? 21.099 26.049 -20.975 1.00 91.88 523 GLU A CA 1
ATOM 4003 C C . GLU A 1 523 ? 21.718 25.592 -19.654 1.00 91.88 523 GLU A C 1
ATOM 4005 O O . GLU A 1 523 ? 22.914 25.789 -19.423 1.00 91.88 523 GLU A O 1
ATOM 4010 N N . ALA A 1 524 ? 20.924 24.930 -18.813 1.00 94.62 524 ALA A N 1
ATOM 4011 C CA . ALA A 1 524 ? 21.366 24.415 -17.525 1.00 94.62 524 ALA A CA 1
ATOM 4012 C C . ALA A 1 524 ? 20.626 23.126 -17.149 1.00 94.62 524 ALA A C 1
ATOM 4014 O O . ALA A 1 524 ? 19.530 22.852 -17.638 1.00 94.62 524 ALA A O 1
ATOM 4015 N N . ALA A 1 525 ? 21.205 22.335 -16.250 1.00 95.69 525 ALA A N 1
ATOM 4016 C CA . ALA A 1 525 ? 20.558 21.158 -15.683 1.00 95.69 525 ALA A CA 1
ATOM 4017 C C . ALA A 1 525 ? 20.862 21.014 -14.191 1.00 95.69 525 ALA A C 1
ATOM 4019 O O . ALA A 1 525 ? 21.983 21.265 -13.756 1.00 95.69 525 ALA A O 1
ATOM 4020 N N . ARG A 1 526 ? 19.881 20.565 -13.408 1.00 96.69 526 ARG A N 1
ATOM 4021 C CA . ARG A 1 526 ? 20.046 20.149 -12.013 1.00 96.69 526 ARG A CA 1
ATOM 4022 C C . ARG A 1 526 ? 19.867 18.641 -11.910 1.00 96.69 526 ARG A C 1
ATOM 4024 O O . ARG A 1 526 ? 18.830 18.137 -12.323 1.00 96.69 526 ARG A O 1
ATOM 4031 N N . LEU A 1 527 ? 20.851 17.943 -11.358 1.00 96.94 527 LEU A N 1
ATOM 4032 C CA . LEU A 1 527 ? 20.916 16.488 -11.228 1.00 96.94 527 LEU A CA 1
ATOM 4033 C C . LEU A 1 527 ? 20.978 16.128 -9.739 1.00 96.94 527 LEU A C 1
ATOM 4035 O O . LEU A 1 527 ? 21.977 16.417 -9.095 1.00 96.94 527 LEU A O 1
ATOM 4039 N N . ASP A 1 528 ? 19.944 15.494 -9.195 1.00 97.12 528 ASP A N 1
ATOM 4040 C CA . ASP A 1 528 ? 19.912 14.998 -7.813 1.00 97.12 528 ASP A CA 1
ATOM 4041 C C . ASP A 1 528 ? 20.111 13.475 -7.799 1.00 97.12 528 ASP A C 1
ATOM 4043 O O . ASP A 1 528 ? 19.217 12.718 -8.188 1.00 97.12 528 ASP A O 1
ATOM 4047 N N . VAL A 1 529 ? 21.287 13.027 -7.358 1.00 96.69 529 VAL A N 1
ATOM 4048 C CA . VAL A 1 529 ? 21.654 11.616 -7.197 1.00 96.69 529 VAL A CA 1
ATOM 4049 C C . VAL A 1 529 ? 21.405 11.217 -5.741 1.00 96.69 529 VAL A C 1
ATOM 4051 O O . VAL A 1 529 ? 22.286 11.360 -4.895 1.00 96.69 529 VAL A O 1
ATOM 4054 N N . CYS A 1 530 ? 20.205 10.712 -5.439 1.00 96.69 530 CYS A N 1
ATOM 4055 C CA . CYS A 1 530 ? 19.816 10.316 -4.083 1.00 96.69 530 CYS A CA 1
ATOM 4056 C C . CYS A 1 530 ? 19.930 8.803 -3.871 1.00 96.69 530 CYS A C 1
ATOM 4058 O O . CYS A 1 530 ? 19.319 8.023 -4.603 1.00 96.69 530 CYS A O 1
ATOM 4060 N N . PHE A 1 531 ? 20.613 8.378 -2.811 1.00 95.88 531 PHE A N 1
ATOM 4061 C CA . PHE A 1 531 ? 20.640 7.000 -2.329 1.00 95.88 531 PHE A CA 1
ATOM 4062 C C . PHE A 1 531 ? 19.751 6.871 -1.077 1.00 95.88 531 PHE A C 1
ATOM 4064 O O . PHE A 1 531 ? 20.184 7.176 0.039 1.00 95.88 531 PHE A O 1
ATOM 4071 N N . PRO A 1 532 ? 18.503 6.364 -1.186 1.00 92.81 532 PRO A N 1
ATOM 4072 C CA . PRO A 1 532 ? 17.585 6.284 -0.041 1.00 92.81 532 PRO A CA 1
ATOM 4073 C C . PRO A 1 532 ? 18.042 5.326 1.069 1.00 92.81 532 PRO A C 1
ATOM 4075 O O . PRO A 1 532 ? 17.435 5.273 2.135 1.00 92.81 532 PRO A O 1
ATOM 4078 N N . LYS A 1 533 ? 19.059 4.497 0.801 1.00 91.25 533 LYS A N 1
ATOM 4079 C CA . LYS A 1 533 ? 19.636 3.526 1.745 1.00 91.25 533 LYS A CA 1
ATOM 4080 C C . LYS A 1 533 ? 21.051 3.878 2.201 1.00 91.25 533 LYS A C 1
ATOM 4082 O O . LYS A 1 533 ? 21.657 3.073 2.902 1.00 91.25 533 LYS A O 1
ATOM 4087 N N . ALA A 1 534 ? 21.530 5.067 1.848 1.00 91.56 534 ALA A N 1
ATOM 4088 C CA . ALA A 1 534 ? 22.777 5.620 2.355 1.00 91.56 534 ALA A CA 1
ATOM 4089 C C . ALA A 1 534 ? 22.641 6.262 3.747 1.00 91.56 534 ALA A C 1
ATOM 4091 O O . ALA A 1 534 ? 23.655 6.525 4.377 1.00 91.56 534 ALA A O 1
ATOM 4092 N N . SER A 1 535 ? 21.412 6.480 4.235 1.00 92.88 535 SER A N 1
ATOM 4093 C CA . SER A 1 535 ? 21.146 7.065 5.554 1.00 92.88 535 SER A CA 1
ATOM 4094 C C . SER A 1 535 ? 20.493 6.064 6.510 1.00 92.88 535 SER A C 1
ATOM 4096 O O . SER A 1 535 ? 19.649 5.262 6.092 1.00 92.88 535 SER A O 1
ATOM 4098 N N . THR A 1 536 ? 20.877 6.090 7.792 1.00 87.56 536 THR A N 1
ATOM 4099 C CA . THR A 1 536 ? 20.354 5.176 8.829 1.00 87.56 536 THR A CA 1
ATOM 4100 C C . THR A 1 536 ? 18.962 5.585 9.291 1.00 87.56 536 THR A C 1
ATOM 4102 O O . THR A 1 536 ? 18.064 4.747 9.412 1.00 87.56 536 THR A O 1
ATOM 4105 N N . LEU A 1 537 ? 18.804 6.878 9.570 1.00 88.56 537 LEU A N 1
ATOM 4106 C CA . LEU A 1 537 ? 17.646 7.479 10.230 1.00 88.56 537 LEU A CA 1
ATOM 4107 C C . LEU A 1 537 ? 17.054 8.635 9.411 1.00 88.56 537 LEU A C 1
ATOM 4109 O O . LEU A 1 537 ? 16.090 9.261 9.853 1.00 88.56 537 LEU A O 1
ATOM 4113 N N . GLY A 1 538 ? 17.628 8.932 8.242 1.00 88.62 538 GLY A N 1
ATOM 4114 C CA . GLY A 1 538 ? 17.166 9.960 7.318 1.00 88.62 538 GLY A CA 1
ATOM 4115 C C . GLY A 1 538 ? 16.344 9.442 6.146 1.00 88.62 538 GLY A C 1
ATOM 4116 O O . GLY A 1 538 ? 16.105 8.249 5.961 1.00 88.62 538 GLY A O 1
ATOM 4117 N N . THR A 1 539 ? 15.899 10.391 5.328 1.00 89.06 539 THR A N 1
ATOM 4118 C CA . THR A 1 539 ? 15.111 10.139 4.109 1.00 89.06 539 THR A CA 1
ATOM 4119 C C . THR A 1 539 ? 15.974 9.752 2.904 1.00 89.06 539 THR A C 1
ATOM 4121 O O . THR A 1 539 ? 15.462 9.202 1.929 1.00 89.06 539 THR A O 1
ATOM 4124 N N . GLY A 1 540 ? 17.281 10.001 2.983 1.00 92.19 540 GLY A N 1
ATOM 4125 C CA . GLY A 1 540 ? 18.274 9.658 1.973 1.00 92.19 540 GLY A CA 1
ATOM 4126 C C . GLY A 1 540 ? 19.503 10.557 2.075 1.00 92.19 540 GLY A C 1
ATOM 4127 O O . GLY A 1 540 ? 19.462 11.621 2.699 1.00 92.19 540 GLY A O 1
ATOM 4128 N N . ALA A 1 541 ? 20.587 10.126 1.447 1.00 96.19 541 ALA A N 1
ATOM 4129 C CA . ALA A 1 541 ? 21.805 10.910 1.300 1.00 96.19 541 ALA A CA 1
ATOM 4130 C C . ALA A 1 541 ? 22.305 10.806 -0.139 1.00 96.19 541 ALA A C 1
ATOM 4132 O O . ALA A 1 541 ? 21.950 9.867 -0.856 1.00 96.19 541 ALA A O 1
ATOM 4133 N N . GLY A 1 542 ? 23.075 11.784 -0.588 1.00 96.38 542 GLY A N 1
ATOM 4134 C CA . GLY A 1 542 ? 23.449 11.855 -1.988 1.00 96.38 542 GLY A CA 1
ATOM 4135 C C . GLY A 1 542 ? 24.144 13.149 -2.342 1.00 96.38 542 GLY A C 1
ATOM 4136 O O . GLY A 1 542 ? 24.686 13.837 -1.478 1.00 96.38 542 GLY A O 1
ATOM 4137 N N . VAL A 1 543 ? 24.129 13.466 -3.630 1.00 95.75 543 VAL A N 1
ATOM 4138 C CA . VAL A 1 543 ? 24.786 14.657 -4.158 1.00 95.75 543 VAL A CA 1
ATOM 4139 C C . VAL A 1 543 ? 23.920 15.285 -5.236 1.00 95.75 543 VAL A C 1
ATOM 4141 O O . VAL A 1 543 ? 23.364 14.595 -6.091 1.00 95.75 543 VAL A O 1
ATOM 4144 N N . GLU A 1 544 ? 23.818 16.607 -5.192 1.00 95.88 544 GLU A N 1
ATOM 4145 C CA . GLU A 1 544 ? 23.170 17.413 -6.215 1.00 95.88 544 GLU A CA 1
ATOM 4146 C C . GLU A 1 544 ? 24.222 18.147 -7.053 1.00 95.88 544 GLU A C 1
ATOM 4148 O O . GLU A 1 544 ? 25.156 18.732 -6.503 1.00 95.88 544 GLU A O 1
ATOM 4153 N N . TRP A 1 545 ? 24.053 18.159 -8.373 1.00 95.69 545 TRP A N 1
ATOM 4154 C CA . TRP A 1 545 ? 24.804 19.007 -9.296 1.00 95.69 545 TRP A CA 1
ATOM 4155 C C . TRP A 1 545 ? 23.884 20.022 -9.953 1.00 95.69 545 TRP A C 1
ATOM 4157 O O . TRP A 1 545 ? 22.770 19.695 -10.347 1.00 95.69 545 TRP A O 1
ATOM 4167 N N . THR A 1 546 ? 24.384 21.236 -10.149 1.00 95.75 546 THR A N 1
ATOM 4168 C CA . THR A 1 546 ? 23.834 22.195 -11.113 1.00 95.75 546 THR A CA 1
ATOM 4169 C C . THR A 1 546 ? 24.899 22.434 -12.173 1.00 95.75 546 THR A C 1
ATOM 4171 O O . THR A 1 546 ? 26.022 22.774 -11.824 1.00 95.75 546 THR A O 1
ATOM 4174 N N . VAL A 1 547 ? 24.577 22.230 -13.444 1.00 95.06 547 VAL A N 1
ATOM 4175 C CA . VAL A 1 547 ? 25.519 22.249 -14.571 1.00 95.06 547 VAL A CA 1
ATOM 4176 C C . VAL A 1 547 ? 25.044 23.270 -15.599 1.00 95.06 547 VAL A C 1
ATOM 4178 O O . VAL A 1 547 ? 23.853 23.315 -15.900 1.00 95.06 547 VAL A O 1
ATOM 4181 N N . PHE A 1 548 ? 25.962 24.071 -16.135 1.00 93.12 548 PHE A N 1
ATOM 4182 C CA . PHE A 1 548 ? 25.706 25.083 -17.160 1.00 93.12 548 PHE A CA 1
ATOM 4183 C C . PHE A 1 548 ? 26.418 24.705 -18.457 1.00 93.12 548 PHE A C 1
ATOM 4185 O O . PHE A 1 548 ? 27.581 24.294 -18.416 1.00 93.12 548 PHE A O 1
ATOM 4192 N N . TYR A 1 549 ? 25.744 24.876 -19.596 1.00 90.81 549 TYR A N 1
ATOM 4193 C CA . TYR A 1 549 ? 26.233 24.406 -20.895 1.00 90.81 549 TYR A CA 1
ATOM 4194 C C . TYR A 1 549 ? 26.457 25.547 -21.895 1.00 90.81 549 TYR A C 1
ATOM 4196 O O . TYR A 1 549 ? 25.677 26.504 -21.970 1.00 90.81 549 TYR A O 1
ATOM 4204 N N . ALA A 1 550 ? 27.509 25.422 -22.705 1.00 86.94 550 ALA A N 1
ATOM 4205 C CA . ALA A 1 550 ? 27.813 26.332 -23.803 1.00 86.94 550 ALA A CA 1
ATOM 4206 C C . ALA A 1 550 ? 26.744 26.246 -24.916 1.00 86.94 550 ALA A C 1
ATOM 4208 O O . ALA A 1 550 ? 26.362 25.138 -25.298 1.00 86.94 550 ALA A O 1
ATOM 4209 N N . PRO A 1 551 ? 26.309 27.379 -25.507 1.00 79.44 551 PRO A N 1
ATOM 4210 C CA . PRO A 1 551 ? 25.269 27.391 -26.539 1.00 79.44 551 PRO A CA 1
ATOM 4211 C C . PRO A 1 551 ? 25.602 26.589 -27.805 1.00 79.44 551 PRO A C 1
ATOM 4213 O O . PRO A 1 551 ? 24.720 25.946 -28.355 1.00 79.44 551 PRO A O 1
ATOM 4216 N N . ALA A 1 552 ? 26.851 26.632 -28.278 1.00 73.38 552 ALA A N 1
ATOM 4217 C CA . ALA A 1 552 ? 27.235 25.998 -29.541 1.00 73.38 552 ALA A CA 1
ATOM 4218 C C . ALA A 1 552 ? 27.647 24.533 -29.349 1.00 73.38 552 ALA A C 1
ATOM 4220 O O . ALA A 1 552 ? 27.126 23.640 -30.002 1.00 73.38 552 ALA A O 1
ATOM 4221 N N . THR A 1 553 ? 28.552 24.263 -28.410 1.00 75.94 553 THR A N 1
ATOM 4222 C CA . THR A 1 553 ? 29.157 22.934 -28.273 1.00 75.94 553 THR A CA 1
ATOM 4223 C C . THR A 1 553 ? 28.395 22.026 -27.315 1.00 75.94 553 THR A C 1
ATOM 4225 O O . THR A 1 553 ? 28.476 20.807 -27.425 1.00 75.94 553 THR A O 1
ATOM 4228 N N . GLY A 1 554 ? 27.582 22.574 -26.405 1.00 75.12 554 GLY A N 1
ATOM 4229 C CA . GLY A 1 554 ? 26.975 21.802 -25.319 1.00 75.12 554 GLY A CA 1
ATOM 4230 C C . GLY A 1 554 ? 27.993 21.289 -24.293 1.00 75.12 554 GLY A C 1
ATOM 4231 O O . GLY A 1 554 ? 27.687 20.369 -23.534 1.00 75.12 554 GLY A O 1
ATOM 4232 N N . ASP A 1 555 ? 29.198 21.858 -24.285 1.00 83.50 555 ASP A N 1
ATOM 4233 C CA . ASP A 1 555 ? 30.206 21.573 -23.269 1.00 83.50 555 ASP A CA 1
ATOM 4234 C C . ASP A 1 555 ? 29.829 22.235 -21.948 1.00 83.50 555 ASP A C 1
ATOM 4236 O O . ASP A 1 555 ? 29.163 23.274 -21.917 1.00 83.50 555 ASP A O 1
ATOM 4240 N N . VAL A 1 556 ? 30.269 21.637 -20.845 1.00 87.62 556 VAL A N 1
ATOM 4241 C CA . VAL A 1 556 ? 30.078 22.217 -19.517 1.00 87.62 556 VAL A CA 1
ATOM 4242 C C . VAL A 1 556 ? 30.965 23.454 -19.390 1.00 87.62 556 VAL A C 1
ATOM 4244 O O . VAL A 1 556 ? 32.171 23.361 -19.565 1.00 87.62 556 VAL A O 1
ATOM 4247 N N . VAL A 1 557 ? 30.381 24.609 -19.066 1.00 89.00 557 VAL A N 1
ATOM 4248 C CA . VAL A 1 557 ? 31.119 25.875 -18.842 1.00 89.00 557 VAL A CA 1
ATOM 4249 C C . VAL A 1 557 ? 31.250 26.224 -17.362 1.00 89.00 557 VAL A C 1
ATOM 4251 O O . VAL A 1 557 ? 32.117 26.998 -16.956 1.00 89.00 557 VAL A O 1
ATOM 4254 N N . GLY A 1 558 ? 30.403 25.627 -16.530 1.00 90.75 558 GLY A N 1
ATOM 4255 C CA . GLY A 1 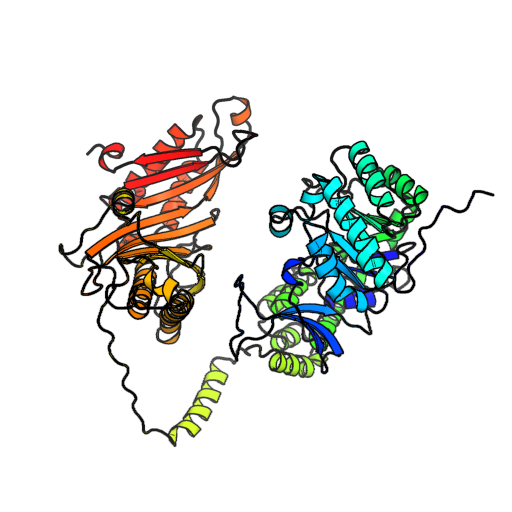558 ? 30.479 25.765 -15.090 1.00 90.75 558 GLY A CA 1
ATOM 4256 C C . GLY A 1 558 ? 29.515 24.831 -14.382 1.00 90.75 558 GLY A C 1
ATOM 4257 O O . GLY A 1 558 ? 28.577 24.301 -14.982 1.00 90.75 558 GLY A O 1
ATOM 4258 N N . PHE A 1 559 ? 29.751 24.619 -13.095 1.00 93.50 559 PHE A N 1
ATOM 4259 C CA . PHE A 1 559 ? 28.918 23.745 -12.280 1.00 93.50 559 PHE A CA 1
ATOM 4260 C C . PHE A 1 559 ? 28.973 24.119 -10.796 1.00 93.50 559 PHE A C 1
ATOM 4262 O O . PHE A 1 559 ? 29.929 24.724 -10.319 1.00 93.50 559 PHE A O 1
ATOM 4269 N N . ALA A 1 560 ? 27.951 23.719 -10.052 1.00 93.38 560 ALA A N 1
ATOM 4270 C CA . ALA A 1 560 ? 27.961 23.621 -8.599 1.00 93.38 560 ALA A CA 1
ATOM 4271 C C . ALA A 1 560 ? 27.673 22.177 -8.200 1.00 93.38 560 ALA A C 1
ATOM 4273 O O . ALA A 1 560 ? 26.997 21.448 -8.930 1.00 93.38 560 ALA A O 1
ATOM 4274 N N . ARG A 1 561 ? 28.180 21.767 -7.038 1.00 93.62 561 ARG A N 1
ATOM 4275 C CA . ARG A 1 561 ? 27.941 20.433 -6.487 1.00 93.62 561 ARG A CA 1
ATOM 4276 C C . ARG A 1 561 ? 27.802 20.485 -4.979 1.00 93.62 561 ARG A C 1
ATOM 4278 O O . ARG A 1 561 ? 28.560 21.191 -4.314 1.00 93.62 561 ARG A O 1
ATOM 4285 N N . GLN A 1 562 ? 26.871 19.708 -4.453 1.00 94.12 562 GLN A N 1
ATOM 4286 C CA . GLN A 1 562 ? 26.528 19.729 -3.044 1.00 94.12 562 GLN A CA 1
ATOM 4287 C C . GLN A 1 562 ? 26.224 18.317 -2.550 1.00 94.12 562 GLN A C 1
ATOM 4289 O O . GLN A 1 562 ? 25.224 17.721 -2.949 1.00 94.12 562 GLN A O 1
ATOM 4294 N N . LEU A 1 563 ? 27.074 17.793 -1.667 1.00 96.50 563 LEU A N 1
ATOM 4295 C CA . LEU A 1 563 ? 26.768 16.578 -0.910 1.00 96.50 563 LEU A CA 1
ATOM 4296 C C . LEU A 1 563 ? 25.690 16.901 0.115 1.00 96.50 563 LEU A C 1
ATOM 4298 O O . LEU A 1 563 ? 25.717 17.978 0.711 1.00 96.50 563 LEU A O 1
ATOM 4302 N N . TYR A 1 564 ? 24.768 15.975 0.358 1.00 97.44 564 TYR A N 1
ATOM 4303 C CA . TYR A 1 564 ? 23.743 16.155 1.372 1.00 97.44 564 TYR A CA 1
ATOM 4304 C C . TYR A 1 564 ? 23.374 14.881 2.129 1.00 97.44 564 TYR A C 1
ATOM 4306 O O . TYR A 1 564 ? 23.473 13.763 1.621 1.00 97.44 564 TYR A O 1
ATOM 4314 N N . VAL A 1 565 ? 22.822 15.091 3.323 1.00 97.25 565 VAL A N 1
ATOM 4315 C CA . VAL A 1 565 ? 22.099 14.096 4.123 1.00 97.25 565 VAL A CA 1
ATOM 4316 C C . VAL A 1 565 ? 20.774 14.735 4.551 1.00 97.25 565 VAL A C 1
ATOM 4318 O O . VAL A 1 565 ? 20.782 15.814 5.143 1.00 97.25 565 VAL A O 1
ATOM 4321 N N . LYS A 1 566 ? 19.628 14.125 4.216 1.00 94.19 566 LYS A N 1
ATOM 4322 C CA . LYS A 1 566 ? 18.295 14.744 4.377 1.00 94.19 566 LYS A CA 1
ATOM 4323 C C . LYS A 1 566 ? 17.491 14.136 5.530 1.00 94.19 566 LYS A C 1
ATOM 4325 O O . LYS A 1 566 ? 17.186 12.940 5.529 1.00 94.19 566 LYS A O 1
ATOM 4330 N N . ALA A 1 567 ? 17.024 15.006 6.424 1.00 93.44 567 ALA A N 1
ATOM 4331 C CA . ALA A 1 567 ? 16.021 14.751 7.459 1.00 93.44 567 ALA A CA 1
ATOM 4332 C C . ALA A 1 567 ? 16.324 13.540 8.358 1.00 93.44 567 ALA A C 1
ATOM 4334 O O . ALA A 1 567 ? 15.465 12.685 8.573 1.00 93.44 567 ALA A O 1
ATOM 4335 N N . VAL A 1 568 ? 17.549 13.466 8.881 1.00 96.06 568 VAL A N 1
ATOM 4336 C CA . VAL A 1 568 ? 17.955 12.439 9.849 1.00 96.06 568 VAL A CA 1
ATOM 4337 C C . VAL A 1 568 ? 17.222 12.670 11.161 1.00 96.06 568 VAL A C 1
ATOM 4339 O O . VAL A 1 568 ? 17.331 13.740 11.758 1.00 96.06 568 VAL A O 1
ATOM 4342 N N . SER A 1 569 ? 16.446 11.675 11.590 1.00 94.50 569 SER A N 1
ATOM 4343 C CA . SER A 1 569 ? 15.632 11.756 12.801 1.00 94.50 569 SER A CA 1
ATOM 4344 C C . SER A 1 569 ? 16.445 11.373 14.036 1.00 94.50 569 SER A C 1
ATOM 4346 O O . SER A 1 569 ? 16.783 10.206 14.226 1.00 94.50 569 SER A O 1
ATOM 4348 N N . ILE A 1 570 ? 16.746 12.359 14.882 1.00 93.94 570 ILE A N 1
ATOM 4349 C CA . ILE A 1 570 ? 17.608 12.205 16.057 1.00 93.94 570 ILE A CA 1
ATOM 4350 C C . ILE A 1 570 ? 16.816 12.572 17.322 1.00 93.94 570 ILE A C 1
ATOM 4352 O O . ILE A 1 570 ? 16.327 13.698 17.432 1.00 93.94 570 ILE A O 1
ATOM 4356 N N . PRO A 1 571 ? 16.663 11.651 18.293 1.00 91.75 571 PRO A N 1
ATOM 4357 C CA . PRO A 1 571 ? 16.099 11.977 19.597 1.00 91.75 571 PRO A CA 1
ATOM 4358 C C . PRO A 1 571 ? 17.077 12.835 20.415 1.00 91.75 571 PRO A C 1
ATOM 4360 O O . PRO A 1 571 ? 18.122 12.350 20.857 1.00 91.75 571 PRO A O 1
ATOM 4363 N N . THR A 1 572 ? 16.705 14.079 20.695 1.00 90.12 572 THR A N 1
ATOM 4364 C CA . THR A 1 572 ? 17.561 15.082 21.346 1.00 90.12 572 THR A CA 1
ATOM 4365 C C . THR A 1 572 ? 16.843 15.713 22.533 1.00 90.12 572 THR A C 1
ATOM 4367 O O . THR A 1 572 ? 15.636 15.962 22.483 1.00 90.12 572 THR A O 1
ATOM 4370 N N . LEU A 1 573 ? 17.564 15.965 23.626 1.00 89.81 573 LEU A N 1
ATOM 4371 C CA . LEU A 1 573 ? 17.031 16.733 24.746 1.00 89.81 573 LEU A CA 1
ATOM 4372 C C . LEU A 1 573 ? 17.244 18.225 24.461 1.00 89.81 573 LEU A C 1
ATOM 4374 O O . LEU A 1 573 ? 18.361 18.717 24.574 1.00 89.81 573 LEU A O 1
ATOM 4378 N N . ILE A 1 574 ? 16.192 18.929 24.030 1.00 89.44 574 ILE A N 1
ATOM 4379 C CA . ILE A 1 574 ? 16.316 20.314 23.555 1.00 89.44 574 ILE A CA 1
ATOM 4380 C C . ILE A 1 574 ? 15.066 21.160 23.804 1.00 89.44 574 ILE A C 1
ATOM 4382 O O . ILE A 1 574 ? 13.935 20.764 23.501 1.00 89.44 574 ILE A O 1
ATOM 4386 N N . GLY A 1 575 ? 15.271 22.365 24.324 1.00 86.94 575 GLY A N 1
ATOM 4387 C CA . GLY A 1 575 ? 14.219 23.327 24.633 1.00 86.94 575 GLY A CA 1
ATOM 4388 C C . GLY A 1 575 ? 14.619 24.271 25.761 1.00 86.94 575 GLY A C 1
ATOM 4389 O O . GLY A 1 575 ? 15.442 23.918 26.606 1.00 86.94 575 GLY A O 1
ATOM 4390 N N . VAL A 1 576 ? 14.031 25.465 25.758 1.00 85.19 576 VAL A N 1
ATOM 4391 C CA . VAL A 1 576 ? 14.282 26.518 26.757 1.00 85.19 576 VAL A CA 1
ATOM 4392 C C . VAL A 1 576 ? 13.392 26.308 27.984 1.00 85.19 576 VAL A C 1
ATOM 4394 O O . VAL A 1 576 ? 13.753 26.669 29.101 1.00 85.19 576 VAL A O 1
ATOM 4397 N N . ASN A 1 577 ? 12.224 25.684 27.802 1.00 83.81 577 ASN A N 1
ATOM 4398 C CA . ASN A 1 577 ? 11.292 25.457 28.898 1.00 83.81 577 ASN A CA 1
ATOM 4399 C C . ASN A 1 577 ? 11.666 24.204 29.697 1.00 83.81 577 ASN A C 1
ATOM 4401 O O . ASN A 1 577 ? 12.003 23.159 29.140 1.00 83.81 577 ASN A O 1
ATOM 4405 N N . SER A 1 578 ? 11.522 24.266 31.021 1.00 83.38 578 SER A N 1
ATOM 4406 C CA . SER A 1 578 ? 11.888 23.170 31.930 1.00 83.38 578 SER A CA 1
ATOM 4407 C C . SER A 1 578 ? 11.171 21.847 31.629 1.00 83.38 578 SER A C 1
ATOM 4409 O O . SER A 1 578 ? 11.752 20.776 31.791 1.00 83.38 578 SER A O 1
ATOM 4411 N N . ASN A 1 579 ? 9.933 21.888 31.129 1.00 82.62 579 ASN A N 1
ATOM 4412 C CA . ASN A 1 579 ? 9.189 20.700 30.701 1.00 82.62 579 ASN A CA 1
ATOM 4413 C C . ASN A 1 579 ? 9.799 20.032 29.452 1.00 82.62 579 ASN A C 1
ATOM 4415 O O . ASN A 1 579 ? 9.806 18.802 29.364 1.00 82.62 579 ASN A O 1
ATOM 4419 N N . GLU A 1 580 ? 10.362 20.803 28.519 1.00 82.12 580 GLU A N 1
ATOM 4420 C CA . GLU A 1 580 ? 11.052 20.301 27.319 1.00 82.12 580 GLU A CA 1
ATOM 4421 C C . GLU A 1 580 ? 12.362 19.576 27.655 1.00 82.12 580 GLU A C 1
ATOM 4423 O O . GLU A 1 580 ? 12.846 18.766 26.865 1.00 82.12 580 GLU A O 1
ATOM 4428 N N . ARG A 1 581 ? 12.893 19.818 28.858 1.00 83.69 581 ARG A N 1
ATOM 4429 C CA . ARG A 1 581 ? 14.095 19.185 29.416 1.00 83.69 581 ARG A CA 1
ATOM 4430 C C . ARG A 1 581 ? 13.825 17.859 30.126 1.00 83.69 581 ARG A C 1
ATOM 4432 O O . ARG A 1 581 ? 14.749 17.252 30.654 1.00 83.69 581 ARG A O 1
ATOM 4439 N N . THR A 1 582 ? 12.576 17.391 30.148 1.00 84.62 582 THR A N 1
ATOM 4440 C CA . THR A 1 582 ? 12.207 16.140 30.837 1.00 84.62 582 THR A CA 1
ATOM 4441 C C . THR A 1 582 ? 12.232 14.912 29.929 1.00 84.62 582 THR A C 1
ATOM 4443 O O . THR A 1 582 ? 12.313 13.786 30.420 1.00 84.62 582 THR A O 1
ATOM 4446 N N . LYS A 1 583 ? 12.123 15.097 28.607 1.00 85.69 583 LYS A N 1
ATOM 4447 C CA . LYS A 1 583 ? 12.021 14.009 27.624 1.00 85.69 583 LYS A CA 1
ATOM 4448 C C . LYS A 1 583 ? 12.696 14.404 26.315 1.00 85.69 583 LYS A C 1
ATOM 4450 O O . LYS A 1 583 ? 12.524 15.525 25.848 1.00 85.69 583 LYS A O 1
ATOM 4455 N N . LYS A 1 584 ? 13.400 13.451 25.693 1.00 88.94 584 LYS A N 1
ATOM 4456 C CA . LYS A 1 584 ? 13.951 13.629 24.342 1.00 88.94 584 LYS A CA 1
ATOM 4457 C C . LYS A 1 584 ? 12.820 13.861 23.335 1.00 88.94 584 LYS A C 1
ATOM 4459 O O . LYS A 1 584 ? 11.806 13.161 23.357 1.00 88.94 584 LYS A O 1
ATOM 4464 N N . GLN A 1 585 ? 13.025 14.825 22.449 1.00 87.81 585 GLN A N 1
ATOM 4465 C CA . GLN A 1 585 ? 12.144 15.178 21.341 1.00 87.81 585 GLN A CA 1
ATOM 4466 C C . GLN A 1 585 ? 12.831 14.814 20.026 1.00 87.81 585 GLN A C 1
ATOM 4468 O O . GLN A 1 585 ? 14.053 14.703 19.977 1.00 87.81 585 GLN A O 1
ATOM 4473 N N . MET A 1 586 ? 12.061 14.587 18.965 1.00 90.69 586 MET A N 1
ATOM 4474 C CA . MET A 1 586 ? 12.652 14.283 17.661 1.00 90.69 586 MET A CA 1
ATOM 4475 C C . MET A 1 586 ? 13.083 15.576 16.976 1.00 90.69 586 MET A C 1
ATOM 4477 O O . MET A 1 586 ? 12.245 16.441 16.728 1.00 90.69 586 MET A O 1
ATOM 4481 N N . CYS A 1 587 ? 14.364 15.670 16.638 1.00 92.38 587 CYS A N 1
ATOM 4482 C CA . CYS A 1 587 ? 14.903 16.681 15.739 1.00 92.38 587 CYS A CA 1
ATOM 4483 C C . CYS A 1 587 ? 15.157 16.045 14.370 1.00 92.38 587 CYS A C 1
ATOM 4485 O O . CYS A 1 587 ? 15.688 14.937 14.292 1.00 92.38 587 CYS A O 1
ATOM 4487 N N . LEU A 1 588 ? 14.778 16.731 13.294 1.00 95.19 588 LEU A N 1
ATOM 4488 C CA . LEU A 1 588 ? 15.126 16.340 11.930 1.00 95.19 588 LEU A CA 1
ATOM 4489 C C . LEU A 1 588 ? 16.285 17.215 11.470 1.00 95.19 588 LEU A C 1
ATOM 4491 O O . LEU A 1 588 ? 16.136 18.430 11.358 1.00 95.19 588 LEU A O 1
ATOM 4495 N N . VAL A 1 589 ? 17.440 16.607 11.219 1.00 96.56 589 VAL A N 1
ATOM 4496 C CA . VAL A 1 589 ? 18.655 17.336 10.844 1.00 96.56 589 VAL A CA 1
ATOM 4497 C C . VAL A 1 589 ? 18.993 17.057 9.387 1.00 96.56 589 VAL A C 1
ATOM 4499 O O . VAL A 1 589 ? 19.040 15.903 8.960 1.00 96.56 589 VAL A O 1
ATOM 4502 N N . SER A 1 590 ? 19.199 18.120 8.614 1.00 97.69 590 SER A N 1
ATOM 4503 C CA . SER A 1 590 ? 19.629 18.042 7.220 1.00 97.69 590 SER A CA 1
ATOM 4504 C C . SER A 1 590 ? 20.893 18.859 7.010 1.00 97.69 590 SER A C 1
ATOM 4506 O O . SER A 1 590 ? 20.958 20.020 7.416 1.00 97.69 590 SER A O 1
ATOM 4508 N N . VAL A 1 591 ? 21.881 18.255 6.360 1.00 97.56 591 VAL A N 1
ATOM 4509 C CA . VAL A 1 591 ? 23.199 18.841 6.104 1.00 97.56 591 VAL A CA 1
ATOM 4510 C C . VAL A 1 591 ? 23.440 18.896 4.609 1.00 97.56 591 VAL A C 1
ATOM 4512 O O . VAL A 1 591 ? 23.140 17.938 3.899 1.00 97.56 591 VAL A O 1
ATOM 4515 N N . TRP A 1 592 ? 24.044 19.990 4.161 1.00 97.25 592 TRP A N 1
ATOM 4516 C CA . TRP A 1 592 ? 24.555 20.158 2.813 1.00 97.25 592 TRP A CA 1
ATOM 4517 C C . TRP A 1 592 ? 25.975 20.731 2.848 1.00 97.25 592 TRP A C 1
ATOM 4519 O O . TRP A 1 592 ? 26.204 21.779 3.454 1.00 97.25 592 TRP A O 1
ATOM 4529 N N . VAL A 1 593 ? 26.910 20.070 2.167 1.00 96.31 593 VAL A N 1
ATOM 4530 C CA . VAL A 1 593 ? 28.306 20.498 2.014 1.00 96.31 593 VAL A CA 1
ATOM 4531 C C . VAL A 1 593 ? 28.544 20.867 0.554 1.00 96.31 593 VAL A C 1
ATOM 4533 O O . VAL A 1 593 ? 28.494 20.022 -0.340 1.00 96.31 593 VAL A O 1
ATOM 4536 N N . ASP A 1 594 ? 28.757 22.152 0.313 1.00 92.12 594 ASP A N 1
ATOM 4537 C CA . ASP A 1 594 ? 28.899 22.755 -1.010 1.00 92.12 594 ASP A CA 1
ATOM 4538 C C . ASP A 1 594 ? 30.357 22.760 -1.473 1.00 92.12 594 ASP A C 1
ATOM 4540 O O . ASP A 1 594 ? 31.251 22.896 -0.646 1.00 92.12 594 ASP A O 1
ATOM 4544 N N . LYS A 1 595 ? 30.609 22.635 -2.779 1.00 90.75 595 LYS A N 1
ATOM 4545 C CA . LYS A 1 595 ? 31.954 22.441 -3.360 1.00 90.75 595 LYS A CA 1
ATOM 4546 C C . LYS A 1 595 ? 32.726 21.263 -2.756 1.00 90.75 595 LYS A C 1
ATOM 4548 O O . LYS A 1 595 ? 33.955 21.265 -2.758 1.00 90.75 595 LYS A O 1
ATOM 4553 N N . VAL A 1 596 ? 32.004 20.228 -2.320 1.00 90.75 596 VAL A N 1
ATOM 4554 C CA . VAL A 1 596 ? 32.605 19.010 -1.760 1.00 90.75 596 VAL A CA 1
ATOM 4555 C C . VAL A 1 596 ? 33.711 18.461 -2.681 1.00 90.75 596 VAL A C 1
ATOM 4557 O O . VAL A 1 596 ? 33.552 18.524 -3.896 1.00 90.75 596 VAL A O 1
ATOM 4560 N N . SER A 1 597 ? 34.842 17.967 -2.177 1.00 88.81 597 SER A N 1
ATOM 4561 C CA . SER A 1 597 ? 35.936 17.456 -3.021 1.00 88.81 597 SER A CA 1
ATOM 4562 C C . SER A 1 597 ? 35.540 16.186 -3.792 1.00 88.81 597 SER A C 1
ATOM 4564 O O . SER A 1 597 ? 34.599 15.484 -3.422 1.00 88.81 597 SER A O 1
ATOM 4566 N N . ASP A 1 598 ? 36.272 15.857 -4.862 1.00 86.56 598 ASP A N 1
ATOM 4567 C CA . ASP A 1 598 ? 36.020 14.633 -5.643 1.00 86.56 598 ASP A CA 1
ATOM 4568 C C . ASP A 1 598 ? 36.202 13.370 -4.786 1.00 86.56 598 ASP A C 1
ATOM 4570 O O . ASP A 1 598 ? 35.460 12.403 -4.939 1.00 86.56 598 ASP A O 1
ATOM 4574 N N . ALA A 1 599 ? 37.165 13.390 -3.858 1.00 85.88 599 ALA A N 1
ATOM 4575 C CA . ALA A 1 599 ? 37.443 12.276 -2.955 1.00 85.88 599 ALA A CA 1
ATOM 4576 C C . ALA A 1 599 ? 36.339 12.085 -1.898 1.00 85.88 599 ALA A C 1
ATOM 4578 O O . ALA A 1 599 ? 36.074 10.958 -1.473 1.00 85.88 599 ALA A O 1
ATOM 4579 N N . ALA A 1 600 ? 35.675 13.175 -1.507 1.00 91.19 600 ALA A N 1
ATOM 4580 C CA . ALA A 1 600 ? 34.656 13.201 -0.462 1.00 91.19 600 ALA A CA 1
ATOM 4581 C C . ALA A 1 600 ? 33.212 13.158 -0.998 1.00 91.19 600 ALA A C 1
ATOM 4583 O O . ALA A 1 600 ? 32.268 13.194 -0.212 1.00 91.19 600 ALA A O 1
ATOM 4584 N N . ILE A 1 601 ? 33.023 13.062 -2.320 1.00 91.31 601 ILE A N 1
ATOM 4585 C CA . ILE A 1 601 ? 31.717 13.181 -2.991 1.00 91.31 601 ILE A CA 1
ATOM 4586 C C . ILE A 1 601 ? 30.682 12.158 -2.498 1.00 91.31 601 ILE A C 1
ATOM 4588 O O . ILE A 1 601 ? 29.502 12.469 -2.419 1.00 91.31 601 ILE A O 1
ATOM 4592 N N . ASP A 1 602 ? 31.124 10.960 -2.107 1.00 93.88 602 ASP A N 1
ATOM 4593 C CA . ASP A 1 602 ? 30.258 9.892 -1.591 1.00 93.88 602 ASP A CA 1
ATOM 4594 C C . ASP A 1 602 ? 30.390 9.689 -0.069 1.00 93.88 602 ASP A C 1
ATOM 4596 O O . ASP A 1 602 ? 29.876 8.710 0.461 1.00 93.88 602 ASP A O 1
ATOM 4600 N N . ALA A 1 603 ? 31.081 10.583 0.650 1.00 94.19 603 ALA A N 1
ATOM 4601 C CA . ALA A 1 603 ? 31.369 10.452 2.085 1.00 94.19 603 ALA A CA 1
ATOM 4602 C C . ALA A 1 603 ? 30.218 10.938 2.992 1.00 94.19 603 ALA A C 1
ATOM 4604 O O . ALA A 1 603 ? 30.435 11.479 4.078 1.00 94.19 603 ALA A O 1
ATOM 4605 N N . TYR A 1 604 ? 28.973 10.786 2.541 1.00 94.81 604 TYR A N 1
ATOM 4606 C CA . TYR A 1 604 ? 27.791 11.212 3.293 1.00 94.81 604 TYR A CA 1
ATOM 4607 C C . TYR A 1 604 ? 27.531 10.351 4.536 1.00 94.81 604 TYR A C 1
ATOM 4609 O O . TYR A 1 604 ? 26.938 10.842 5.492 1.00 94.81 604 TYR A O 1
ATOM 4617 N N . ASP A 1 605 ? 28.012 9.106 4.551 1.00 93.44 605 ASP A N 1
ATOM 4618 C CA . ASP A 1 605 ? 28.019 8.222 5.718 1.00 93.44 605 ASP A CA 1
ATOM 4619 C C . ASP A 1 605 ? 28.857 8.826 6.852 1.00 93.44 605 ASP A C 1
ATOM 4621 O O . ASP A 1 605 ? 28.414 8.893 7.996 1.00 93.44 605 ASP A O 1
ATOM 4625 N N . VAL A 1 606 ? 30.030 9.370 6.514 1.00 94.19 606 VAL A N 1
ATOM 4626 C CA . VAL A 1 606 ? 30.923 10.050 7.462 1.00 94.19 606 VAL A CA 1
ATOM 4627 C C . VAL A 1 606 ? 30.277 11.328 8.003 1.00 94.19 606 VAL A C 1
ATOM 4629 O O . VAL A 1 606 ? 30.320 11.586 9.207 1.00 94.19 606 VAL A O 1
ATOM 4632 N N . VAL A 1 607 ? 29.646 12.119 7.128 1.00 95.06 607 VAL A N 1
ATOM 4633 C CA . VAL A 1 607 ? 28.921 13.339 7.521 1.00 95.06 607 VAL A CA 1
ATOM 4634 C C . VAL A 1 607 ? 27.762 13.011 8.465 1.00 95.06 607 VAL A C 1
ATOM 4636 O O . VAL A 1 607 ? 27.602 13.681 9.488 1.00 95.06 607 VAL A O 1
ATOM 4639 N N . GLU A 1 608 ? 26.976 11.974 8.159 1.00 95.12 608 GLU A N 1
ATOM 4640 C CA . GLU A 1 608 ? 25.879 11.522 9.017 1.00 95.12 608 GLU A CA 1
ATOM 4641 C C . GLU A 1 608 ? 26.392 11.052 10.383 1.00 95.12 608 GLU A C 1
ATOM 4643 O O . GLU A 1 608 ? 25.850 11.470 11.405 1.00 95.12 608 GLU A O 1
ATOM 4648 N N . ASP A 1 609 ? 27.473 10.272 10.424 1.00 93.44 609 ASP A N 1
ATOM 4649 C CA . ASP A 1 609 ? 28.087 9.781 11.661 1.00 93.44 609 ASP A CA 1
ATOM 4650 C C . ASP A 1 609 ? 28.572 10.912 12.577 1.00 93.44 609 ASP A C 1
ATOM 4652 O O . ASP A 1 609 ? 28.344 10.885 13.791 1.00 93.44 609 ASP A O 1
ATOM 4656 N N . ILE A 1 610 ? 29.252 11.915 12.012 1.00 93.12 610 ILE A N 1
ATOM 4657 C CA . ILE A 1 610 ? 29.732 13.083 12.762 1.00 93.12 610 ILE A CA 1
ATOM 4658 C C . ILE A 1 610 ? 28.542 13.862 13.327 1.00 93.12 610 ILE A C 1
ATOM 4660 O O . ILE A 1 610 ? 28.526 14.221 14.510 1.00 93.12 610 ILE A O 1
ATOM 4664 N N . MET A 1 611 ? 27.525 14.095 12.500 1.00 93.81 611 MET A N 1
ATOM 4665 C CA . MET A 1 611 ? 26.312 14.804 12.893 1.00 93.81 611 MET A CA 1
ATOM 4666 C C . MET A 1 611 ? 25.548 14.056 13.993 1.00 93.81 611 MET A C 1
ATOM 4668 O O . MET A 1 611 ? 25.201 14.668 15.003 1.00 93.81 611 MET A O 1
ATOM 4672 N N . LEU A 1 612 ? 25.329 12.746 13.847 1.00 92.12 612 LEU A N 1
ATOM 4673 C CA . LEU A 1 612 ? 24.650 11.905 14.837 1.00 92.12 612 LEU A CA 1
ATOM 4674 C C . LEU A 1 612 ? 25.351 11.969 16.194 1.00 92.12 612 LEU A C 1
ATOM 4676 O O . LEU A 1 612 ? 24.716 12.302 17.194 1.00 92.12 612 LEU A O 1
ATOM 4680 N N . LYS A 1 613 ? 26.671 11.744 16.222 1.00 90.44 613 LYS A N 1
ATOM 4681 C CA . LYS A 1 613 ? 27.477 11.803 17.455 1.00 90.44 613 LYS A CA 1
ATOM 4682 C C . LYS A 1 613 ? 27.436 13.179 18.109 1.00 90.44 613 LYS A C 1
ATOM 4684 O O . LYS A 1 613 ? 27.444 13.271 19.337 1.00 90.44 613 LYS A O 1
ATOM 4689 N N . THR A 1 614 ? 27.397 14.235 17.299 1.00 90.69 614 THR A N 1
ATOM 4690 C CA . THR A 1 614 ? 27.329 15.608 17.803 1.00 90.69 614 THR A CA 1
ATOM 4691 C C . THR A 1 614 ? 25.966 15.904 18.406 1.00 90.69 614 THR A C 1
ATOM 4693 O O . THR A 1 614 ? 25.912 16.481 19.478 1.00 90.69 614 THR A O 1
ATOM 4696 N N . VAL A 1 615 ? 24.867 15.497 17.770 1.00 90.69 615 VAL A N 1
ATOM 4697 C CA . VAL A 1 615 ? 23.510 15.832 18.227 1.00 90.69 615 VAL A CA 1
ATOM 4698 C C . VAL A 1 615 ? 23.053 14.941 19.388 1.00 90.69 615 VAL A C 1
ATOM 4700 O O . VAL A 1 615 ? 22.400 15.429 20.310 1.00 90.69 615 VAL A O 1
ATOM 4703 N N . GLU A 1 616 ? 23.398 13.651 19.386 1.00 85.00 616 GLU A N 1
ATOM 4704 C CA . GLU A 1 616 ? 22.935 12.689 20.398 1.00 85.00 616 GLU A CA 1
ATOM 4705 C C . GLU A 1 616 ? 23.444 13.005 21.813 1.00 85.00 616 GLU A C 1
ATOM 4707 O O . GLU A 1 616 ? 22.716 12.800 22.789 1.00 85.00 616 GLU A O 1
ATOM 4712 N N . ASN A 1 617 ? 24.662 13.543 21.917 1.00 77.44 617 ASN A N 1
ATOM 4713 C CA . ASN A 1 617 ? 25.342 13.834 23.182 1.00 77.44 617 ASN A CA 1
ATOM 4714 C C . ASN A 1 617 ? 25.093 15.260 23.702 1.00 77.44 617 ASN A C 1
ATOM 4716 O O . ASN A 1 617 ? 25.877 15.761 24.507 1.00 77.44 617 ASN A O 1
ATOM 4720 N N . THR A 1 618 ? 24.049 15.943 23.221 1.00 75.62 618 THR A N 1
ATOM 4721 C CA . THR A 1 618 ? 23.812 17.354 23.558 1.00 75.62 618 THR A CA 1
ATOM 4722 C C . THR A 1 618 ? 22.589 17.596 24.418 1.00 75.62 618 THR A C 1
ATOM 4724 O O . THR A 1 618 ? 21.558 16.942 24.280 1.00 75.62 618 THR A O 1
ATOM 4727 N N . ASP A 1 619 ? 22.733 18.630 25.243 1.00 78.12 619 ASP A N 1
ATOM 4728 C CA . ASP A 1 619 ? 21.748 19.144 26.185 1.00 78.12 619 ASP A CA 1
ATOM 4729 C C . ASP A 1 619 ? 21.506 20.649 25.939 1.00 78.12 619 ASP A C 1
ATOM 4731 O O . ASP A 1 619 ? 21.272 21.416 26.876 1.00 78.12 619 ASP A O 1
ATOM 4735 N N . PHE A 1 620 ? 21.607 21.118 24.689 1.00 84.75 620 PHE A N 1
ATOM 4736 C CA . PHE A 1 620 ? 21.408 22.534 24.355 1.00 84.75 620 PHE A CA 1
ATOM 4737 C C . PHE A 1 620 ? 19.964 22.983 24.600 1.00 84.75 620 PHE A C 1
ATOM 4739 O O . PHE A 1 620 ? 19.015 22.219 24.453 1.00 84.75 620 PHE A O 1
ATOM 4746 N N . GLU A 1 621 ? 19.783 24.246 24.978 1.00 86.44 621 GLU A N 1
ATOM 4747 C CA . GLU A 1 621 ? 18.449 24.828 25.168 1.00 86.44 621 GLU A CA 1
ATOM 4748 C C . GLU A 1 621 ? 17.817 25.264 23.842 1.00 86.44 621 GLU A C 1
ATOM 4750 O O . GLU A 1 621 ? 16.614 25.098 23.643 1.00 86.44 621 GLU A O 1
ATOM 4755 N N . THR A 1 622 ? 18.627 25.768 22.910 1.00 89.75 622 THR A N 1
ATOM 4756 C CA . THR A 1 622 ? 18.166 26.361 21.650 1.00 89.75 622 THR A CA 1
ATOM 4757 C C . THR A 1 622 ? 18.660 25.577 20.436 1.00 89.75 622 THR A C 1
ATOM 4759 O O . THR A 1 622 ? 19.719 24.939 20.475 1.00 89.75 622 THR A O 1
ATOM 4762 N N . LEU A 1 623 ? 17.893 25.621 19.339 1.00 91.12 623 LEU A N 1
ATOM 4763 C CA . LEU A 1 623 ? 18.306 24.987 18.084 1.00 91.12 623 LEU A CA 1
ATOM 4764 C C . LEU A 1 623 ? 19.539 25.694 17.507 1.00 91.12 623 LEU A C 1
ATOM 4766 O O . LEU A 1 623 ? 20.390 25.042 16.917 1.00 91.12 623 LEU A O 1
ATOM 4770 N N . GLU A 1 624 ? 19.657 27.004 17.703 1.00 93.25 624 GLU A N 1
ATOM 4771 C CA . GLU A 1 624 ? 20.726 27.861 17.196 1.00 93.25 624 GLU A CA 1
ATOM 4772 C C . GLU A 1 624 ? 22.085 27.437 17.756 1.00 93.25 624 GLU A C 1
ATOM 4774 O O . GLU A 1 624 ? 23.035 27.250 16.997 1.00 93.25 624 GLU A O 1
ATOM 4779 N N . ALA A 1 625 ? 22.163 27.205 19.070 1.00 91.19 625 ALA A N 1
ATOM 4780 C CA . ALA A 1 625 ? 23.385 26.735 19.716 1.00 91.19 625 ALA A CA 1
ATOM 4781 C C . ALA A 1 625 ? 23.766 25.320 19.252 1.00 91.19 625 ALA A C 1
ATOM 4783 O O . ALA A 1 625 ? 24.939 25.043 18.990 1.00 91.19 625 ALA A O 1
ATOM 4784 N N . LEU A 1 626 ? 22.773 24.436 19.096 1.00 93.19 626 LEU A N 1
ATOM 4785 C CA . LEU A 1 626 ? 22.988 23.099 18.544 1.00 93.19 626 LEU A CA 1
ATOM 4786 C C . LEU A 1 626 ? 23.504 23.170 17.099 1.00 93.19 626 LEU A C 1
ATOM 4788 O O . LEU A 1 626 ? 24.453 22.469 16.753 1.00 93.19 626 LEU A O 1
ATOM 4792 N N . ALA A 1 627 ? 22.909 24.026 16.268 1.00 93.88 627 ALA A N 1
ATOM 4793 C CA . ALA A 1 627 ? 23.294 24.195 14.875 1.00 93.88 627 ALA A CA 1
ATOM 4794 C C . ALA A 1 627 ? 24.732 24.707 14.738 1.00 93.88 627 ALA A C 1
ATOM 4796 O O . ALA A 1 627 ? 25.493 24.155 13.944 1.00 93.88 627 ALA A O 1
ATOM 4797 N N . GLU A 1 628 ? 25.140 25.681 15.554 1.00 93.06 628 GLU A N 1
ATOM 4798 C CA . GLU A 1 628 ? 26.535 26.137 15.590 1.00 93.06 628 GLU A CA 1
ATOM 4799 C C . GLU A 1 628 ? 27.490 25.028 16.016 1.00 93.06 628 GLU A C 1
ATOM 4801 O O . GLU A 1 628 ? 28.531 24.826 15.390 1.00 93.06 628 GLU A O 1
ATOM 4806 N N . LYS A 1 629 ? 27.136 24.250 17.045 1.00 92.56 629 LYS A N 1
ATOM 4807 C CA . LYS A 1 629 ? 27.986 23.144 17.495 1.00 92.56 629 LYS A CA 1
ATOM 4808 C C . LYS A 1 629 ? 28.174 22.093 16.401 1.00 92.56 629 LYS A C 1
ATOM 4810 O O . LYS A 1 629 ? 29.304 21.670 16.162 1.00 92.56 629 LYS A O 1
ATOM 4815 N N . VAL A 1 630 ? 27.090 21.698 15.731 1.00 94.50 630 VAL A N 1
ATOM 4816 C CA . VAL A 1 630 ? 27.132 20.761 14.597 1.00 94.50 630 VAL A CA 1
ATOM 4817 C C . VAL A 1 630 ? 27.978 21.330 13.461 1.00 94.50 630 VAL A C 1
ATOM 4819 O O . VAL A 1 630 ? 28.807 20.605 12.911 1.00 94.50 630 VAL A O 1
ATOM 4822 N N . ALA A 1 631 ? 27.835 22.621 13.150 1.00 94.56 631 ALA A N 1
ATOM 4823 C CA . ALA A 1 631 ? 28.649 23.277 12.136 1.00 94.56 631 ALA A CA 1
ATOM 4824 C C . ALA A 1 631 ? 30.142 23.237 12.481 1.00 94.56 631 ALA A C 1
ATOM 4826 O O . ALA A 1 631 ? 30.927 22.730 11.683 1.00 94.56 631 ALA A O 1
ATOM 4827 N N . HIS A 1 632 ? 30.536 23.680 13.678 1.00 93.12 632 HIS A N 1
ATOM 4828 C CA . HIS A 1 632 ? 31.929 23.630 14.134 1.00 93.12 632 HIS A CA 1
ATOM 4829 C C . HIS A 1 632 ? 32.519 22.221 14.063 1.00 93.12 632 HIS A C 1
ATOM 4831 O O . HIS A 1 632 ? 33.631 22.045 13.565 1.00 93.12 632 HIS A O 1
ATOM 4837 N N . THR A 1 633 ? 31.778 21.209 14.520 1.00 94.12 633 THR A N 1
ATOM 4838 C CA . THR A 1 633 ? 32.265 19.828 14.509 1.00 94.12 633 THR A CA 1
ATOM 4839 C C . THR A 1 633 ? 32.407 19.276 13.088 1.00 94.12 633 THR A C 1
ATOM 4841 O O . THR A 1 633 ? 33.418 18.645 12.792 1.00 94.12 633 THR A O 1
ATOM 4844 N N . LEU A 1 634 ? 31.470 19.559 12.178 1.00 95.00 634 LEU A N 1
ATOM 4845 C CA . LEU A 1 634 ? 31.608 19.181 10.766 1.00 95.00 634 LEU A CA 1
ATOM 4846 C C . LEU A 1 634 ? 32.768 19.914 10.078 1.00 95.00 634 LEU A C 1
ATOM 4848 O O . LEU A 1 634 ? 33.472 19.315 9.264 1.00 95.00 634 LEU A O 1
ATOM 4852 N N . PHE A 1 635 ? 33.002 21.185 10.416 1.00 94.06 635 PHE A N 1
ATOM 4853 C CA . PHE A 1 635 ? 34.134 21.929 9.874 1.00 94.06 635 PHE A CA 1
ATOM 4854 C C . PHE A 1 635 ? 35.473 21.338 10.307 1.00 94.06 635 PHE A C 1
ATOM 4856 O O . PHE A 1 635 ? 36.342 21.129 9.464 1.00 94.06 635 PHE A O 1
ATOM 4863 N N . ASP A 1 636 ? 35.625 21.037 11.594 1.00 90.75 636 ASP A N 1
ATOM 4864 C CA . ASP A 1 636 ? 36.875 20.523 12.151 1.00 90.75 636 ASP A CA 1
ATOM 4865 C C . ASP A 1 636 ? 37.142 19.058 11.766 1.00 90.75 636 ASP A C 1
ATOM 4867 O O . ASP A 1 636 ? 38.261 18.713 11.396 1.00 90.75 636 ASP A O 1
ATOM 4871 N N . SER A 1 637 ? 36.110 18.206 11.799 1.00 91.31 637 SER A N 1
ATOM 4872 C CA . SER A 1 637 ? 36.251 16.750 11.622 1.00 91.31 637 SER A CA 1
ATOM 4873 C C . SER A 1 637 ? 36.091 16.249 10.182 1.00 91.31 637 SER A C 1
ATOM 4875 O O . SER A 1 637 ? 36.428 15.099 9.918 1.00 91.31 637 SER A O 1
ATOM 4877 N N . PHE A 1 638 ? 35.554 17.061 9.264 1.00 93.88 638 PHE A N 1
ATOM 4878 C CA . PHE A 1 638 ? 35.329 16.648 7.872 1.00 93.88 638 PHE A CA 1
ATOM 4879 C C . PHE A 1 638 ? 35.779 17.699 6.858 1.00 93.88 638 PHE A C 1
ATOM 4881 O O . PHE A 1 638 ? 36.633 17.417 6.023 1.00 93.88 638 PHE A O 1
ATOM 4888 N N . ILE A 1 639 ? 35.241 18.923 6.909 1.00 91.62 639 ILE A N 1
ATOM 4889 C CA . ILE A 1 639 ? 35.476 19.909 5.838 1.00 91.62 639 ILE A CA 1
ATOM 4890 C C . ILE A 1 639 ? 36.951 20.306 5.766 1.00 91.62 639 ILE A C 1
ATOM 4892 O O . ILE A 1 639 ? 37.522 20.325 4.681 1.00 91.62 639 ILE A O 1
ATOM 4896 N N . LYS A 1 640 ? 37.596 20.577 6.903 1.00 87.94 640 LYS A N 1
ATOM 4897 C CA . LYS A 1 640 ? 39.007 20.983 6.956 1.00 87.94 640 LYS A CA 1
ATOM 4898 C C . LYS A 1 640 ? 39.953 19.957 6.320 1.00 87.94 640 LYS A C 1
ATOM 4900 O O . LYS A 1 640 ? 40.954 20.359 5.734 1.00 87.94 640 LYS A O 1
ATOM 4905 N N . THR A 1 641 ? 39.657 18.664 6.450 1.00 86.12 641 THR A N 1
ATOM 4906 C CA . THR A 1 641 ? 40.534 17.565 6.018 1.00 86.12 641 THR A CA 1
ATOM 4907 C C . THR A 1 641 ? 40.171 17.032 4.639 1.00 86.12 641 THR A C 1
ATOM 4909 O O . THR A 1 641 ? 41.043 16.895 3.787 1.00 86.12 641 THR A O 1
ATOM 4912 N N . GLU A 1 642 ? 38.890 16.761 4.404 1.00 86.75 642 GLU A N 1
ATOM 4913 C CA . GLU A 1 642 ? 38.412 16.054 3.214 1.00 86.75 642 GLU A CA 1
ATOM 4914 C C . GLU A 1 642 ? 37.945 17.011 2.112 1.00 86.75 642 GLU A C 1
ATOM 4916 O O . GLU A 1 642 ? 37.802 16.607 0.958 1.00 86.75 642 GLU A O 1
ATOM 4921 N N . SER A 1 643 ? 37.664 18.277 2.445 1.00 86.75 643 SER A N 1
ATOM 4922 C CA . SER A 1 643 ? 36.951 19.176 1.538 1.00 86.75 643 SER A CA 1
ATOM 4923 C C . SER A 1 643 ? 37.209 20.668 1.783 1.00 86.75 643 SER A C 1
ATOM 4925 O O . SER A 1 643 ? 36.280 21.479 1.809 1.00 86.75 643 SER A O 1
ATOM 4927 N N . SER A 1 644 ? 38.475 21.042 1.983 1.00 84.81 644 SER A N 1
ATOM 4928 C CA . SER A 1 644 ? 38.852 22.427 2.296 1.00 84.81 644 SER A CA 1
ATOM 4929 C C . SER A 1 644 ? 38.308 23.412 1.249 1.00 84.81 644 SER A C 1
ATOM 4931 O O . SER A 1 644 ? 38.364 23.154 0.048 1.00 84.81 644 SER A O 1
ATOM 4933 N N . GLY A 1 645 ? 37.750 24.532 1.708 1.00 84.50 645 GLY A N 1
ATOM 4934 C CA . GLY A 1 645 ? 37.057 25.530 0.889 1.00 84.50 645 GLY A CA 1
ATOM 4935 C C . GLY A 1 645 ? 35.554 25.286 0.712 1.00 84.50 645 GLY A C 1
ATOM 4936 O O . GLY A 1 645 ? 34.887 26.087 0.061 1.00 84.50 645 GLY A O 1
ATOM 4937 N N . SER A 1 646 ? 35.000 24.211 1.283 1.00 91.25 646 SER A N 1
ATOM 4938 C CA . SER A 1 646 ? 33.557 23.946 1.243 1.00 91.25 646 SER A CA 1
ATOM 4939 C C . SER A 1 646 ? 32.774 24.812 2.228 1.00 91.25 646 SER A C 1
ATOM 4941 O O . SER A 1 646 ? 33.231 25.095 3.338 1.00 91.25 646 SER A O 1
ATOM 4943 N N . ASN A 1 647 ? 31.552 25.178 1.842 1.00 93.19 647 ASN A N 1
ATOM 4944 C CA . ASN A 1 647 ? 30.597 25.848 2.722 1.00 93.19 647 ASN A CA 1
ATOM 4945 C C . ASN A 1 647 ? 29.561 24.851 3.241 1.00 93.19 647 ASN A C 1
ATOM 4947 O O . ASN A 1 647 ? 29.222 23.87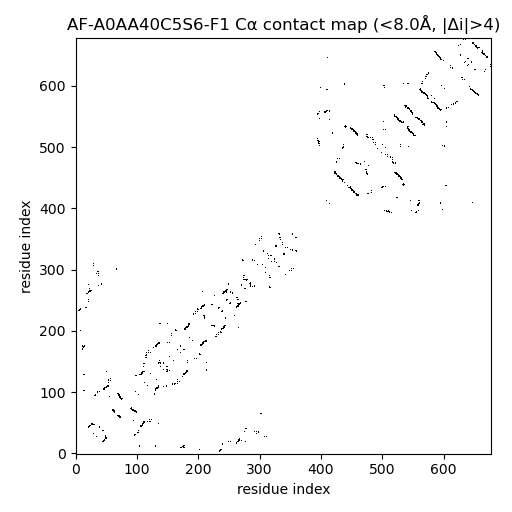6 2.568 1.00 93.19 647 ASN A O 1
ATOM 4951 N N . LEU A 1 648 ? 29.028 25.125 4.428 1.00 95.19 648 LEU A N 1
ATOM 4952 C CA . LEU A 1 648 ? 28.040 24.284 5.086 1.00 95.19 648 LEU A CA 1
ATOM 4953 C C . LEU A 1 648 ? 26.689 24.996 5.139 1.00 95.19 648 LEU A C 1
ATOM 4955 O O . LEU A 1 648 ? 26.594 26.130 5.612 1.00 95.19 648 LEU A O 1
ATOM 4959 N N . ARG A 1 649 ? 25.635 24.295 4.729 1.00 96.06 649 ARG A N 1
ATOM 4960 C CA . ARG A 1 649 ? 24.248 24.632 5.056 1.00 96.06 649 ARG A CA 1
ATOM 4961 C C . ARG A 1 649 ? 23.694 23.549 5.973 1.00 96.06 649 ARG A C 1
ATOM 4963 O O . ARG A 1 649 ? 23.826 22.360 5.691 1.00 96.06 649 ARG A O 1
ATOM 4970 N N . LEU A 1 650 ? 23.054 23.965 7.057 1.00 97.00 650 LEU A N 1
ATOM 4971 C CA . LEU A 1 650 ? 22.471 23.077 8.056 1.00 97.00 650 LEU A CA 1
ATOM 4972 C C . LEU A 1 650 ? 21.052 23.536 8.370 1.00 97.00 650 LEU A C 1
ATOM 4974 O O . LEU A 1 650 ? 20.829 24.712 8.651 1.00 97.00 650 LEU A O 1
ATOM 4978 N N . ARG A 1 651 ? 20.106 22.600 8.365 1.00 97.25 651 ARG A N 1
ATOM 4979 C CA . ARG A 1 651 ? 18.716 22.832 8.758 1.00 97.25 651 ARG A CA 1
ATOM 4980 C C . ARG A 1 651 ? 18.332 21.868 9.870 1.00 97.25 651 ARG A C 1
ATOM 4982 O O . ARG A 1 651 ? 18.526 20.662 9.723 1.00 97.25 651 ARG A O 1
ATOM 4989 N N . ILE A 1 652 ? 17.782 22.399 10.959 1.00 96.44 652 ILE A N 1
ATOM 4990 C CA . ILE A 1 652 ? 17.286 21.608 12.090 1.00 96.44 652 ILE A CA 1
ATOM 4991 C C . ILE A 1 652 ? 15.811 21.927 12.286 1.00 96.44 652 ILE A C 1
ATOM 4993 O O . ILE A 1 652 ? 15.451 23.071 12.559 1.00 96.44 652 ILE A O 1
ATOM 4997 N N . GLU A 1 653 ? 14.969 20.909 12.159 1.00 95.50 653 GLU A N 1
ATOM 4998 C CA . GLU A 1 653 ? 13.526 21.003 12.367 1.00 95.50 653 GLU A CA 1
ATOM 4999 C C . GLU A 1 653 ? 13.141 20.311 13.674 1.00 95.50 653 GLU A C 1
ATOM 5001 O O . GLU A 1 653 ? 13.667 19.246 14.006 1.00 95.50 653 GLU A O 1
ATOM 5006 N N . LYS A 1 654 ? 12.190 20.891 14.408 1.00 91.62 654 LYS A N 1
ATOM 5007 C CA . LYS A 1 654 ? 11.651 20.336 15.656 1.00 91.62 654 LYS A CA 1
ATOM 5008 C C . LYS A 1 654 ? 10.130 20.190 15.516 1.00 91.62 654 LYS A C 1
ATOM 5010 O O . LYS A 1 654 ? 9.400 21.054 15.998 1.00 91.62 654 LYS A O 1
ATOM 5015 N N . PRO A 1 655 ? 9.626 19.112 14.882 1.00 87.81 655 PRO A N 1
ATOM 5016 C CA . PRO A 1 655 ? 8.216 18.983 14.488 1.00 87.81 655 PRO A CA 1
ATOM 5017 C C . PRO A 1 655 ? 7.211 19.188 15.628 1.00 87.81 655 PRO A C 1
ATOM 5019 O O . PRO A 1 655 ? 6.097 19.642 15.416 1.00 87.81 655 PRO A O 1
ATOM 5022 N N . THR A 1 656 ? 7.597 18.867 16.864 1.00 85.06 656 THR A N 1
ATOM 5023 C CA . THR A 1 656 ? 6.718 18.964 18.037 1.00 85.06 656 THR A CA 1
ATOM 5024 C C . THR A 1 656 ? 6.778 20.310 18.761 1.00 85.06 656 THR A C 1
ATOM 5026 O O . THR A 1 656 ? 6.064 20.478 19.745 1.00 85.06 656 THR A O 1
ATOM 5029 N N . ALA A 1 657 ? 7.627 21.253 18.334 1.00 82.50 657 ALA A N 1
ATOM 5030 C CA . ALA A 1 657 ? 7.833 22.511 19.059 1.00 82.50 657 ALA A CA 1
ATOM 5031 C C . ALA A 1 657 ? 6.633 23.461 18.977 1.00 82.50 657 ALA A C 1
ATOM 5033 O O . ALA A 1 657 ? 6.340 24.166 19.938 1.00 82.50 657 ALA A O 1
ATOM 5034 N N . VAL A 1 658 ? 5.951 23.497 17.829 1.00 83.44 658 VAL A N 1
ATOM 5035 C CA . VAL A 1 658 ? 4.861 24.439 17.558 1.00 83.44 658 VAL A CA 1
ATOM 5036 C C . VAL A 1 658 ? 3.638 23.642 17.103 1.00 83.44 658 VAL A C 1
ATOM 5038 O O . VAL A 1 658 ? 3.644 23.133 15.989 1.00 83.44 658 VAL A O 1
ATOM 5041 N N . PRO A 1 659 ? 2.569 23.540 17.916 1.00 75.62 659 PRO A N 1
ATOM 5042 C CA . PRO A 1 659 ? 1.424 22.668 17.622 1.00 75.62 659 PRO A CA 1
ATOM 5043 C C . PRO A 1 659 ? 0.708 22.924 16.289 1.00 75.62 659 PRO A C 1
ATOM 5045 O O . PRO A 1 659 ? 0.048 22.029 15.773 1.00 75.62 659 PRO A O 1
ATOM 5048 N N . LEU A 1 660 ? 0.803 24.147 15.760 1.00 86.00 660 LEU A N 1
ATOM 5049 C CA . LEU A 1 660 ? 0.148 24.575 14.519 1.00 86.00 660 LEU A CA 1
ATOM 5050 C C . LEU A 1 660 ? 1.098 24.629 13.312 1.00 86.00 660 LEU A C 1
ATOM 5052 O O . LEU A 1 660 ? 0.679 25.060 12.242 1.00 86.00 660 LEU A O 1
ATOM 5056 N N . ALA A 1 661 ? 2.363 24.238 13.473 1.00 69.06 661 ALA A N 1
ATOM 5057 C CA . ALA A 1 661 ? 3.329 24.194 12.383 1.00 69.06 661 ALA A CA 1
ATOM 5058 C C . ALA A 1 661 ? 3.857 22.770 12.226 1.00 69.06 661 ALA A C 1
ATOM 5060 O O . ALA A 1 661 ? 4.323 22.172 13.191 1.00 69.06 661 ALA A O 1
ATOM 5061 N N . ASP A 1 662 ? 3.823 22.247 11.002 1.00 73.38 662 ASP A N 1
ATOM 5062 C CA . ASP A 1 662 ? 4.241 20.867 10.740 1.00 73.38 662 ASP A CA 1
ATOM 5063 C C . ASP A 1 662 ? 5.742 20.650 11.023 1.00 73.38 662 ASP A C 1
ATOM 5065 O O . ASP A 1 662 ? 6.135 19.608 11.547 1.00 73.38 662 ASP A O 1
ATOM 5069 N N . PHE A 1 663 ? 6.583 21.647 10.704 1.00 79.12 663 PHE A N 1
ATOM 5070 C CA . PHE A 1 663 ? 8.048 21.571 10.812 1.00 79.12 663 PHE A CA 1
ATOM 5071 C C . PHE A 1 663 ? 8.673 22.943 11.129 1.00 79.12 663 PHE A C 1
ATOM 5073 O O . PHE A 1 663 ? 9.309 23.547 10.260 1.00 79.12 663 PHE A O 1
ATOM 5080 N N . PRO A 1 664 ? 8.503 23.492 12.349 1.00 89.94 664 PRO A N 1
ATOM 5081 C CA . PRO A 1 664 ? 9.244 24.687 12.736 1.00 89.94 664 PRO A CA 1
ATOM 5082 C C . PRO A 1 664 ? 10.745 24.364 12.724 1.00 89.94 664 PRO A C 1
ATOM 5084 O O . PRO A 1 664 ? 11.175 23.317 13.220 1.00 89.94 664 PRO A O 1
ATOM 5087 N N . ALA A 1 665 ? 11.533 25.247 12.118 1.00 93.44 665 ALA A N 1
ATOM 5088 C CA . ALA A 1 665 ? 12.922 24.971 11.792 1.00 93.44 665 ALA A CA 1
ATOM 5089 C C . ALA A 1 665 ? 13.790 26.221 11.872 1.00 93.44 665 ALA A C 1
ATOM 5091 O O . ALA A 1 665 ? 13.313 27.338 11.667 1.00 93.44 665 ALA A O 1
ATOM 5092 N N . ILE A 1 666 ? 15.081 25.998 12.088 1.00 95.06 666 ILE A N 1
ATOM 5093 C CA . ILE A 1 666 ? 16.122 26.981 11.806 1.00 95.06 666 ILE A CA 1
ATOM 5094 C C . ILE A 1 666 ? 16.996 26.483 10.660 1.00 95.06 666 ILE A C 1
ATOM 5096 O O . ILE A 1 666 ? 17.147 25.277 10.444 1.00 95.06 666 ILE A O 1
ATOM 5100 N N . GLU A 1 667 ? 17.604 27.420 9.947 1.00 95.56 667 GLU A N 1
ATOM 5101 C CA . GLU A 1 667 ? 18.567 27.128 8.896 1.00 95.56 667 GLU A CA 1
ATOM 5102 C C . GLU A 1 667 ? 19.746 28.093 9.008 1.00 95.56 667 GLU A C 1
ATOM 5104 O O . GLU A 1 667 ? 19.554 29.303 9.132 1.00 95.56 667 GLU A O 1
ATOM 5109 N N . ILE A 1 668 ? 20.964 27.555 8.979 1.00 95.38 668 ILE A N 1
ATOM 5110 C CA . ILE A 1 668 ? 22.196 28.339 9.023 1.00 95.38 668 ILE A CA 1
ATOM 5111 C C . ILE A 1 668 ? 23.083 28.031 7.821 1.00 95.38 668 ILE A C 1
ATOM 5113 O O . ILE A 1 668 ? 23.102 26.914 7.298 1.00 95.38 668 ILE A O 1
ATOM 5117 N N . TYR A 1 669 ? 23.856 29.040 7.432 1.00 93.88 669 TYR A N 1
ATOM 5118 C CA . TYR A 1 669 ? 24.885 28.968 6.403 1.00 93.88 669 TYR A CA 1
ATOM 5119 C C . TYR A 1 669 ? 26.202 29.417 7.016 1.00 93.88 669 TYR A C 1
ATOM 5121 O O . TYR A 1 669 ? 26.259 30.473 7.651 1.00 93.88 669 TYR A O 1
ATOM 5129 N N . ARG A 1 670 ? 27.249 28.613 6.867 1.00 93.19 670 ARG A N 1
ATOM 5130 C CA . ARG A 1 670 ? 28.558 28.879 7.459 1.00 93.19 670 ARG A CA 1
ATOM 5131 C C . ARG A 1 670 ? 29.653 28.663 6.428 1.00 93.19 670 ARG A C 1
ATOM 5133 O O . ARG A 1 670 ? 29.662 27.652 5.725 1.00 93.19 670 ARG A O 1
ATOM 5140 N N . THR A 1 671 ? 30.572 29.616 6.354 1.00 90.25 671 THR A N 1
ATOM 5141 C CA . THR A 1 671 ? 31.815 29.478 5.594 1.00 90.25 671 THR A CA 1
ATOM 5142 C C . THR A 1 671 ? 32.940 28.986 6.494 1.00 90.25 671 THR A C 1
ATOM 5144 O O . THR A 1 671 ? 32.898 29.149 7.715 1.00 90.25 671 THR A O 1
ATOM 5147 N N . GLN A 1 672 ? 33.985 28.425 5.888 1.00 81.88 672 GLN A N 1
ATOM 5148 C CA . GLN A 1 672 ? 35.161 27.983 6.635 1.00 81.88 672 GLN A CA 1
ATOM 5149 C C . GLN A 1 672 ? 35.812 29.124 7.430 1.00 81.88 672 GLN A C 1
ATOM 5151 O O . GLN A 1 672 ? 36.199 28.919 8.578 1.00 81.88 672 GLN A O 1
ATOM 5156 N N . ALA A 1 673 ? 35.869 30.333 6.860 1.00 82.69 673 ALA A N 1
ATOM 5157 C CA . ALA A 1 673 ? 36.412 31.513 7.534 1.00 82.69 673 ALA A CA 1
ATOM 5158 C C . ALA A 1 673 ? 35.595 31.899 8.780 1.00 82.69 673 ALA A C 1
ATOM 5160 O O . ALA A 1 673 ? 36.167 32.174 9.830 1.00 82.69 673 ALA A O 1
ATOM 5161 N N . GLN A 1 674 ? 34.260 31.849 8.690 1.00 84.38 674 GLN A N 1
ATOM 5162 C CA . GLN A 1 674 ? 33.368 32.188 9.805 1.00 84.38 674 GLN A CA 1
ATOM 5163 C C . GLN A 1 674 ? 33.498 31.229 10.996 1.00 84.38 674 GLN A C 1
ATOM 5165 O O . GLN A 1 674 ? 33.280 31.645 12.128 1.00 84.38 674 GLN A O 1
ATOM 5170 N N . VAL A 1 675 ? 33.823 29.956 10.749 1.00 81.88 675 VAL A N 1
ATOM 5171 C CA . VAL A 1 675 ? 33.794 28.899 11.774 1.00 81.88 675 VAL A CA 1
ATOM 5172 C C . VAL A 1 675 ? 35.182 28.558 12.314 1.00 81.88 675 VAL A C 1
ATOM 5174 O O . VAL A 1 675 ? 35.322 28.272 13.502 1.00 81.88 675 VAL A O 1
ATOM 5177 N N . LEU A 1 676 ? 36.214 28.571 11.467 1.00 75.56 676 LEU A N 1
ATOM 5178 C CA . LEU A 1 676 ? 37.580 28.202 11.855 1.00 75.56 676 LEU A CA 1
ATOM 5179 C C . LEU A 1 676 ? 38.492 29.408 12.129 1.00 75.56 676 LEU A C 1
ATOM 5181 O O . LEU A 1 676 ? 39.617 29.196 12.571 1.00 75.56 676 LEU A O 1
ATOM 5185 N N . GLY A 1 677 ? 38.022 30.641 11.900 1.00 65.00 677 GLY A N 1
ATOM 5186 C CA . GLY A 1 677 ? 38.785 31.862 12.179 1.00 65.00 677 GLY A CA 1
ATOM 5187 C C . GLY A 1 677 ? 40.054 31.979 11.333 1.00 65.00 677 GLY A C 1
ATOM 5188 O O . GLY A 1 677 ? 41.143 32.093 11.890 1.00 65.00 677 GLY A O 1
ATOM 5189 N N . ALA A 1 678 ? 39.904 31.902 10.007 1.00 48.25 678 ALA A N 1
ATOM 5190 C CA . ALA A 1 678 ? 40.983 32.212 9.066 1.00 48.25 678 ALA A CA 1
ATOM 5191 C C . ALA A 1 678 ? 41.091 33.722 8.832 1.00 48.25 678 ALA A C 1
ATOM 5193 O O . ALA A 1 678 ? 40.027 34.338 8.582 1.00 48.25 678 ALA A O 1
#

Sequence (678 aa):
MPSALPRVPIPKNGVDYRNKIVLAPMVRSGELPSRLLALHYGADLVWGPETIDKALIGTRRIVNPQTKTIEYRRFANNGQKNHVPDPDQRESVIYRIDPEREKGRLIFQLGTPNPESAVQAASLVAADVAGIDVNSGCPKPFSTHGGMGAALLKDPDRLCAILEALVNEVGRKFEIGISVKIRILDKPEDTKALVSRLVRTGITGLTVHCRTTPMRPRERAIRHQVNMIREVCHDAGVACLINGDVDDYDHGLQLMDEFGVDGAMIATAAEKNSSVFRRKADGGKAPWQEVVKQYVIYTLQIDNRWGNTKYLLSQLIPGKDNAYKKMNKCHCYTELVEALGFDDLLHMAKATDDRLKIPIRTTKAEKRALAREAKAEECDTKKAKVSVPVLAQRGRIPRGTDGAEFAQYYAHEAATRWPCTADAVSLSSLHLVVRAGRDVWGRTDRAQPLALSLTVASRAGFASAATDDALDGGTVHYGHLSKNVLAALNSATATGNEWLSGLDVANRTSEALMATAAEGAVEAARLDVCFPKASTLGTGAGVEWTVFYAPATGDVVGFARQLYVKAVSIPTLIGVNSNERTKKQMCLVSVWVDKVSDAAIDAYDVVEDIMLKTVENTDFETLEALAEKVAHTLFDSFIKTESSGSNLRLRIEKPTAVPLADFPAIEIYRTQAQVLGA

Organism: NCBI:txid869390